Protein AF-0000000071013745 (afdb_homodimer)

InterPro domains:
  IPR000847 LysR, HTH, N-terminal domain [PF00126] (6-62)
  IPR000847 LysR, HTH, N-terminal domain [PR00039] (19-30)
  IPR000847 LysR, HTH, N-terminal domain [PR00039] (30-40)
  IPR000847 LysR, HTH, N-terminal domain [PR00039] (40-51)
  IPR000847 LysR, HTH, N-terminal domain [PS50931] (2-59)
  IPR005119 LysR, substrate-binding [PF03466] (87-255)
  IPR036388 Winged helix-like DNA-binding domain superfamily [G3DSA:1.10.10.10] (2-83)
  IPR036390 Winged helix DNA-binding domain superfamily [SSF46785] (2-109)

Structure (mmCIF, N/CA/C/O backbone):
data_AF-0000000071013745-model_v1
#
loop_
_entity.id
_entity.type
_entity.pdbx_description
1 polymer 'LysR family transcriptional regulator'
#
loop_
_atom_site.group_PDB
_atom_site.id
_atom_site.type_symbol
_atom_site.label_atom_id
_atom_site.label_alt_id
_atom_site.label_comp_id
_atom_site.label_asym_id
_atom_site.label_entity_id
_atom_site.label_seq_id
_atom_site.pdbx_PDB_ins_code
_atom_site.Cartn_x
_atom_site.Cartn_y
_atom_site.Cartn_z
_atom_site.occupancy
_atom_site.B_iso_or_equiv
_atom_site.auth_seq_id
_atom_site.auth_comp_id
_atom_site.auth_asym_id
_atom_site.auth_atom_id
_atom_site.pdbx_PDB_model_num
ATOM 1 N N . MET A 1 1 ? -11.172 27.969 39.906 1 69.31 1 MET A N 1
ATOM 2 C CA . MET A 1 1 ? -11.133 28.094 38.438 1 69.31 1 MET A CA 1
ATOM 3 C C . MET A 1 1 ? -10.109 27.141 37.844 1 69.31 1 MET A C 1
ATOM 5 O O . MET A 1 1 ? -9.031 26.938 38.406 1 69.31 1 MET A O 1
ATOM 9 N N . ILE A 1 2 ? -10.5 26.375 36.875 1 76.19 2 ILE A N 1
ATOM 10 C CA . ILE A 1 2 ? -9.57 25.438 36.25 1 76.19 2 ILE A CA 1
ATOM 11 C C . ILE A 1 2 ? -8.758 26.141 35.188 1 76.19 2 ILE A C 1
ATOM 13 O O . ILE A 1 2 ? -9.32 26.641 34.188 1 76.19 2 ILE A O 1
ATOM 17 N N . ASP A 1 3 ? -7.469 26.281 35.469 1 79.12 3 ASP A N 1
ATOM 18 C CA . ASP A 1 3 ? -6.562 26.891 34.5 1 79.12 3 ASP A CA 1
ATOM 19 C C . ASP A 1 3 ? -6.18 25.906 33.406 1 79.12 3 ASP A C 1
ATOM 21 O O . ASP A 1 3 ? -6.141 24.688 33.625 1 79.12 3 ASP A O 1
ATOM 25 N N . ARG A 1 4 ? -5.773 26.484 32.281 1 80.5 4 ARG A N 1
ATOM 26 C CA . ARG A 1 4 ? -5.5 25.672 31.109 1 80.5 4 ARG A CA 1
ATOM 27 C C . ARG A 1 4 ? -4.336 24.719 31.359 1 80.5 4 ARG A C 1
ATOM 29 O O . ARG A 1 4 ? -4.34 23.594 30.875 1 80.5 4 ARG A O 1
ATOM 36 N N . TYR A 1 5 ? -3.371 25.219 32.125 1 84.56 5 TYR A N 1
ATOM 37 C CA . TYR A 1 5 ? -2.203 24.359 32.312 1 84.56 5 TYR A CA 1
ATOM 38 C C . TYR A 1 5 ? -2.576 23.078 33.062 1 84.56 5 TYR A C 1
ATOM 40 O O . TYR A 1 5 ? -1.953 22.031 32.844 1 84.56 5 TYR A O 1
ATOM 48 N N . LEU A 1 6 ? -3.576 23.047 33.844 1 87.75 6 LEU A N 1
ATOM 49 C CA . LEU A 1 6 ? -4.027 21.859 34.562 1 87.75 6 LEU A CA 1
ATOM 50 C C . LEU A 1 6 ? -4.633 20.828 33.594 1 87.75 6 LEU A C 1
ATOM 52 O O . LEU A 1 6 ? -4.445 19.625 33.75 1 87.75 6 LEU A O 1
ATOM 56 N N . LEU A 1 7 ? -5.328 21.359 32.625 1 86.62 7 LEU A N 1
ATOM 57 C CA . LEU A 1 7 ? -5.883 20.484 31.609 1 86.62 7 LEU A CA 1
ATOM 58 C C . LEU A 1 7 ? -4.773 19.797 30.812 1 86.62 7 LEU A C 1
ATOM 60 O O . LEU A 1 7 ? -4.863 18.609 30.5 1 86.62 7 LEU A O 1
ATOM 64 N N . ARG A 1 8 ? -3.75 20.547 30.516 1 84.94 8 ARG A N 1
ATOM 65 C CA . ARG A 1 8 ? -2.613 20.047 29.766 1 84.94 8 ARG A CA 1
ATOM 66 C C . ARG A 1 8 ? -1.867 18.969 30.547 1 84.94 8 ARG A C 1
ATOM 68 O O . ARG A 1 8 ? -1.465 17.953 29.984 1 84.94 8 ARG A O 1
ATOM 75 N N . TYR A 1 9 ? -1.706 19.219 31.812 1 90.56 9 TYR A N 1
ATOM 76 C CA . TYR A 1 9 ? -1.09 18.219 32.688 1 90.56 9 TYR A CA 1
ATOM 77 C C . TYR A 1 9 ? -1.903 16.922 32.688 1 90.56 9 TYR A C 1
ATOM 79 O O . TYR A 1 9 ? -1.349 15.836 32.562 1 90.56 9 TYR A O 1
ATOM 87 N N . PHE A 1 10 ? -3.162 17.094 32.906 1 93.19 10 PHE A N 1
ATOM 88 C CA . PHE A 1 10 ? -4.074 15.953 32.969 1 93.19 10 PHE A CA 1
ATOM 89 C C . PHE A 1 10 ? -4.012 15.117 31.703 1 93.19 10 PHE A C 1
ATOM 91 O O . PHE A 1 10 ? -3.828 13.898 31.766 1 93.19 10 PHE A O 1
ATOM 98 N N . LEU A 1 11 ? -4.094 15.812 30.656 1 87.88 11 LEU A N 1
ATOM 99 C CA . LEU A 1 11 ? -4.094 15.109 29.375 1 87.88 11 LEU A CA 1
ATOM 100 C C . LEU A 1 11 ? -2.742 14.461 29.109 1 87.88 11 LEU A C 1
ATOM 102 O O . LEU A 1 11 ? -2.672 13.383 28.5 1 87.88 11 LEU A O 1
ATOM 106 N N . ALA A 1 12 ? -1.65 15.008 29.5 1 86.56 12 ALA A N 1
ATOM 107 C CA . ALA A 1 12 ? -0.316 14.43 29.359 1 86.56 12 ALA A CA 1
ATOM 108 C C . ALA A 1 12 ? -0.205 13.117 30.125 1 86.56 12 ALA A C 1
ATOM 110 O O . ALA A 1 12 ? 0.38 12.148 29.625 1 86.56 12 ALA A O 1
ATOM 111 N N . VAL A 1 13 ? -0.793 13.117 31.266 1 90.25 13 VAL A N 1
ATOM 112 C CA . VAL A 1 13 ? -0.757 11.891 32.062 1 90.25 13 VAL A CA 1
ATOM 113 C C . VAL A 1 13 ? -1.595 10.812 31.375 1 90.25 13 VAL A C 1
ATOM 115 O O . VAL A 1 13 ? -1.195 9.641 31.328 1 90.25 13 VAL A O 1
ATOM 118 N N . VAL A 1 14 ? -2.68 11.227 30.906 1 84.38 14 VAL A N 1
ATOM 119 C CA . VAL A 1 14 ? -3.564 10.289 30.219 1 84.38 14 VAL A CA 1
ATOM 120 C C . VAL A 1 14 ? -2.852 9.688 29.016 1 84.38 14 VAL A C 1
ATOM 122 O O . VAL A 1 14 ? -2.902 8.477 28.797 1 84.38 14 VAL A O 1
ATOM 125 N N . ASP A 1 15 ? -2.213 10.531 28.359 1 81.19 15 ASP A N 1
ATOM 126 C CA . ASP A 1 15 ? -1.607 10.148 27.078 1 81.19 15 ASP A CA 1
ATOM 127 C C . ASP A 1 15 ? -0.356 9.305 27.312 1 81.19 15 ASP A C 1
ATOM 129 O O . ASP A 1 15 ? -0.08 8.383 26.531 1 81.19 15 ASP A O 1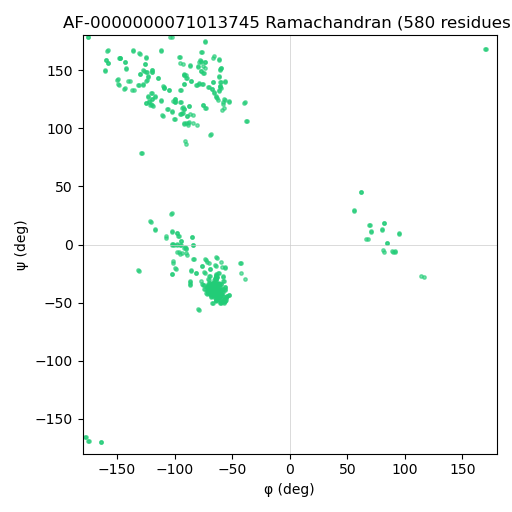
ATOM 133 N N . HIS A 1 16 ? 0.378 9.562 28.312 1 79.62 16 HIS A N 1
ATOM 134 C CA . HIS A 1 16 ? 1.669 8.914 28.531 1 79.62 16 HIS A CA 1
ATOM 135 C C . HIS A 1 16 ? 1.566 7.805 29.562 1 79.62 16 HIS A C 1
ATOM 137 O O . HIS A 1 16 ? 2.465 6.965 29.672 1 79.62 16 HIS A O 1
ATOM 143 N N . GLY A 1 17 ? 0.542 7.754 30.312 1 82.12 17 GLY A N 1
ATOM 144 C CA . GLY A 1 17 ? 0.273 6.715 31.297 1 82.12 17 GLY A CA 1
ATOM 145 C C . GLY A 1 17 ? 1.241 6.734 32.469 1 82.12 17 GLY A C 1
ATOM 146 O O . GLY A 1 17 ? 1.328 5.766 33.219 1 82.12 17 GLY A O 1
ATOM 147 N N . ASN A 1 18 ? 2.092 7.719 32.469 1 87.25 18 ASN A N 1
ATOM 148 C CA . ASN A 1 18 ? 3.135 7.879 33.469 1 87.25 18 ASN A CA 1
ATOM 149 C C . ASN A 1 18 ? 3.365 9.352 33.812 1 87.25 18 ASN A C 1
ATOM 151 O O . ASN A 1 18 ? 3.504 10.18 32.906 1 87.25 18 ASN A O 1
ATOM 155 N N . PHE A 1 19 ? 3.453 9.594 35.125 1 89.88 19 PHE A N 1
ATOM 156 C CA . PHE A 1 19 ? 3.555 10.977 35.594 1 89.88 19 PHE A CA 1
ATOM 157 C C . PHE A 1 19 ? 4.902 11.57 35.219 1 89.88 19 PHE A C 1
ATOM 159 O O . PHE A 1 19 ? 4.984 12.742 34.812 1 89.88 19 PHE A O 1
ATOM 166 N N . SER A 1 20 ? 5.895 10.68 35.219 1 88.44 20 SER A N 1
ATOM 167 C CA . SER A 1 20 ? 7.223 11.18 34.875 1 88.44 20 SER A CA 1
ATOM 168 C C . SER A 1 20 ? 7.328 11.523 33.406 1 88.44 20 SER A C 1
ATOM 170 O O . SER A 1 20 ? 7.84 12.586 33.031 1 88.44 20 SER A O 1
ATOM 172 N N . ARG A 1 21 ? 6.773 10.75 32.625 1 84 21 ARG A N 1
ATOM 173 C CA . ARG A 1 21 ? 6.797 10.984 31.203 1 84 21 ARG A CA 1
ATOM 174 C C . ARG A 1 21 ? 5.906 12.164 30.812 1 84 21 ARG A C 1
ATOM 176 O O . ARG A 1 21 ? 6.254 12.945 29.938 1 84 21 ARG A O 1
ATOM 183 N N . ALA A 1 22 ? 4.906 12.234 31.469 1 87.62 22 ALA A N 1
ATOM 184 C CA . ALA A 1 22 ? 3.988 13.352 31.25 1 87.62 22 ALA A CA 1
ATOM 185 C C . ALA A 1 22 ? 4.645 14.68 31.609 1 87.62 22 ALA A C 1
ATOM 187 O O . ALA A 1 22 ? 4.496 15.664 30.875 1 87.62 22 ALA A O 1
ATOM 188 N N . ALA A 1 23 ? 5.348 14.648 32.625 1 90.75 23 ALA A N 1
ATOM 189 C CA . ALA A 1 23 ? 6.051 15.852 33.062 1 90.75 23 ALA A CA 1
ATOM 190 C C . ALA A 1 23 ? 7.094 16.281 32.031 1 90.75 23 ALA A C 1
ATOM 192 O O . ALA A 1 23 ? 7.203 17.469 31.719 1 90.75 23 ALA A O 1
ATOM 193 N N . GLN A 1 24 ? 7.711 15.32 31.547 1 82.69 24 GLN A N 1
ATOM 194 C CA . GLN A 1 24 ? 8.703 15.594 30.516 1 82.69 24 GLN A CA 1
ATOM 195 C C . GLN A 1 24 ? 8.047 16.219 29.281 1 82.69 24 GLN A C 1
ATOM 197 O O . GLN A 1 24 ? 8.562 17.172 28.719 1 82.69 24 GLN A O 1
ATOM 202 N N . HIS A 1 25 ? 6.934 15.805 29.031 1 78.44 25 HIS A N 1
ATOM 203 C CA . HIS A 1 25 ? 6.18 16.297 27.891 1 78.44 25 HIS A CA 1
ATOM 204 C C . HIS A 1 25 ? 5.73 17.734 28.094 1 78.44 25 HIS A C 1
ATOM 206 O O . HIS A 1 25 ? 5.773 18.547 27.156 1 78.44 25 HIS A O 1
ATOM 212 N N . CYS A 1 26 ? 5.43 18.078 29.203 1 81.5 26 CYS A N 1
ATOM 213 C CA . CYS A 1 26 ? 4.934 19.422 29.531 1 81.5 26 CYS A CA 1
ATOM 214 C C . CYS A 1 26 ? 6.082 20.344 29.906 1 81.5 26 CYS A C 1
ATOM 216 O O . CYS A 1 26 ? 5.859 21.516 30.25 1 81.5 26 CYS A O 1
ATOM 218 N N . ARG A 1 27 ? 7.301 19.797 29.922 1 83.12 27 ARG A N 1
ATOM 219 C CA . ARG A 1 27 ? 8.508 20.547 30.234 1 83.12 27 ARG A CA 1
ATOM 220 C C . ARG A 1 27 ? 8.461 21.109 31.641 1 83.12 27 ARG A C 1
ATOM 222 O O . ARG A 1 27 ? 8.781 22.281 31.875 1 83.12 27 ARG A O 1
ATOM 229 N N . VAL A 1 28 ? 8.031 20.219 32.562 1 88.31 28 VAL A N 1
ATOM 230 C CA . VAL A 1 28 ? 8.031 20.547 33.969 1 88.31 28 VAL A CA 1
ATOM 231 C C . VAL A 1 28 ? 8.578 19.359 34.781 1 88.31 28 VAL A C 1
ATOM 233 O O . VAL A 1 28 ? 8.828 18.281 34.219 1 88.31 28 VAL A O 1
ATOM 236 N N . THR A 1 29 ? 8.891 19.578 36.031 1 87.12 29 THR A N 1
ATOM 237 C CA . THR A 1 29 ? 9.328 18.484 36.875 1 87.12 29 THR A CA 1
ATOM 238 C C . THR A 1 29 ? 8.148 17.609 37.281 1 87.12 29 THR A C 1
ATOM 240 O O . THR A 1 29 ? 6.996 18.062 37.281 1 87.12 29 THR A O 1
ATOM 243 N N . GLN A 1 30 ? 8.398 16.375 37.562 1 90.19 30 GLN A N 1
ATOM 244 C CA . GLN A 1 30 ? 7.352 15.422 37.938 1 90.19 30 GLN A CA 1
ATOM 245 C C . GLN A 1 30 ? 6.609 15.898 39.188 1 90.19 30 GLN A C 1
ATOM 247 O O . GLN A 1 30 ? 5.379 15.844 39.25 1 90.19 30 GLN A O 1
ATOM 252 N N . PRO A 1 31 ? 7.332 16.484 40.25 1 91.31 31 PRO A N 1
ATOM 253 C CA . PRO A 1 31 ? 6.566 16.984 41.375 1 91.31 31 PRO A CA 1
ATOM 254 C C . PRO A 1 31 ? 5.613 18.125 41 1 91.31 31 PRO A C 1
ATOM 256 O O . PRO A 1 31 ? 4.496 18.188 41.5 1 91.31 31 PRO A O 1
ATOM 259 N N . THR A 1 32 ? 6.039 18.953 40.031 1 87.81 32 THR A N 1
ATOM 260 C CA . THR A 1 32 ? 5.219 20.062 39.562 1 87.81 32 THR A CA 1
ATOM 261 C C . THR A 1 32 ? 3.943 19.547 38.906 1 87.81 32 THR A C 1
ATOM 263 O O . THR A 1 32 ? 2.852 20.047 39.188 1 87.81 32 THR A O 1
ATOM 266 N N . LEU A 1 33 ? 4.105 18.562 38.156 1 92.94 33 LEU A N 1
ATOM 267 C CA . LEU A 1 33 ? 2.953 17.984 37.469 1 92.94 33 LEU A CA 1
ATOM 268 C C . LEU A 1 33 ? 2.031 17.281 38.469 1 92.94 33 LEU A C 1
ATOM 270 O O . LEU A 1 33 ? 0.807 17.406 38.375 1 92.94 33 LEU A O 1
ATOM 274 N N . SER A 1 34 ? 2.619 16.594 39.406 1 92.25 34 SER A N 1
ATOM 275 C CA . SER A 1 34 ? 1.843 15.875 40.406 1 92.25 34 SER A CA 1
ATOM 276 C C . SER A 1 34 ? 1 16.828 41.25 1 92.25 34 SER A C 1
ATOM 278 O O . SER A 1 34 ? -0.17 16.547 41.531 1 92.25 34 SER A O 1
ATOM 280 N N . VAL A 1 35 ? 1.623 17.969 41.594 1 92.38 35 VAL A N 1
ATOM 281 C CA . VAL A 1 35 ? 0.922 18.984 42.375 1 92.38 35 VAL A CA 1
ATOM 282 C C . VAL A 1 35 ? -0.223 19.562 41.531 1 92.38 35 VAL A C 1
ATOM 284 O O . VAL A 1 35 ? -1.308 19.828 42.062 1 92.38 35 VAL A O 1
ATOM 287 N N . GLY A 1 36 ? 0.072 19.734 40.25 1 92.44 36 GLY A N 1
ATOM 288 C CA . GLY A 1 36 ? -0.96 20.219 39.344 1 92.44 36 GLY A CA 1
ATOM 289 C C . GLY A 1 36 ? -2.152 19.297 39.25 1 92.44 36 GLY A C 1
ATOM 290 O O . GLY A 1 36 ? -3.301 19.734 39.281 1 92.44 36 GLY A O 1
ATOM 291 N N . ILE A 1 37 ? -1.881 18.078 39.219 1 93.25 37 ILE A N 1
ATOM 292 C CA . ILE A 1 37 ? -2.939 17.078 39.125 1 93.25 37 ILE A CA 1
ATOM 293 C C . ILE A 1 37 ? -3.746 17.047 40.438 1 93.25 37 ILE A C 1
ATOM 295 O O . ILE A 1 37 ? -4.977 16.984 40.406 1 93.25 37 ILE A O 1
ATOM 299 N N . ALA A 1 38 ? -3.047 17.109 41.5 1 92.12 38 ALA A N 1
ATOM 300 C CA . ALA A 1 38 ? -3.711 17.141 42.781 1 92.12 38 ALA A CA 1
ATOM 301 C C . ALA A 1 38 ? -4.609 18.359 42.938 1 92.12 38 ALA A C 1
ATOM 303 O O . ALA A 1 38 ? -5.73 18.266 43.438 1 92.12 38 ALA A O 1
ATOM 304 N N . LYS A 1 39 ? -4.098 19.469 42.469 1 91.25 39 LYS A N 1
ATOM 305 C CA . LYS A 1 39 ? -4.875 20.719 42.469 1 91.25 39 LYS A CA 1
ATOM 306 C C . LYS A 1 39 ? -6.141 20.578 41.625 1 91.25 39 LYS A C 1
ATOM 308 O O . LYS A 1 39 ? -7.219 21 42.062 1 91.25 39 LYS A O 1
ATOM 313 N N . LEU A 1 40 ? -6 20 40.5 1 91.88 40 LEU A N 1
ATOM 314 C CA . LEU A 1 40 ? -7.129 19.781 39.594 1 91.88 40 LEU A CA 1
ATOM 315 C C . LEU A 1 40 ? -8.172 18.875 40.25 1 91.88 40 LEU A C 1
ATOM 317 O O . LEU A 1 40 ? -9.367 19.172 40.188 1 91.88 40 LEU A O 1
ATOM 321 N N . GLU A 1 41 ? -7.719 17.859 40.906 1 92.88 41 GLU A N 1
ATOM 322 C CA . GLU A 1 41 ? -8.625 16.938 41.594 1 92.88 41 GLU A CA 1
ATOM 323 C C . GLU A 1 41 ? -9.328 17.594 42.75 1 92.88 41 GLU A C 1
ATOM 325 O O . GLU A 1 41 ? -10.508 17.328 43 1 92.88 41 GLU A O 1
ATOM 330 N N . THR A 1 42 ? -8.609 18.469 43.406 1 91.81 42 THR A N 1
ATOM 331 C CA . THR A 1 42 ? -9.188 19.219 44.5 1 91.81 42 THR A CA 1
ATOM 332 C C . THR A 1 42 ? -10.273 20.172 44.031 1 91.81 42 THR A C 1
ATOM 334 O O . THR A 1 42 ? -11.352 20.25 44.594 1 91.81 42 THR A O 1
ATOM 337 N N . LEU A 1 43 ? -10 20.844 42.906 1 86.94 43 LEU A N 1
ATOM 338 C CA . LEU A 1 43 ? -10.945 21.781 42.312 1 86.94 43 LEU A CA 1
ATOM 339 C C . LEU A 1 43 ? -12.219 21.078 41.844 1 86.94 43 LEU A C 1
ATOM 341 O O . LEU A 1 43 ? -13.312 21.625 41.969 1 86.94 43 LEU A O 1
ATOM 345 N N . LEU A 1 44 ? -12 19.844 41.469 1 89.88 44 LEU A N 1
ATOM 346 C CA . LEU A 1 44 ? -13.109 19.062 40.906 1 89.88 44 LEU A CA 1
ATOM 347 C C . LEU A 1 44 ? -13.758 18.219 42 1 89.88 44 LEU A C 1
ATOM 349 O O . LEU A 1 44 ? -14.797 17.594 41.781 1 89.88 44 LEU A O 1
ATOM 353 N N . GLU A 1 45 ? -13.125 18.219 43.125 1 90 45 GLU A N 1
ATOM 354 C CA . GLU A 1 45 ? -13.578 17.484 44.312 1 90 45 GLU A CA 1
ATOM 355 C C . GLU A 1 45 ? -13.773 16 44.031 1 90 45 GLU A C 1
ATOM 357 O O . GLU A 1 45 ? -14.688 15.375 44.562 1 90 45 GLU A O 1
ATOM 362 N N . ARG A 1 46 ? -12.977 15.422 43.031 1 89.44 46 ARG A N 1
ATOM 363 C CA . ARG A 1 46 ? -12.977 14.016 42.656 1 89.44 46 ARG A CA 1
ATOM 364 C C . ARG A 1 46 ? -11.609 13.578 42.156 1 89.44 46 ARG A C 1
ATOM 366 O O . ARG A 1 46 ? -10.922 14.328 41.469 1 89.44 46 ARG A O 1
ATOM 373 N N . PRO A 1 47 ? -11.219 12.352 42.5 1 91.06 47 PRO A N 1
ATOM 374 C CA . PRO A 1 47 ? -10 11.828 41.875 1 91.06 47 PRO A CA 1
ATOM 375 C C . PRO A 1 47 ? -10.195 11.492 40.406 1 91.06 47 PRO A C 1
ATOM 377 O O . PRO A 1 47 ? -11.266 11.016 40.031 1 91.06 47 PRO A O 1
ATOM 380 N N . LEU A 1 48 ? -9.188 11.93 39.719 1 92.75 48 LEU A N 1
ATOM 381 C CA . LEU A 1 48 ? -9.25 11.664 38.281 1 92.75 48 LEU A CA 1
ATOM 382 C C . LEU A 1 48 ? -8.406 10.445 37.938 1 92.75 48 LEU A C 1
ATOM 384 O O . LEU A 1 48 ? -8.641 9.797 36.906 1 92.75 48 LEU A O 1
ATOM 388 N N . PHE A 1 49 ? -7.445 10.062 38.781 1 91.69 49 PHE A N 1
ATOM 389 C CA . PHE A 1 49 ? -6.555 8.938 38.562 1 91.69 49 PHE A CA 1
ATOM 390 C C . PHE A 1 49 ? -6.562 7.984 39.75 1 91.69 49 PHE A C 1
ATOM 392 O O . PHE A 1 49 ? -6.672 8.422 40.906 1 91.69 49 PHE A O 1
ATOM 399 N N . LEU A 1 50 ? -6.582 6.598 39.375 1 85.12 50 LEU A N 1
ATOM 400 C CA . LEU A 1 50 ? -6.273 5.578 40.375 1 85.12 50 LEU A CA 1
ATOM 401 C C . LEU A 1 50 ? -4.777 5.277 40.375 1 85.12 50 LEU A C 1
ATOM 403 O O . LEU A 1 50 ? -4.203 4.898 39.375 1 85.12 50 LEU A O 1
ATOM 407 N N . ARG A 1 51 ? -4.102 5.809 41.406 1 73.56 51 ARG A N 1
ATOM 408 C CA . ARG A 1 51 ? -2.656 5.645 41.5 1 73.56 51 ARG A CA 1
ATOM 409 C C . ARG A 1 51 ? -2.307 4.391 42.312 1 73.56 51 ARG A C 1
ATOM 411 O O . ARG A 1 51 ? -2.748 4.23 43.438 1 73.56 51 ARG A O 1
ATOM 418 N N . SER A 1 52 ? -2.203 3.236 41.625 1 67.19 52 SER A N 1
ATOM 419 C CA . SER A 1 52 ? -1.618 2.102 42.344 1 67.19 52 SER A CA 1
ATOM 420 C C . SER A 1 52 ? -0.121 1.994 42.062 1 67.19 52 SER A C 1
ATOM 422 O O . SER A 1 52 ? 0.4 2.65 41.156 1 67.19 52 SER A O 1
ATOM 424 N N . ASN A 1 53 ? 0.784 1.381 42.906 1 59.47 53 ASN A N 1
ATOM 425 C CA . ASN A 1 53 ? 2.24 1.292 42.875 1 59.47 53 ASN A CA 1
ATOM 426 C C . ASN A 1 53 ? 2.748 1.007 41.438 1 59.47 53 ASN A C 1
ATOM 428 O O . ASN A 1 53 ? 3.941 1.148 41.188 1 59.47 53 ASN A O 1
ATOM 432 N N . ARG A 1 54 ? 2.021 0.583 40.469 1 59.97 54 ARG A N 1
ATOM 433 C CA . ARG A 1 54 ? 2.623 0.046 39.25 1 59.97 54 ARG A CA 1
ATOM 434 C C . ARG A 1 54 ? 1.983 0.657 38 1 59.97 54 ARG A C 1
ATOM 436 O O . ARG A 1 54 ? 2.541 0.574 36.906 1 59.97 54 ARG A O 1
ATOM 443 N N . ARG A 1 55 ? 0.634 1.229 38.156 1 69.38 55 ARG A N 1
ATOM 444 C CA . ARG A 1 55 ? -0.018 1.672 36.938 1 69.38 55 ARG A CA 1
ATOM 445 C C . ARG A 1 55 ? -0.954 2.846 37.219 1 69.38 55 ARG A C 1
ATOM 447 O O . ARG A 1 55 ? -1.55 2.936 38.281 1 69.38 55 ARG A O 1
ATOM 454 N N . VAL A 1 56 ? -0.915 3.898 36.25 1 79.88 56 VAL A N 1
ATOM 455 C CA . VAL A 1 56 ? -1.824 5.039 36.312 1 79.88 56 VAL A CA 1
ATOM 456 C C . VAL A 1 56 ? -3.051 4.766 35.469 1 79.88 56 VAL A C 1
ATOM 458 O O . VAL A 1 56 ? -2.926 4.48 34.25 1 79.88 56 VAL A O 1
ATOM 461 N N . GLU A 1 57 ? -4.242 4.641 36.188 1 85.94 57 GLU A N 1
ATOM 462 C CA . GLU A 1 57 ? -5.496 4.402 35.469 1 85.94 57 GLU A CA 1
ATOM 463 C C . GLU A 1 57 ? -6.496 5.527 35.719 1 85.94 57 GLU A C 1
ATOM 465 O O . GLU A 1 57 ? -6.504 6.129 36.812 1 85.94 57 GLU A O 1
ATOM 470 N N . LEU A 1 58 ? -7.363 5.805 34.75 1 87.94 58 LEU A N 1
ATOM 471 C CA . LEU A 1 58 ? -8.398 6.824 34.906 1 87.94 58 LEU A CA 1
ATOM 472 C C . LEU A 1 58 ? -9.562 6.305 35.719 1 87.94 58 LEU A C 1
ATOM 474 O O . LEU A 1 58 ? -9.953 5.141 35.625 1 87.94 58 LEU A O 1
ATOM 478 N N . THR A 1 59 ? -10.125 7.211 36.688 1 88.62 59 THR A N 1
ATOM 479 C CA . THR A 1 59 ? -11.414 6.945 37.312 1 88.62 59 THR A CA 1
ATOM 480 C C . THR A 1 59 ? -12.562 7.195 36.344 1 88.62 59 THR A C 1
ATOM 482 O O . THR A 1 59 ? -12.336 7.66 35.219 1 88.62 59 THR A O 1
ATOM 485 N N . ALA A 1 60 ? -13.758 6.902 36.719 1 86.62 60 ALA A N 1
ATOM 486 C CA . ALA A 1 60 ? -14.93 7.223 35.906 1 86.62 60 ALA A CA 1
ATOM 487 C C . ALA A 1 60 ? -15.039 8.727 35.656 1 86.62 60 ALA A C 1
ATOM 489 O O . ALA A 1 60 ? -15.352 9.156 34.562 1 86.62 60 ALA A O 1
ATOM 490 N N . ALA A 1 61 ? -14.781 9.398 36.719 1 88.75 61 ALA A N 1
ATOM 491 C CA . ALA A 1 61 ? -14.773 10.852 36.594 1 88.75 61 ALA A CA 1
ATOM 492 C C . ALA A 1 61 ? -13.648 11.328 35.688 1 88.75 61 ALA A C 1
ATOM 494 O O . ALA A 1 61 ? -13.836 12.258 34.906 1 88.75 61 ALA A O 1
ATOM 495 N N . GLY A 1 62 ? -12.555 10.641 35.781 1 89.81 62 GLY A N 1
ATOM 496 C CA . GLY A 1 62 ? -11.422 10.961 34.906 1 89.81 62 GLY A CA 1
ATOM 497 C C . GLY A 1 62 ? -11.719 10.758 33.438 1 89.81 62 GLY A C 1
ATOM 498 O O . GLY A 1 62 ? -11.344 11.578 32.625 1 89.81 62 GLY A O 1
ATOM 499 N N . THR A 1 63 ? -12.398 9.797 33.219 1 84.75 63 THR A N 1
ATOM 500 C CA . THR A 1 63 ? -12.758 9.469 31.828 1 84.75 63 THR A CA 1
ATOM 501 C C . THR A 1 63 ? -13.695 10.523 31.25 1 84.75 63 THR A C 1
ATOM 503 O O . THR A 1 63 ? -13.508 10.969 30.125 1 84.75 63 THR A O 1
ATOM 506 N N . ARG A 1 64 ? -14.625 10.945 32.062 1 82.56 64 ARG A N 1
ATOM 507 C CA . ARG A 1 64 ? -15.555 11.984 31.625 1 82.56 64 ARG A CA 1
ATOM 508 C C . ARG A 1 64 ? -14.836 13.32 31.453 1 82.56 64 ARG A C 1
ATOM 510 O O . ARG A 1 64 ? -15.07 14.023 30.469 1 82.56 64 ARG A O 1
ATOM 517 N N . PHE A 1 65 ? -13.969 13.578 32.375 1 88.38 65 PHE A N 1
ATOM 518 C CA . PHE A 1 65 ? -13.242 14.844 32.344 1 88.38 65 PHE A CA 1
ATOM 519 C C . PHE A 1 65 ? -12.297 14.883 31.141 1 88.38 65 PHE A C 1
ATOM 521 O O . PHE A 1 65 ? -12.125 15.93 30.516 1 88.38 65 PHE A O 1
ATOM 528 N N . ALA A 1 66 ? -11.766 13.75 30.797 1 83.56 66 ALA A N 1
ATOM 529 C CA . ALA A 1 66 ? -10.836 13.688 29.672 1 83.56 66 ALA A CA 1
ATOM 530 C C . ALA A 1 66 ? -11.508 14.109 28.375 1 83.56 66 ALA A C 1
ATOM 532 O O . ALA A 1 66 ? -10.914 14.82 27.562 1 83.56 66 ALA A O 1
ATOM 533 N N . ALA A 1 67 ? -12.695 13.812 28.281 1 78.12 67 ALA A N 1
ATOM 534 C CA . ALA A 1 67 ? -13.453 14.18 27.078 1 78.12 67 ALA A CA 1
ATOM 535 C C . ALA A 1 67 ? -13.641 15.695 26.984 1 78.12 67 ALA A C 1
ATOM 537 O O . ALA A 1 67 ? -13.438 16.281 25.938 1 78.12 67 ALA A O 1
ATOM 538 N N . HIS A 1 68 ? -13.977 16.25 28.062 1 79.5 68 HIS A N 1
ATOM 539 C CA . HIS A 1 68 ? -14.172 17.703 28.125 1 79.5 68 HIS A CA 1
ATOM 540 C C . HIS A 1 68 ? -12.844 18.438 27.984 1 79.5 68 HIS A C 1
ATOM 542 O O . HIS A 1 68 ? -12.766 19.453 27.266 1 79.5 68 HIS A O 1
ATOM 548 N N . ALA A 1 69 ? -11.836 17.875 28.578 1 81.75 69 ALA A N 1
ATOM 549 C CA . ALA A 1 69 ? -10.508 18.5 28.531 1 81.75 69 ALA A CA 1
ATOM 550 C C . ALA A 1 69 ? -9.984 18.547 27.109 1 81.75 69 ALA A C 1
ATOM 552 O O . ALA A 1 69 ? -9.43 19.562 26.672 1 81.75 69 ALA A O 1
ATOM 553 N N . ARG A 1 70 ? -10.188 17.578 26.406 1 76.44 70 ARG A N 1
ATOM 554 C CA . ARG A 1 70 ? -9.727 17.516 25.031 1 76.44 70 ARG A CA 1
ATOM 555 C C . ARG A 1 70 ? -10.477 18.516 24.156 1 76.44 70 ARG A C 1
ATOM 557 O O . ARG A 1 70 ? -9.875 19.188 23.312 1 76.44 70 ARG A O 1
ATOM 564 N N . ARG A 1 71 ? -11.758 18.734 24.344 1 70.31 71 ARG A N 1
ATOM 565 C CA . ARG A 1 71 ? -12.562 19.688 23.609 1 70.31 71 ARG A CA 1
ATOM 566 C C . ARG A 1 71 ? -12.117 21.125 23.906 1 70.31 71 ARG A C 1
ATOM 568 O O . ARG A 1 71 ? -12.023 21.953 23 1 70.31 71 ARG A O 1
ATOM 575 N N . ILE A 1 72 ? -11.859 21.406 25.078 1 74.62 72 ILE A N 1
ATOM 576 C CA . ILE A 1 72 ? -11.422 22.734 25.5 1 74.62 72 ILE A CA 1
ATOM 577 C C . ILE A 1 72 ? -10.055 23.047 24.891 1 74.62 72 ILE A C 1
ATOM 579 O O . ILE A 1 72 ? -9.852 24.109 24.312 1 74.62 72 ILE A O 1
ATOM 583 N N . GLU A 1 73 ? -9.258 22.094 24.953 1 72.75 73 GLU A N 1
ATOM 584 C CA . GLU A 1 73 ? -7.93 22.328 24.375 1 72.75 73 GLU A CA 1
ATOM 585 C C . GLU A 1 73 ? -8 22.5 22.859 1 72.75 73 GLU A C 1
ATOM 587 O O . GLU A 1 73 ? -7.273 23.297 22.297 1 72.75 73 GLU A O 1
ATOM 592 N N . ALA A 1 74 ? -8.883 21.844 22.234 1 65.12 74 ALA A N 1
ATOM 593 C CA . ALA A 1 74 ? -9.117 22 20.812 1 65.12 74 ALA A CA 1
ATOM 594 C C . ALA A 1 74 ? -9.648 23.406 20.484 1 65.12 74 ALA A C 1
ATOM 596 O O . ALA A 1 74 ? -9.227 24.031 19.516 1 65.12 74 ALA A O 1
ATOM 597 N N . GLU A 1 75 ? -10.492 23.969 21.344 1 64.38 75 GLU A N 1
ATOM 598 C CA . GLU A 1 75 ? -11.039 25.312 21.172 1 64.38 75 GLU A CA 1
ATOM 599 C C . GLU A 1 75 ? -9.969 26.375 21.406 1 64.38 75 GLU A C 1
ATOM 601 O O . GLU A 1 75 ? -9.922 27.375 20.703 1 64.38 75 GLU A O 1
ATOM 606 N N . PHE A 1 76 ? -9.156 26.188 22.359 1 62.06 76 PHE A N 1
ATOM 607 C CA . PHE A 1 76 ? -8.039 27.094 22.578 1 62.06 76 PHE A CA 1
ATOM 608 C C . PHE A 1 76 ? -7.094 27.094 21.375 1 62.06 76 PHE A C 1
ATOM 610 O O . PHE A 1 76 ? -6.637 28.141 20.938 1 62.06 76 PHE A O 1
ATOM 617 N N . ALA A 1 77 ? -6.859 25.906 20.953 1 56.47 77 ALA A N 1
ATOM 618 C CA . ALA A 1 77 ? -6.008 25.812 19.766 1 56.47 77 ALA A CA 1
ATOM 619 C C . ALA A 1 77 ? -6.641 26.531 18.578 1 56.47 77 ALA A C 1
ATOM 621 O O . ALA A 1 77 ? -5.961 27.25 17.844 1 56.47 77 ALA A O 1
ATOM 622 N N . GLU A 1 78 ? -7.859 26.359 18.438 1 56.22 78 GLU A N 1
ATOM 623 C CA . GLU A 1 78 ? -8.602 27.031 17.375 1 56.22 78 GLU A CA 1
ATOM 624 C C . GLU A 1 78 ? -8.633 28.547 17.594 1 56.22 78 GLU A C 1
ATOM 626 O O . GLU A 1 78 ? -8.484 29.312 16.641 1 56.22 78 GLU A O 1
ATOM 631 N N . ALA A 1 79 ? -8.883 29.016 18.75 1 57.34 79 ALA A N 1
ATOM 632 C CA . ALA A 1 79 ? -8.891 30.438 19.078 1 57.34 79 ALA A CA 1
ATOM 633 C C . ALA A 1 79 ? -7.508 31.062 18.875 1 57.34 79 ALA A C 1
ATOM 635 O O . ALA A 1 79 ? -7.395 32.188 18.359 1 57.34 79 ALA A O 1
ATOM 636 N N . GLU A 1 80 ? -6.523 30.297 19.375 1 52.09 80 GLU A N 1
ATOM 637 C CA . GLU A 1 80 ? -5.164 30.781 19.141 1 52.09 80 GLU A CA 1
ATOM 638 C C . GLU A 1 80 ? -4.852 30.859 17.656 1 52.09 80 GLU A C 1
ATOM 640 O O . GLU A 1 80 ? -4.234 31.812 17.188 1 52.09 80 GLU A O 1
ATOM 645 N N . ARG A 1 81 ? -5.293 29.797 17.031 1 49.03 81 ARG A N 1
ATOM 646 C CA . ARG A 1 81 ? -5.16 29.797 15.578 1 49.03 81 ARG A CA 1
ATOM 647 C C . ARG A 1 81 ? -5.941 30.938 14.953 1 49.03 81 ARG A C 1
ATOM 649 O O . ARG A 1 81 ? -5.473 31.578 14.008 1 49.03 81 ARG A O 1
ATOM 656 N N . ALA A 1 82 ? -7.047 31.172 15.398 1 48.03 82 ALA A N 1
ATOM 657 C CA . ALA A 1 82 ? -7.902 32.25 14.883 1 48.03 82 ALA A CA 1
ATOM 658 C C . ALA A 1 82 ? -7.293 33.625 15.148 1 48.03 82 ALA A C 1
ATOM 660 O O . ALA A 1 82 ? -7.438 34.531 14.336 1 48.03 82 ALA A O 1
ATOM 661 N N . VAL A 1 83 ? -6.75 33.812 16.328 1 48.25 83 VAL A N 1
ATOM 662 C CA . VAL A 1 83 ? -6.109 35.062 16.656 1 48.25 83 VAL A CA 1
ATOM 663 C C . VAL A 1 83 ? -4.707 35.125 16.047 1 48.25 83 VAL A C 1
ATOM 665 O O . VAL A 1 83 ? -4.246 36.156 15.602 1 48.25 83 VAL A O 1
ATOM 668 N N . LEU A 1 84 ? -3.961 34.125 16.422 1 43.44 84 LEU A N 1
ATOM 669 C CA . LEU A 1 84 ? -2.693 34 15.711 1 43.44 84 LEU A CA 1
ATOM 670 C C . LEU A 1 84 ? -2.922 33.812 14.211 1 43.44 84 LEU A C 1
ATOM 672 O O . LEU A 1 84 ? -1.966 33.75 13.438 1 43.44 84 LEU A O 1
ATOM 676 N N . GLU A 1 85 ? -3.973 33.531 13.805 1 43.38 85 GLU A N 1
ATOM 677 C CA . GLU A 1 85 ? -4.32 33.375 12.398 1 43.38 85 GLU A CA 1
ATOM 678 C C . GLU A 1 85 ? -3.652 34.406 11.523 1 43.38 85 GLU A C 1
ATOM 680 O O . GLU A 1 85 ? -3.633 34.281 10.297 1 43.38 85 GLU A O 1
ATOM 685 N N . ASP A 1 86 ? -3.418 35.5 12.039 1 42.06 86 ASP A N 1
ATOM 686 C CA . ASP A 1 86 ? -2.949 36.375 10.984 1 42.06 86 ASP A CA 1
ATOM 687 C C . ASP A 1 86 ? -1.616 35.875 10.414 1 42.06 86 ASP A C 1
ATOM 689 O O . ASP A 1 86 ? -1.162 36.375 9.375 1 42.06 86 ASP A O 1
ATOM 693 N N . ALA A 1 87 ? -0.693 35.375 11.234 1 47.44 87 ALA A N 1
ATOM 694 C CA . ALA A 1 87 ? 0.501 35 10.469 1 47.44 87 ALA A CA 1
ATOM 695 C C . ALA A 1 87 ? 0.336 33.656 9.789 1 47.44 87 ALA A C 1
ATOM 697 O O . ALA A 1 87 ? -0.01 32.656 10.445 1 47.44 87 ALA A O 1
ATOM 698 N N . PRO A 1 88 ? 0.093 33.5 8.57 1 55.53 88 PRO A N 1
ATOM 699 C CA . PRO A 1 88 ? -0.135 32.344 7.727 1 55.53 88 PRO A CA 1
ATOM 700 C C . PRO A 1 88 ? 0.746 31.141 8.117 1 55.53 88 PRO A C 1
ATOM 702 O O . PRO A 1 88 ? 1.91 31.328 8.477 1 55.53 88 PRO A O 1
ATOM 705 N N . ARG A 1 89 ? 0.183 29.875 8.852 1 72.75 89 ARG A N 1
ATOM 706 C CA . ARG A 1 89 ? 0.96 28.672 9.062 1 72.75 89 ARG A CA 1
ATOM 707 C C . ARG A 1 89 ? 1.805 28.344 7.832 1 72.75 89 ARG A C 1
ATOM 709 O O . ARG A 1 89 ? 1.316 28.391 6.703 1 72.75 89 ARG A O 1
ATOM 716 N N . ARG A 1 90 ? 3.104 28.281 8.133 1 87.94 90 ARG A N 1
ATOM 717 C CA . ARG A 1 90 ? 3.99 27.859 7.055 1 87.94 90 ARG A CA 1
ATOM 718 C C . ARG A 1 90 ? 3.516 26.547 6.441 1 87.94 90 ARG A C 1
ATOM 720 O O . ARG A 1 90 ? 3.148 25.625 7.16 1 87.94 90 ARG A O 1
ATOM 727 N N . LEU A 1 91 ? 3.293 26.594 5.176 1 92.69 91 LEU A N 1
ATOM 728 C CA . LEU A 1 91 ? 2.947 25.391 4.426 1 92.69 91 LEU A CA 1
ATOM 729 C C . LEU A 1 91 ? 4.195 24.75 3.832 1 92.69 91 LEU A C 1
ATOM 731 O O . LEU A 1 91 ? 4.961 25.406 3.123 1 92.69 91 LEU A O 1
ATOM 735 N N . VAL A 1 92 ? 4.488 23.531 4.23 1 95.94 92 VAL A N 1
ATOM 736 C CA . VAL A 1 92 ? 5.59 22.734 3.709 1 95.94 92 VAL A CA 1
ATOM 737 C C . VAL A 1 92 ? 5.059 21.703 2.719 1 95.94 92 VAL A C 1
ATOM 739 O O . VAL A 1 92 ? 4.293 20.812 3.094 1 95.94 92 VAL A O 1
ATOM 742 N N . ARG A 1 93 ? 5.418 21.828 1.427 1 97.06 93 ARG A N 1
ATOM 743 C CA . ARG A 1 93 ? 4.957 20.906 0.385 1 97.06 93 ARG A CA 1
ATOM 744 C C . ARG A 1 93 ? 6.074 19.969 -0.047 1 97.06 93 ARG A C 1
ATOM 746 O O . ARG A 1 93 ? 7.07 20.391 -0.632 1 97.06 93 ARG A O 1
ATOM 753 N N . ILE A 1 94 ? 5.867 18.641 0.186 1 98.25 94 ILE A N 1
ATOM 754 C CA . ILE A 1 94 ? 6.902 17.656 -0.105 1 98.25 94 ILE A CA 1
ATOM 755 C C . ILE A 1 94 ? 6.391 16.656 -1.146 1 98.25 94 ILE A C 1
ATOM 757 O O . ILE A 1 94 ? 5.344 16.031 -0.957 1 98.25 94 ILE A O 1
ATOM 761 N N . GLY A 1 95 ? 7.055 16.578 -2.277 1 98.5 95 GLY A N 1
ATOM 762 C CA . GLY A 1 95 ? 6.859 15.461 -3.184 1 98.5 95 GLY A CA 1
ATOM 763 C C . GLY A 1 95 ? 7.539 14.188 -2.713 1 98.5 95 GLY A C 1
ATOM 764 O O . GLY A 1 95 ? 8.656 14.227 -2.201 1 98.5 95 GLY A O 1
ATOM 765 N N . ILE A 1 96 ? 6.871 13.07 -2.848 1 98.5 96 ILE A N 1
ATOM 766 C CA . ILE A 1 96 ? 7.426 11.805 -2.383 1 98.5 96 ILE A CA 1
ATOM 767 C C . ILE A 1 96 ? 7.293 10.75 -3.48 1 98.5 96 ILE A C 1
ATOM 769 O O . ILE A 1 96 ? 6.23 10.617 -4.09 1 98.5 96 ILE A O 1
ATOM 773 N N . VAL A 1 97 ? 8.305 9.984 -3.688 1 98.06 97 VAL A N 1
ATOM 774 C CA . VAL A 1 97 ? 8.266 8.891 -4.656 1 98.06 97 VAL A CA 1
ATOM 775 C C . VAL A 1 97 ? 7.5 7.711 -4.07 1 98.06 97 VAL A C 1
ATOM 777 O O . VAL A 1 97 ? 7.414 7.562 -2.848 1 98.06 97 VAL A O 1
ATOM 780 N N . PRO A 1 98 ? 7 6.859 -4.898 1 96.75 98 PRO A N 1
ATOM 781 C CA . PRO A 1 98 ? 6.152 5.766 -4.418 1 96.75 98 PRO A CA 1
ATOM 782 C C . PRO A 1 98 ? 6.957 4.562 -3.934 1 96.75 98 PRO A C 1
ATOM 784 O O . PRO A 1 98 ? 6.383 3.574 -3.473 1 96.75 98 PRO A O 1
ATOM 787 N N . THR A 1 99 ? 8.25 4.547 -3.971 1 97.81 99 THR A N 1
ATOM 788 C CA . THR A 1 99 ? 9.07 3.365 -3.723 1 97.81 99 THR A CA 1
ATOM 789 C C . THR A 1 99 ? 9.672 3.412 -2.322 1 97.81 99 THR A C 1
ATOM 791 O O . THR A 1 99 ? 10.789 2.926 -2.104 1 97.81 99 THR A O 1
ATOM 794 N N . LEU A 1 100 ? 9.016 4.09 -1.419 1 98 100 LEU A N 1
ATOM 795 C CA . LEU A 1 100 ? 9.328 4.07 0.006 1 98 100 LEU A CA 1
ATOM 796 C C . LEU A 1 100 ? 8.188 3.443 0.801 1 98 100 LEU A C 1
ATOM 798 O O . LEU A 1 100 ? 7.016 3.66 0.49 1 98 100 LEU A O 1
ATOM 802 N N . PRO A 1 101 ? 8.555 2.686 1.864 1 97.62 101 PRO A N 1
ATOM 803 C CA . PRO A 1 101 ? 7.496 2.033 2.639 1 97.62 101 PRO A CA 1
ATOM 804 C C . PRO A 1 101 ? 6.512 3.027 3.252 1 97.62 101 PRO A C 1
ATOM 806 O O . PRO A 1 101 ? 6.926 4.082 3.748 1 97.62 101 PRO A O 1
ATOM 809 N N . ALA A 1 102 ? 5.258 2.664 3.217 1 97.38 102 ALA A N 1
ATOM 810 C CA . ALA A 1 102 ? 4.223 3.486 3.846 1 97.38 102 ALA A CA 1
ATOM 811 C C . ALA A 1 102 ? 4.531 3.713 5.324 1 97.38 102 ALA A C 1
ATOM 813 O O . ALA A 1 102 ? 4.301 4.805 5.852 1 97.38 102 ALA A O 1
ATOM 814 N N . ALA A 1 103 ? 5.074 2.717 5.953 1 96.62 103 ALA A N 1
ATOM 815 C CA . ALA A 1 103 ? 5.379 2.807 7.379 1 96.62 103 ALA A CA 1
ATOM 816 C C . ALA A 1 103 ? 6.43 3.881 7.648 1 96.62 103 ALA A C 1
ATOM 818 O O . ALA A 1 103 ? 6.375 4.57 8.672 1 96.62 103 ALA A O 1
ATOM 819 N N . TRP A 1 104 ? 7.395 4.023 6.789 1 97.88 104 TRP A N 1
ATOM 820 C CA . TRP A 1 104 ? 8.422 5.051 6.941 1 97.88 104 TRP A CA 1
ATOM 821 C C . TRP A 1 104 ? 7.816 6.445 6.797 1 97.88 104 TRP A C 1
ATOM 823 O O . TRP A 1 104 ? 8.164 7.359 7.551 1 97.88 104 TRP A O 1
ATOM 833 N N . ILE A 1 105 ? 6.961 6.57 5.852 1 98.25 105 ILE A N 1
ATOM 834 C CA . ILE A 1 105 ? 6.301 7.852 5.625 1 98.25 105 ILE A CA 1
ATOM 835 C C . ILE A 1 105 ? 5.418 8.195 6.824 1 98.25 105 ILE A C 1
ATOM 837 O O . ILE A 1 105 ? 5.367 9.352 7.254 1 98.25 105 ILE A O 1
ATOM 841 N N . GLU A 1 106 ? 4.77 7.172 7.332 1 98.12 106 GLU A N 1
ATOM 842 C CA . GLU A 1 106 ? 3.949 7.352 8.531 1 98.12 106 GLU A CA 1
ATOM 843 C C . GLU A 1 106 ? 4.77 7.934 9.68 1 98.12 106 GLU A C 1
ATOM 845 O O . GLU A 1 106 ? 4.363 8.914 10.305 1 98.12 106 GLU A O 1
ATOM 850 N N . GLN A 1 107 ? 5.883 7.355 9.891 1 97.81 107 GLN A N 1
ATOM 851 C CA . GLN A 1 107 ? 6.77 7.805 10.961 1 97.81 107 GLN A CA 1
ATOM 852 C C . GLN A 1 107 ? 7.266 9.227 10.703 1 97.81 107 GLN A C 1
ATOM 854 O O . GLN A 1 107 ? 7.375 10.023 11.633 1 97.81 107 GLN A O 1
ATOM 859 N N . ALA A 1 108 ? 7.586 9.484 9.492 1 98.5 108 ALA A N 1
ATOM 860 C CA . ALA A 1 108 ? 8.078 10.805 9.125 1 98.5 108 ALA A CA 1
ATOM 861 C C . ALA A 1 108 ? 7.027 11.875 9.398 1 98.5 108 ALA A C 1
ATOM 863 O O . ALA A 1 108 ? 7.34 12.945 9.938 1 98.5 108 ALA A O 1
ATOM 864 N N . ILE A 1 109 ? 5.805 11.609 9.023 1 98.06 109 ILE A N 1
ATOM 865 C CA . ILE A 1 109 ? 4.715 12.539 9.266 1 98.06 109 ILE A CA 1
ATOM 866 C C . ILE A 1 109 ? 4.523 12.734 10.773 1 98.06 109 ILE A C 1
ATOM 868 O O . ILE A 1 109 ? 4.367 13.859 11.25 1 98.06 109 ILE A O 1
ATOM 872 N N . ALA A 1 110 ? 4.547 11.617 11.492 1 96.75 110 ALA A N 1
ATOM 873 C CA . ALA A 1 110 ? 4.359 11.672 12.938 1 96.75 110 ALA A CA 1
ATOM 874 C C . ALA A 1 110 ? 5.402 12.57 13.594 1 96.75 110 ALA A C 1
ATOM 876 O O . ALA A 1 110 ? 5.105 13.266 14.57 1 96.75 110 ALA A O 1
ATOM 877 N N . ALA A 1 111 ? 6.527 12.609 13.023 1 96.06 111 ALA A N 1
ATOM 878 C CA . ALA A 1 111 ? 7.637 13.391 13.562 1 96.06 111 ALA A CA 1
ATOM 879 C C . ALA A 1 111 ? 7.402 14.883 13.367 1 96.06 111 ALA A C 1
ATOM 881 O O . ALA A 1 111 ? 8.102 15.711 13.953 1 96.06 111 ALA A O 1
ATOM 882 N N . THR A 1 112 ? 6.492 15.266 12.586 1 95.44 112 THR A N 1
ATOM 883 C CA . THR A 1 112 ? 6.242 16.672 12.305 1 95.44 112 THR A CA 1
ATOM 884 C C . THR A 1 112 ? 5.117 17.203 13.188 1 95.44 112 THR A C 1
ATOM 886 O O . THR A 1 112 ? 4.828 18.406 13.172 1 95.44 112 THR A O 1
ATOM 889 N N . ARG A 1 113 ? 4.516 16.344 13.891 1 87.88 113 ARG A N 1
ATOM 890 C CA . ARG A 1 11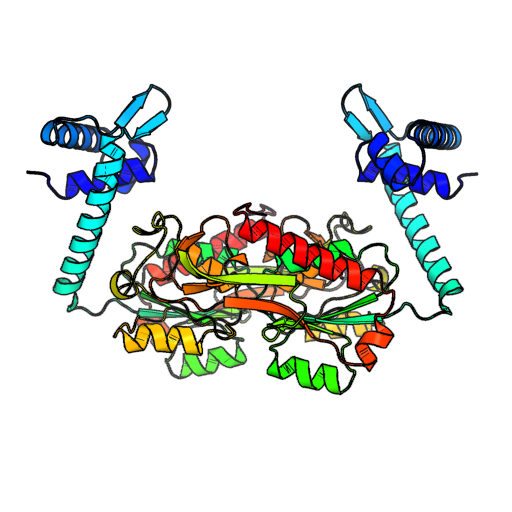3 ? 3.416 16.75 14.758 1 87.88 113 ARG A CA 1
ATOM 891 C C . ARG A 1 113 ? 3.889 17.766 15.797 1 87.88 113 ARG A C 1
ATOM 893 O O . ARG A 1 113 ? 4.988 17.641 16.344 1 87.88 113 ARG A O 1
ATOM 900 N N . GLY A 1 114 ? 3.127 18.812 16.031 1 85.44 114 GLY A N 1
ATOM 901 C CA . GLY A 1 114 ? 3.432 19.781 17.078 1 85.44 114 GLY A CA 1
ATOM 902 C C . GLY A 1 114 ? 4.281 20.938 16.578 1 85.44 114 GLY A C 1
ATOM 903 O O . GLY A 1 114 ? 4.547 21.891 17.328 1 85.44 114 GLY A O 1
ATOM 904 N N . THR A 1 115 ? 4.754 20.938 15.383 1 89.56 115 THR A N 1
ATOM 905 C CA . THR A 1 115 ? 5.609 22 14.844 1 89.56 115 THR A CA 1
ATOM 906 C C . THR A 1 115 ? 4.789 23.234 14.508 1 89.56 115 THR A C 1
ATOM 908 O O . THR A 1 115 ? 5.348 24.312 14.312 1 89.56 115 THR A O 1
ATOM 911 N N . GLY A 1 116 ? 3.516 23.062 14.383 1 86.88 116 GLY A N 1
ATOM 912 C CA . GLY A 1 116 ? 2.641 24.156 14 1 86.88 116 GLY A CA 1
ATOM 913 C C . GLY A 1 116 ? 2.623 24.422 12.508 1 86.88 116 GLY A C 1
ATOM 914 O O . GLY A 1 116 ? 1.884 25.281 12.031 1 86.88 116 GLY A O 1
ATOM 915 N N . GLU A 1 117 ? 3.422 23.75 11.742 1 91.81 117 GLU A N 1
ATOM 916 C CA . GLU A 1 117 ? 3.467 23.906 10.289 1 91.81 117 GLU A CA 1
ATOM 917 C C . GLU A 1 117 ? 2.521 22.922 9.602 1 91.81 117 GLU A C 1
ATOM 919 O O . GLU A 1 117 ? 2.289 21.812 10.109 1 91.81 117 GLU A O 1
ATOM 924 N N . ARG A 1 118 ? 1.975 23.391 8.508 1 92 118 ARG A N 1
ATOM 925 C CA . ARG A 1 118 ? 1.119 22.516 7.707 1 92 118 ARG A CA 1
ATOM 926 C C . ARG A 1 118 ? 1.931 21.766 6.66 1 92 118 ARG A C 1
ATOM 928 O O . ARG A 1 118 ? 2.852 22.328 6.059 1 92 118 ARG A O 1
ATOM 935 N N . ILE A 1 119 ? 1.526 20.484 6.422 1 95.69 119 ILE A N 1
ATOM 936 C CA . ILE A 1 119 ? 2.26 19.641 5.484 1 95.69 119 ILE A CA 1
ATOM 937 C C . ILE A 1 119 ? 1.332 19.203 4.352 1 95.69 119 ILE A C 1
ATOM 939 O O . ILE A 1 119 ? 0.187 18.812 4.594 1 95.69 119 ILE A O 1
ATOM 943 N N . GLU A 1 120 ? 1.777 19.375 3.223 1 97.44 120 GLU A N 1
ATOM 944 C CA . GLU A 1 120 ? 1.141 18.812 2.037 1 97.44 120 GLU A CA 1
ATOM 945 C C . GLU A 1 120 ? 2.062 17.828 1.337 1 97.44 120 GLU A C 1
ATOM 947 O O . GLU A 1 120 ? 3.223 18.125 1.062 1 97.44 120 GLU A O 1
ATOM 952 N N . LEU A 1 121 ? 1.559 16.656 1.103 1 98.44 121 LEU A N 1
ATOM 953 C CA . LEU A 1 121 ? 2.328 15.625 0.419 1 98.44 121 LEU A CA 1
ATOM 954 C C . LEU A 1 121 ? 1.781 15.375 -0.982 1 98.44 121 LEU A C 1
ATOM 956 O O . LEU A 1 121 ? 0.567 15.258 -1.167 1 98.44 121 LEU A O 1
ATOM 960 N N . VAL A 1 122 ? 2.695 15.273 -1.913 1 97.75 122 VAL A N 1
ATOM 961 C CA . VAL A 1 122 ? 2.355 14.961 -3.299 1 97.75 122 VAL A CA 1
ATOM 962 C C . VAL A 1 122 ? 3.133 13.727 -3.758 1 97.75 122 VAL A C 1
ATOM 964 O O . VAL A 1 122 ? 4.367 13.727 -3.752 1 97.75 122 VAL A O 1
ATOM 967 N N . GLU A 1 123 ? 2.389 12.734 -4.172 1 97.81 123 GLU A N 1
ATOM 968 C CA . GLU A 1 123 ? 3.043 11.516 -4.633 1 97.81 123 GLU A CA 1
ATOM 969 C C . GLU A 1 123 ? 3.293 11.562 -6.141 1 97.81 123 GLU A C 1
ATOM 971 O O . GLU A 1 123 ? 2.465 12.07 -6.895 1 97.81 123 GLU A O 1
ATOM 976 N N . GLY A 1 124 ? 4.383 10.961 -6.543 1 97.06 124 GLY A N 1
ATOM 977 C CA . GLY A 1 124 ? 4.699 10.844 -7.957 1 97.06 124 GLY A CA 1
ATOM 978 C C . GLY A 1 124 ? 6.105 10.336 -8.219 1 97.06 124 GLY A C 1
ATOM 979 O O . GLY A 1 124 ? 6.914 10.242 -7.289 1 97.06 124 GLY A O 1
ATOM 980 N N . ARG A 1 125 ? 6.363 9.992 -9.461 1 96.88 125 ARG A N 1
ATOM 981 C CA . ARG A 1 125 ? 7.723 9.664 -9.875 1 96.88 125 ARG A CA 1
ATOM 982 C C . ARG A 1 125 ? 8.555 10.93 -10.047 1 96.88 125 ARG A C 1
ATOM 984 O O . ARG A 1 125 ? 8.016 12.039 -10.109 1 96.88 125 ARG A O 1
ATOM 991 N N . MET A 1 126 ? 9.836 10.719 -10.125 1 96.38 126 MET A N 1
ATOM 992 C CA . MET A 1 126 ? 10.711 11.883 -10.289 1 96.38 126 MET A CA 1
ATOM 993 C C . MET A 1 126 ? 10.32 12.688 -11.516 1 96.38 126 MET A C 1
ATOM 995 O O . MET A 1 126 ? 10.297 13.922 -11.477 1 96.38 126 MET A O 1
ATOM 999 N N . ARG A 1 127 ? 9.945 12.016 -12.586 1 95.94 127 ARG A N 1
ATOM 1000 C CA . ARG A 1 127 ? 9.602 12.688 -13.836 1 95.94 127 ARG A CA 1
ATOM 1001 C C . ARG A 1 127 ? 8.367 13.57 -13.656 1 95.94 127 ARG A C 1
ATOM 1003 O O . ARG A 1 127 ? 8.195 14.562 -14.359 1 95.94 127 ARG A O 1
ATOM 1010 N N . ASP A 1 128 ? 7.477 13.234 -12.711 1 96.19 128 ASP A N 1
ATOM 1011 C CA . ASP A 1 128 ? 6.266 13.992 -12.422 1 96.19 128 ASP A CA 1
ATOM 1012 C C . ASP A 1 128 ? 6.539 15.109 -11.414 1 96.19 128 ASP A C 1
ATOM 1014 O O . ASP A 1 128 ? 5.996 16.219 -11.539 1 96.19 128 ASP A O 1
ATOM 1018 N N . LEU A 1 129 ? 7.402 14.898 -10.5 1 97.62 129 LEU A N 1
ATOM 1019 C CA . LEU A 1 129 ? 7.613 15.781 -9.359 1 97.62 129 LEU A CA 1
ATOM 1020 C C . LEU A 1 129 ? 8.602 16.891 -9.703 1 97.62 129 LEU A C 1
ATOM 1022 O O . LEU A 1 129 ? 8.484 18.016 -9.211 1 97.62 129 LEU A O 1
ATOM 1026 N N . SER A 1 130 ? 9.578 16.625 -10.578 1 96.75 130 SER A N 1
ATOM 1027 C CA . SER A 1 130 ? 10.617 17.594 -10.898 1 96.75 130 SER A CA 1
ATOM 1028 C C . SER A 1 130 ? 10.031 18.875 -11.5 1 96.75 130 SER A C 1
ATOM 1030 O O . SER A 1 130 ? 10.352 19.984 -11.062 1 96.75 130 SER A O 1
ATOM 1032 N N . PRO A 1 131 ? 9.125 18.719 -12.492 1 95.25 131 PRO A N 1
ATOM 1033 C CA . PRO A 1 131 ? 8.5 19.938 -13.031 1 95.25 131 PRO A CA 1
ATOM 1034 C C . PRO A 1 131 ? 7.711 20.703 -11.977 1 95.25 131 PRO A C 1
ATOM 1036 O O . PRO A 1 131 ? 7.645 21.938 -12.023 1 95.25 131 PRO A O 1
ATOM 1039 N N . MET A 1 132 ? 7.078 20.031 -11.039 1 95.12 132 MET A N 1
ATOM 1040 C CA . MET A 1 132 ? 6.324 20.688 -9.969 1 95.12 132 MET A CA 1
ATOM 1041 C C . MET A 1 132 ? 7.254 21.484 -9.062 1 95.12 132 MET A C 1
ATOM 1043 O O . MET A 1 132 ? 6.898 22.578 -8.617 1 95.12 132 MET A O 1
ATOM 1047 N N . LEU A 1 133 ? 8.398 20.953 -8.781 1 95.12 133 LEU A N 1
ATOM 1048 C CA . LEU A 1 133 ? 9.398 21.656 -7.988 1 95.12 133 LEU A CA 1
ATOM 1049 C C . LEU A 1 133 ? 9.883 22.906 -8.711 1 95.12 133 LEU A C 1
ATOM 1051 O O . LEU A 1 133 ? 9.938 23.984 -8.117 1 95.12 133 LEU A O 1
ATOM 1055 N N . ASP A 1 134 ? 10.141 22.766 -9.992 1 92.94 134 ASP A N 1
ATOM 1056 C CA . ASP A 1 134 ? 10.648 23.875 -10.805 1 92.94 134 ASP A CA 1
ATOM 1057 C C . ASP A 1 134 ? 9.648 25.031 -10.852 1 92.94 134 ASP A C 1
ATOM 1059 O O . ASP A 1 134 ? 10.039 26.188 -10.906 1 92.94 134 ASP A O 1
ATOM 1063 N N . ARG A 1 135 ? 8.383 24.688 -10.828 1 91.31 135 ARG A N 1
ATOM 1064 C CA . ARG A 1 135 ? 7.328 25.688 -10.945 1 91.31 135 ARG A CA 1
ATOM 1065 C C . ARG A 1 135 ? 6.91 26.203 -9.578 1 91.31 135 ARG A C 1
ATOM 1067 O O . ARG A 1 135 ? 5.977 27 -9.469 1 91.31 135 ARG A O 1
ATOM 1074 N N . GLY A 1 136 ? 7.492 25.641 -8.586 1 91.88 136 GLY A N 1
ATOM 1075 C CA . GLY A 1 136 ? 7.238 26.125 -7.242 1 91.88 136 GLY A CA 1
ATOM 1076 C C . GLY A 1 136 ? 5.957 25.578 -6.641 1 91.88 136 GLY A C 1
ATOM 1077 O O . GLY A 1 136 ? 5.414 26.141 -5.691 1 91.88 136 GLY A O 1
ATOM 1078 N N . ARG A 1 137 ? 5.48 24.531 -7.199 1 92.69 137 ARG A N 1
ATOM 1079 C CA . ARG A 1 137 ? 4.254 23.922 -6.707 1 92.69 137 ARG A CA 1
ATOM 1080 C C . ARG A 1 137 ? 4.531 23.031 -5.496 1 92.69 137 ARG A C 1
ATOM 1082 O O . ARG A 1 137 ? 3.621 22.719 -4.723 1 92.69 137 ARG A O 1
ATOM 1089 N N . ILE A 1 138 ? 5.746 22.547 -5.387 1 96.69 138 ILE A N 1
ATOM 1090 C CA . ILE A 1 138 ? 6.234 21.875 -4.191 1 96.69 138 ILE A CA 1
ATOM 1091 C C . ILE A 1 138 ? 7.574 22.469 -3.773 1 96.69 138 ILE A C 1
ATOM 1093 O O . ILE A 1 138 ? 8.219 23.172 -4.555 1 96.69 138 ILE A O 1
ATOM 1097 N N . ASP A 1 139 ? 7.934 22.156 -2.506 1 96.69 139 ASP A N 1
ATOM 1098 C CA . ASP A 1 139 ? 9.109 22.812 -1.938 1 96.69 139 ASP A CA 1
ATOM 1099 C C . ASP A 1 139 ? 10.32 21.875 -1.957 1 96.69 139 ASP A C 1
ATOM 1101 O O . ASP A 1 139 ? 11.461 22.328 -1.967 1 96.69 139 ASP A O 1
ATOM 1105 N N . ALA A 1 140 ? 10.094 20.594 -1.952 1 97.56 140 ALA A N 1
ATOM 1106 C CA . ALA A 1 140 ? 11.141 19.578 -1.941 1 97.56 140 ALA A CA 1
ATOM 1107 C C . ALA A 1 140 ? 10.609 18.25 -2.473 1 97.56 140 ALA A C 1
ATOM 1109 O O . ALA A 1 140 ? 9.398 18 -2.482 1 97.56 140 ALA A O 1
ATOM 1110 N N . ILE A 1 141 ? 11.523 17.406 -2.971 1 97.81 141 ILE A N 1
ATOM 1111 C CA . ILE A 1 141 ? 11.18 16.047 -3.371 1 97.81 141 ILE A CA 1
ATOM 1112 C C . ILE A 1 141 ? 12 15.055 -2.549 1 97.81 141 ILE A C 1
ATOM 1114 O O . ILE A 1 141 ? 13.219 15.164 -2.465 1 97.81 141 ILE A O 1
ATOM 1118 N N . LEU A 1 142 ? 11.328 14.156 -1.912 1 98.12 142 LEU A N 1
ATOM 1119 C CA . LEU A 1 142 ? 12 12.992 -1.327 1 98.12 142 LEU A CA 1
ATOM 1120 C C . LEU A 1 142 ? 12.078 11.852 -2.33 1 98.12 142 LEU A C 1
ATOM 1122 O O . LEU A 1 142 ? 11.062 11.234 -2.654 1 98.12 142 LEU A O 1
ATOM 1126 N N . GLY A 1 143 ? 13.234 11.539 -2.799 1 97.69 143 GLY A N 1
ATOM 1127 C CA . GLY A 1 143 ? 13.469 10.531 -3.82 1 97.69 143 GLY A CA 1
ATOM 1128 C C . GLY A 1 143 ? 14.938 10.281 -4.094 1 97.69 143 GLY A C 1
ATOM 1129 O O . GLY A 1 143 ? 15.797 10.695 -3.312 1 97.69 143 GLY A O 1
ATOM 1130 N N . PRO A 1 144 ? 15.172 9.562 -5.141 1 97.06 144 PRO A N 1
ATOM 1131 C CA . PRO A 1 144 ? 16.578 9.312 -5.496 1 97.06 144 PRO A CA 1
ATOM 1132 C C . PRO A 1 144 ? 17.344 10.594 -5.789 1 97.06 144 PRO A C 1
ATOM 1134 O O . PRO A 1 144 ? 16.844 11.484 -6.469 1 97.06 144 PRO A O 1
ATOM 1137 N N . VAL A 1 145 ? 18.5 10.672 -5.258 1 95.94 145 VAL A N 1
ATOM 1138 C CA . VAL A 1 145 ? 19.375 11.805 -5.504 1 95.94 145 VAL A CA 1
ATOM 1139 C C . VAL A 1 145 ? 20.672 11.32 -6.156 1 95.94 145 VAL A C 1
ATOM 1141 O O . VAL A 1 145 ? 21.047 10.156 -6.031 1 95.94 145 VAL A O 1
ATOM 1144 N N . ALA A 1 146 ? 21.219 12.195 -6.996 1 85.5 146 ALA A N 1
ATOM 1145 C CA . ALA A 1 146 ? 22.469 11.867 -7.672 1 85.5 146 ALA A CA 1
ATOM 1146 C C . ALA A 1 146 ? 23.594 11.648 -6.668 1 85.5 146 ALA A C 1
ATOM 1148 O O . ALA A 1 146 ? 23.516 12.102 -5.527 1 85.5 146 ALA A O 1
ATOM 1149 N N . SER A 1 147 ? 24.594 10.914 -7.273 1 70 147 SER A N 1
ATOM 1150 C CA . SER A 1 147 ? 25.797 10.648 -6.504 1 70 147 SER A CA 1
ATOM 1151 C C . SER A 1 147 ? 26.469 11.945 -6.059 1 70 147 SER A C 1
ATOM 1153 O O . SER A 1 147 ? 26.578 12.891 -6.844 1 70 147 SER A O 1
ATOM 1155 N N . GLY A 1 148 ? 26.531 12.164 -4.75 1 63.19 148 GLY A N 1
ATOM 1156 C CA . GLY A 1 148 ? 27.156 13.367 -4.227 1 63.19 148 GLY A CA 1
ATOM 1157 C C . GLY A 1 148 ? 26.172 14.258 -3.473 1 63.19 148 GLY A C 1
ATOM 1158 O O . GLY A 1 148 ? 26.594 15.148 -2.725 1 63.19 148 GLY A O 1
ATOM 1159 N N . GLY A 1 149 ? 24.922 14.133 -3.889 1 69.19 149 GLY A N 1
ATOM 1160 C CA . GLY A 1 149 ? 23.969 14.906 -3.111 1 69.19 149 GLY A CA 1
ATOM 1161 C C . GLY A 1 149 ? 23.828 14.422 -1.681 1 69.19 149 GLY A C 1
ATOM 1162 O O . GLY A 1 149 ? 24.422 13.406 -1.304 1 69.19 149 GLY A O 1
ATOM 1163 N N . GLU A 1 150 ? 23.328 15.25 -0.863 1 86 150 GLU A N 1
ATOM 1164 C CA . GLU A 1 150 ? 23.156 14.867 0.537 1 86 150 GLU A CA 1
ATOM 1165 C C . GLU A 1 150 ? 22.078 13.797 0.689 1 86 150 GLU A C 1
ATOM 1167 O O . GLU A 1 150 ? 20.891 14.109 0.709 1 86 150 GLU A O 1
ATOM 1172 N N . ALA A 1 151 ? 22.516 12.586 0.712 1 94.69 151 ALA A N 1
ATOM 1173 C CA . ALA A 1 151 ? 21.609 11.453 0.896 1 94.69 151 ALA A CA 1
ATOM 1174 C C . ALA A 1 151 ? 21.25 11.266 2.367 1 94.69 151 ALA A C 1
ATOM 1176 O O . ALA A 1 151 ? 22.094 11.461 3.246 1 94.69 151 ALA A O 1
ATOM 1177 N N . LEU A 1 152 ? 20 11.008 2.561 1 96.62 152 LEU A N 1
ATOM 1178 C CA . LEU A 1 152 ? 19.578 10.617 3.9 1 96.62 152 LEU A CA 1
A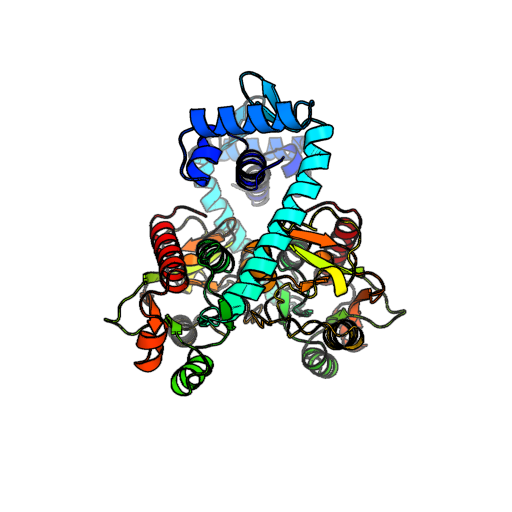TOM 1179 C C . LEU A 1 152 ? 20 9.188 4.219 1 96.62 152 LEU A C 1
ATOM 1181 O O . LEU A 1 152 ? 20.344 8.883 5.359 1 96.62 152 LEU A O 1
ATOM 1185 N N . PHE A 1 153 ? 19.922 8.297 3.195 1 95.69 153 PHE A N 1
ATOM 1186 C CA . PHE A 1 153 ? 20.406 6.926 3.316 1 95.69 153 PHE A CA 1
ATOM 1187 C C . PHE A 1 153 ? 20.672 6.324 1.942 1 95.69 153 PHE A C 1
ATOM 1189 O O . PHE A 1 153 ? 20.234 6.855 0.927 1 95.69 153 PHE A O 1
ATOM 1196 N N . THR A 1 154 ? 21.469 5.328 1.921 1 95.56 154 THR A N 1
ATOM 1197 C CA . THR A 1 154 ? 21.766 4.539 0.733 1 95.56 154 THR A CA 1
ATOM 1198 C C . THR A 1 154 ? 21.484 3.061 0.979 1 95.56 154 THR A C 1
ATOM 1200 O O . THR A 1 154 ? 21.75 2.547 2.07 1 95.56 154 THR A O 1
ATOM 1203 N N . GLU A 1 155 ? 20.938 2.438 -0.07 1 95.25 155 GLU A N 1
ATOM 1204 C CA . GLU A 1 155 ? 20.625 1.023 0.101 1 95.25 155 GLU A CA 1
ATOM 1205 C C . GLU A 1 155 ? 20.781 0.259 -1.21 1 95.25 155 GLU A C 1
ATOM 1207 O O . GLU A 1 155 ? 20.812 0.86 -2.285 1 95.25 155 GLU A O 1
ATOM 1212 N N . ALA A 1 156 ? 20.906 -1.03 -1 1 96.38 156 ALA A N 1
ATOM 1213 C CA . ALA A 1 156 ? 20.953 -1.944 -2.139 1 96.38 156 ALA A CA 1
ATOM 1214 C C . ALA A 1 156 ? 19.578 -2.525 -2.434 1 96.38 156 ALA A C 1
ATOM 1216 O O . ALA A 1 156 ? 18.656 -2.377 -1.637 1 96.38 156 ALA A O 1
ATOM 1217 N N . TYR A 1 157 ? 19.5 -3.027 -3.641 1 97.75 157 TYR A N 1
ATOM 1218 C CA . TYR A 1 157 ? 18.359 -3.873 -3.988 1 97.75 157 TYR A CA 1
ATOM 1219 C C . TYR A 1 157 ? 18.625 -5.324 -3.609 1 97.75 157 TYR A C 1
ATOM 1221 O O . TYR A 1 157 ? 19.781 -5.75 -3.529 1 97.75 157 TYR A O 1
ATOM 1229 N N . ALA A 1 158 ? 17.578 -6.047 -3.369 1 97.88 158 ALA A N 1
ATOM 1230 C CA . ALA A 1 158 ? 17.672 -7.461 -3.02 1 97.88 158 ALA A CA 1
ATOM 1231 C C . ALA A 1 158 ? 16.531 -8.258 -3.645 1 97.88 158 ALA A C 1
ATOM 1233 O O . ALA A 1 158 ? 15.523 -7.688 -4.047 1 97.88 158 ALA A O 1
ATOM 1234 N N . LEU A 1 159 ? 16.797 -9.5 -3.781 1 98.31 159 LEU A N 1
ATOM 1235 C CA . LEU A 1 159 ? 15.727 -10.422 -4.176 1 98.31 159 LEU A CA 1
ATOM 1236 C C . LEU A 1 159 ? 14.797 -10.703 -3.004 1 98.31 159 LEU A C 1
ATOM 1238 O O . LEU A 1 159 ? 15.234 -11.172 -1.951 1 98.31 159 LEU A O 1
ATOM 1242 N N . ALA A 1 160 ? 13.555 -10.391 -3.16 1 98.31 160 ALA A N 1
ATOM 1243 C CA . ALA A 1 160 ? 12.531 -10.648 -2.145 1 98.31 160 ALA A CA 1
ATOM 1244 C C . ALA A 1 160 ? 11.82 -11.969 -2.408 1 98.31 160 ALA A C 1
ATOM 1246 O O . ALA A 1 160 ? 11.25 -12.164 -3.482 1 98.31 160 ALA A O 1
ATOM 1247 N N . LEU A 1 161 ? 11.867 -12.836 -1.442 1 97.88 161 LEU A N 1
ATOM 1248 C CA . LEU A 1 161 ? 11.266 -14.164 -1.491 1 97.88 161 LEU A CA 1
ATOM 1249 C C . LEU A 1 161 ? 10.312 -14.367 -0.318 1 97.88 161 LEU A C 1
ATOM 1251 O O . LEU A 1 161 ? 10.492 -13.773 0.746 1 97.88 161 LEU A O 1
ATOM 1255 N N . PRO A 1 162 ? 9.258 -15.18 -0.597 1 97.25 162 PRO A N 1
ATOM 1256 C CA . PRO A 1 162 ? 8.523 -15.57 0.611 1 97.25 162 PRO A CA 1
ATOM 1257 C C . PRO A 1 162 ? 9.391 -16.344 1.604 1 97.25 162 PRO A C 1
ATOM 1259 O O . PRO A 1 162 ? 10.32 -17.047 1.202 1 97.25 162 PRO A O 1
ATOM 1262 N N . ALA A 1 163 ? 9.094 -16.234 2.887 1 93.88 163 ALA A N 1
ATOM 1263 C CA . ALA A 1 163 ? 9.922 -16.797 3.955 1 93.88 163 ALA A CA 1
ATOM 1264 C C . ALA A 1 163 ? 10.016 -18.312 3.842 1 93.88 163 ALA A C 1
ATOM 1266 O O . ALA A 1 163 ? 10.992 -18.922 4.297 1 93.88 163 ALA A O 1
ATOM 1267 N N . ASP A 1 164 ? 9.055 -18.906 3.219 1 92.88 164 ASP A N 1
ATOM 1268 C CA . ASP A 1 164 ? 9.039 -20.359 3.109 1 92.88 164 ASP A CA 1
ATOM 1269 C C . ASP A 1 164 ? 9.625 -20.812 1.774 1 92.88 164 ASP A C 1
ATOM 1271 O O . ASP A 1 164 ? 9.555 -22 1.432 1 92.88 164 ASP A O 1
ATOM 1275 N N . HIS A 1 165 ? 10.172 -19.938 1.005 1 93.19 165 HIS A N 1
ATOM 1276 C CA . HIS A 1 165 ? 10.836 -20.281 -0.245 1 93.19 165 HIS A CA 1
ATOM 1277 C C . HIS A 1 165 ? 12.031 -21.203 0.003 1 93.19 165 HIS A C 1
ATOM 1279 O O . HIS A 1 165 ? 12.766 -21.031 0.978 1 93.19 165 HIS A O 1
ATOM 1285 N N . PRO A 1 166 ? 12.289 -22.094 -0.84 1 91.94 166 PRO A N 1
ATOM 1286 C CA . PRO A 1 166 ? 13.414 -23.016 -0.661 1 91.94 166 PRO A CA 1
ATOM 1287 C C . PRO A 1 166 ? 14.758 -22.297 -0.52 1 91.94 166 PRO A C 1
ATOM 1289 O O . PRO A 1 166 ? 15.664 -22.797 0.153 1 91.94 166 PRO A O 1
ATOM 1292 N N . LEU A 1 167 ? 14.867 -21.141 -1.093 1 94.69 167 LEU A N 1
ATOM 1293 C CA . LEU A 1 167 ? 16.141 -20.406 -1.091 1 94.69 167 LEU A CA 1
ATOM 1294 C C . LEU A 1 167 ? 16.125 -19.297 -0.055 1 94.69 167 LEU A C 1
ATOM 1296 O O . LEU A 1 167 ? 17.047 -18.484 0.004 1 94.69 167 LEU A O 1
ATOM 1300 N N . ALA A 1 168 ? 15.094 -19 0.782 1 93.44 168 ALA A N 1
ATOM 1301 C CA . ALA A 1 168 ? 14.898 -17.891 1.708 1 93.44 168 ALA A CA 1
ATOM 1302 C C . ALA A 1 168 ? 16.047 -17.797 2.711 1 93.44 168 ALA A C 1
ATOM 1304 O O . ALA A 1 168 ? 16.375 -16.719 3.191 1 93.44 168 ALA A O 1
ATOM 1305 N N . GLY A 1 169 ? 16.828 -18.766 2.965 1 90.12 169 GLY A N 1
ATOM 1306 C CA . GLY A 1 169 ? 17.891 -18.75 3.951 1 90.12 169 GLY A CA 1
ATOM 1307 C C . GLY A 1 169 ? 19.25 -18.391 3.359 1 90.12 169 GLY A C 1
ATOM 1308 O O . GLY A 1 169 ? 20.219 -18.203 4.094 1 90.12 169 GLY A O 1
ATOM 1309 N N . ARG A 1 170 ? 19.266 -18.172 2.102 1 93.69 170 ARG A N 1
ATOM 1310 C CA . ARG A 1 170 ? 20.516 -17.859 1.421 1 93.69 170 ARG A CA 1
ATOM 1311 C C . ARG A 1 170 ? 20.828 -16.359 1.502 1 93.69 170 ARG A C 1
ATOM 1313 O O . ARG A 1 170 ? 19.922 -15.531 1.4 1 93.69 170 ARG A O 1
ATOM 1320 N N . ALA A 1 171 ? 22.094 -16.078 1.693 1 94.44 171 ALA A N 1
ATOM 1321 C CA . ALA A 1 171 ? 22.516 -14.688 1.716 1 94.44 171 ALA A CA 1
ATOM 1322 C C . ALA A 1 171 ? 22.594 -14.109 0.304 1 94.44 171 ALA A C 1
ATOM 1324 O O . ALA A 1 171 ? 22.359 -12.914 0.102 1 94.44 171 ALA A O 1
ATOM 1325 N N . GLU A 1 172 ? 22.922 -14.984 -0.613 1 97.06 172 GLU A N 1
ATOM 1326 C CA . GLU A 1 172 ? 23.094 -14.602 -2.012 1 97.06 172 GLU A CA 1
ATOM 1327 C C . GLU A 1 172 ? 22.531 -15.664 -2.947 1 97.06 172 GLU A C 1
ATOM 1329 O O . GLU A 1 172 ? 22.672 -16.859 -2.693 1 97.06 172 GLU A O 1
ATOM 1334 N N . ILE A 1 173 ? 21.875 -15.195 -4.043 1 97.62 173 ILE A N 1
ATOM 1335 C CA . ILE A 1 173 ? 21.219 -16.109 -4.977 1 97.62 173 ILE A CA 1
ATOM 1336 C C . ILE A 1 173 ? 21.516 -15.68 -6.41 1 97.62 173 ILE A C 1
ATOM 1338 O O . ILE A 1 173 ? 21.453 -14.492 -6.742 1 97.62 173 ILE A O 1
ATOM 1342 N N . GLY A 1 174 ? 21.891 -16.609 -7.246 1 96.44 174 GLY A N 1
ATOM 1343 C CA . GLY A 1 174 ? 22.094 -16.312 -8.656 1 96.44 174 GLY A CA 1
ATOM 1344 C C . GLY A 1 174 ? 20.797 -16.266 -9.445 1 96.44 174 GLY A C 1
ATOM 1345 O O . GLY A 1 174 ? 19.828 -16.938 -9.094 1 96.44 174 GLY A O 1
ATOM 1346 N N . ALA A 1 175 ? 20.859 -15.484 -10.523 1 94.5 175 ALA A N 1
ATOM 1347 C CA . ALA A 1 175 ? 19.672 -15.344 -11.375 1 94.5 175 ALA A CA 1
ATOM 1348 C C . ALA A 1 175 ? 19.219 -16.703 -11.906 1 94.5 175 ALA A C 1
ATOM 1350 O O . ALA A 1 175 ? 18.016 -16.953 -12.031 1 94.5 175 ALA A O 1
ATOM 1351 N N . ASP A 1 176 ? 20.141 -17.516 -12.234 1 90.88 176 ASP A N 1
ATOM 1352 C CA . ASP A 1 176 ? 19.859 -18.828 -12.805 1 90.88 176 ASP A CA 1
ATOM 1353 C C . ASP A 1 176 ? 19.109 -19.719 -11.805 1 90.88 176 ASP A C 1
ATOM 1355 O O . ASP A 1 176 ? 18.297 -20.562 -12.195 1 90.88 176 ASP A O 1
ATOM 1359 N N . GLU A 1 177 ? 19.391 -19.484 -10.508 1 93 177 GLU A N 1
ATOM 1360 C CA . GLU A 1 177 ? 18.797 -20.297 -9.453 1 93 177 GLU A CA 1
ATOM 1361 C C . GLU A 1 177 ? 17.297 -20.016 -9.305 1 93 177 GLU A C 1
ATOM 1363 O O . GLU A 1 177 ? 16.562 -20.797 -8.711 1 93 177 GLU A O 1
ATOM 1368 N N . VAL A 1 178 ? 16.875 -18.875 -9.898 1 95.19 178 VAL A N 1
ATOM 1369 C CA . VAL A 1 178 ? 15.469 -18.5 -9.75 1 95.19 178 VAL A CA 1
ATOM 1370 C C . VAL A 1 178 ? 14.812 -18.406 -11.125 1 95.19 178 VAL A C 1
ATOM 1372 O O . VAL A 1 178 ? 13.781 -17.734 -11.289 1 95.19 178 VAL A O 1
ATOM 1375 N N . ALA A 1 179 ? 15.375 -18.984 -12.109 1 89.81 179 ALA A N 1
ATOM 1376 C CA . ALA A 1 179 ? 14.891 -18.906 -13.484 1 89.81 179 ALA A CA 1
ATOM 1377 C C . ALA A 1 179 ? 13.508 -19.531 -13.617 1 89.81 179 ALA A C 1
ATOM 1379 O O . ALA A 1 179 ? 12.719 -19.141 -14.484 1 89.81 179 ALA A O 1
ATOM 1380 N N . GLY A 1 180 ? 13.219 -20.453 -12.781 1 90.25 180 GLY A N 1
ATOM 1381 C CA . GLY A 1 180 ? 11.938 -21.125 -12.852 1 90.25 180 GLY A CA 1
ATOM 1382 C C . GLY A 1 180 ? 10.859 -20.453 -12.016 1 90.25 180 GLY A C 1
ATOM 1383 O O . GLY A 1 180 ? 9.688 -20.828 -12.109 1 90.25 180 GLY A O 1
ATOM 1384 N N . ASP A 1 181 ? 11.258 -19.484 -11.25 1 93.81 181 ASP A N 1
ATOM 1385 C CA . ASP A 1 181 ? 10.297 -18.797 -10.391 1 93.81 181 ASP A CA 1
ATOM 1386 C C . ASP A 1 181 ? 9.445 -17.812 -11.195 1 93.81 181 ASP A C 1
ATOM 1388 O O . ASP A 1 181 ? 9.891 -17.297 -12.227 1 93.81 181 ASP A O 1
ATOM 1392 N N . THR A 1 182 ? 8.203 -17.641 -10.719 1 95.25 182 THR A N 1
ATOM 1393 C CA . THR A 1 182 ? 7.363 -16.547 -11.203 1 95.25 182 THR A CA 1
ATOM 1394 C C . THR A 1 182 ? 7.816 -15.211 -10.602 1 95.25 182 THR A C 1
ATOM 1396 O O . THR A 1 182 ? 8.289 -15.164 -9.469 1 95.25 182 THR A O 1
ATOM 1399 N N . MET A 1 183 ? 7.621 -14.18 -11.43 1 97.19 183 MET A N 1
ATOM 1400 C CA . MET A 1 183 ? 8.125 -12.898 -10.938 1 97.19 183 MET A CA 1
ATOM 1401 C C . MET A 1 183 ? 7.023 -11.844 -10.945 1 97.19 183 MET A C 1
ATOM 1403 O O . MET A 1 183 ? 6.039 -11.969 -11.672 1 97.19 183 MET A O 1
ATOM 1407 N N . ILE A 1 184 ? 7.23 -10.891 -10.102 1 98.44 184 ILE A N 1
ATOM 1408 C CA . ILE A 1 184 ? 6.367 -9.719 -9.992 1 98.44 184 ILE A CA 1
ATOM 1409 C C . ILE A 1 184 ? 7.098 -8.484 -10.523 1 98.44 184 ILE A C 1
ATOM 1411 O O . ILE A 1 184 ? 8.266 -8.266 -10.195 1 98.44 184 ILE A O 1
ATOM 1415 N N . VAL A 1 185 ? 6.418 -7.699 -11.32 1 97.81 185 VAL A N 1
ATOM 1416 C CA . VAL A 1 185 ? 7.008 -6.477 -11.852 1 97.81 185 VAL A CA 1
ATOM 1417 C C . VAL A 1 185 ? 6.543 -5.273 -11.039 1 97.81 185 VAL A C 1
ATOM 1419 O O . VAL A 1 185 ? 5.34 -5.035 -10.906 1 97.81 185 VAL A O 1
ATOM 1422 N N . ARG A 1 186 ? 7.492 -4.586 -10.516 1 98.12 186 ARG A N 1
ATOM 1423 C CA . ARG A 1 186 ? 7.234 -3.295 -9.891 1 98.12 186 ARG A CA 1
ATOM 1424 C C . ARG A 1 186 ? 7.391 -2.156 -10.891 1 98.12 186 ARG A C 1
ATOM 1426 O O . ARG A 1 186 ? 8.508 -1.687 -11.133 1 98.12 186 ARG A O 1
ATOM 1433 N N . ARG A 1 187 ? 6.34 -1.646 -11.32 1 96.25 187 ARG A N 1
ATOM 1434 C CA . ARG A 1 187 ? 6.324 -0.799 -12.516 1 96.25 187 ARG A CA 1
ATOM 1435 C C . ARG A 1 187 ? 7.012 0.536 -12.242 1 96.25 187 ARG A C 1
ATOM 1437 O O . ARG A 1 187 ? 7.555 1.155 -13.156 1 96.25 187 ARG A O 1
ATOM 1444 N N . HIS A 1 188 ? 7.008 0.964 -11.016 1 96.12 188 HIS A N 1
ATOM 1445 C CA . HIS A 1 188 ? 7.582 2.271 -10.719 1 96.12 188 HIS A CA 1
ATOM 1446 C C . HIS A 1 188 ? 8.969 2.135 -10.102 1 96.12 188 HIS A C 1
ATOM 1448 O O . HIS A 1 188 ? 9.523 3.109 -9.586 1 96.12 188 HIS A O 1
ATOM 1454 N N . CYS A 1 189 ? 9.477 0.99 -10.148 1 97.44 189 CYS A N 1
ATOM 1455 C CA . CYS A 1 189 ? 10.82 0.745 -9.625 1 97.44 189 CYS A CA 1
ATOM 1456 C C . CYS A 1 189 ? 11.859 1.52 -10.422 1 97.44 189 CYS A C 1
ATOM 1458 O O . CYS A 1 189 ? 11.945 1.38 -11.648 1 97.44 189 CYS A O 1
ATOM 1460 N N . GLU A 1 190 ? 12.688 2.275 -9.742 1 96.5 190 GLU A N 1
ATOM 1461 C CA . GLU A 1 190 ? 13.719 3.076 -10.398 1 96.5 190 GLU A CA 1
ATOM 1462 C C . GLU A 1 190 ? 14.734 2.191 -11.102 1 96.5 190 GLU A C 1
ATOM 1464 O O . GLU A 1 190 ? 15.312 2.584 -12.117 1 96.5 190 GLU A O 1
ATOM 1469 N N . ALA A 1 191 ? 14.945 0.994 -10.617 1 97.69 191 ALA A N 1
ATOM 1470 C CA . ALA A 1 191 ? 15.977 0.111 -11.148 1 97.69 191 ALA A CA 1
ATOM 1471 C C . ALA A 1 191 ? 15.383 -0.899 -12.133 1 97.69 191 ALA A C 1
ATOM 1473 O O . ALA A 1 191 ? 16.047 -1.867 -12.508 1 97.69 191 ALA A O 1
ATOM 1474 N N . LEU A 1 192 ? 14.141 -0.729 -12.523 1 97.56 192 LEU A N 1
ATOM 1475 C CA . LEU A 1 192 ? 13.445 -1.72 -13.336 1 97.56 192 LEU A CA 1
ATOM 1476 C C . LEU A 1 192 ? 14.227 -2.012 -14.617 1 97.56 192 LEU A C 1
ATOM 1478 O O . LEU A 1 192 ? 14.438 -3.174 -14.969 1 97.56 192 LEU A O 1
ATOM 1482 N N . PRO A 1 193 ? 14.758 -0.974 -15.375 1 97 193 PRO A N 1
ATOM 1483 C CA . PRO A 1 193 ? 15.531 -1.286 -16.578 1 97 193 PRO A CA 1
ATOM 1484 C C . PRO A 1 193 ? 16.781 -2.107 -16.297 1 97 193 PRO A C 1
ATOM 1486 O O . PRO A 1 193 ? 17.109 -3.035 -17.031 1 97 193 PRO A O 1
ATOM 1489 N N . ASP A 1 194 ? 17.484 -1.792 -15.227 1 97.94 194 ASP A N 1
ATOM 1490 C CA . ASP A 1 194 ? 18.688 -2.52 -14.836 1 97.94 194 ASP A CA 1
ATOM 1491 C C . ASP A 1 194 ? 18.359 -3.965 -14.469 1 97.94 194 ASP A C 1
ATOM 1493 O O . ASP A 1 194 ? 19.078 -4.887 -14.852 1 97.94 194 ASP A O 1
ATOM 1497 N N . ILE A 1 195 ? 17.297 -4.168 -13.742 1 97.94 195 ILE A N 1
ATOM 1498 C CA . ILE A 1 195 ? 16.859 -5.496 -13.312 1 97.94 195 ILE A CA 1
ATOM 1499 C C . ILE A 1 195 ? 16.484 -6.332 -14.539 1 97.94 195 ILE A C 1
ATOM 1501 O O . ILE A 1 195 ? 16.906 -7.488 -14.656 1 97.94 195 ILE A O 1
ATOM 1505 N N . SER A 1 196 ? 15.688 -5.711 -15.406 1 96.5 196 SER A N 1
ATOM 1506 C CA . SER A 1 196 ? 15.266 -6.402 -16.625 1 96.5 196 SER A CA 1
ATOM 1507 C C . SER A 1 196 ? 16.469 -6.836 -17.453 1 96.5 196 SER A C 1
ATOM 1509 O O . SER A 1 196 ? 16.562 -7.996 -17.859 1 96.5 196 SER A O 1
ATOM 1511 N N . ARG A 1 197 ? 17.406 -5.941 -17.672 1 95.62 197 ARG A N 1
ATOM 1512 C CA . ARG A 1 197 ? 18.609 -6.242 -18.438 1 95.62 197 ARG A CA 1
ATOM 1513 C C . ARG A 1 197 ? 19.438 -7.336 -17.766 1 95.62 197 ARG A C 1
ATOM 1515 O O . ARG A 1 197 ? 19.984 -8.219 -18.438 1 95.62 197 ARG A O 1
ATOM 1522 N N . PHE A 1 198 ? 19.5 -7.273 -16.484 1 97.12 198 PHE A N 1
ATOM 1523 C CA . PHE A 1 198 ? 20.281 -8.227 -15.703 1 97.12 198 PHE A CA 1
ATOM 1524 C C . PHE A 1 198 ? 19.781 -9.648 -15.93 1 97.12 198 PHE A C 1
ATOM 1526 O O . PHE A 1 198 ? 20.562 -10.547 -16.219 1 97.12 198 PHE A O 1
ATOM 1533 N N . PHE A 1 199 ? 18.516 -9.867 -15.82 1 95.56 199 PHE A N 1
ATOM 1534 C CA . PHE A 1 199 ? 17.938 -11.195 -15.977 1 95.56 199 PHE A CA 1
ATOM 1535 C C . PHE A 1 199 ? 17.953 -11.625 -17.438 1 95.56 199 PHE A C 1
ATOM 1537 O O . PHE A 1 199 ? 18.312 -12.766 -17.75 1 95.56 199 PHE A O 1
ATOM 1544 N N . THR A 1 200 ? 17.625 -10.711 -18.344 1 91.69 200 THR A N 1
ATOM 1545 C CA . THR A 1 200 ? 17.547 -11.047 -19.766 1 91.69 200 THR A CA 1
ATOM 1546 C C . THR A 1 200 ? 18.938 -11.406 -20.297 1 91.69 200 THR A C 1
ATOM 1548 O O . THR A 1 200 ? 19.062 -12.328 -21.109 1 91.69 200 THR A O 1
ATOM 1551 N N . ALA A 1 201 ? 19.969 -10.719 -19.859 1 92.12 201 ALA A N 1
ATOM 1552 C CA . ALA A 1 201 ? 21.344 -10.969 -20.297 1 92.12 201 ALA A CA 1
ATOM 1553 C C . ALA A 1 201 ? 21.812 -12.352 -19.844 1 92.12 201 ALA A C 1
ATOM 1555 O O . ALA A 1 201 ? 22.75 -12.906 -20.406 1 92.12 201 ALA A O 1
ATOM 1556 N N . ARG A 1 202 ? 21.109 -12.883 -18.906 1 92.19 202 ARG A N 1
ATOM 1557 C CA . ARG A 1 202 ? 21.484 -14.18 -18.359 1 92.19 202 ARG A CA 1
ATOM 1558 C C . ARG A 1 202 ? 20.516 -15.266 -18.828 1 92.19 202 ARG A C 1
ATOM 1560 O O . ARG A 1 202 ? 20.516 -16.375 -18.281 1 92.19 202 ARG A O 1
ATOM 1567 N N . GLY A 1 203 ? 19.625 -14.812 -19.719 1 88.81 203 GLY A N 1
ATOM 1568 C CA . GLY A 1 203 ? 18.703 -15.758 -20.344 1 88.81 203 GLY A CA 1
ATOM 1569 C C . GLY A 1 203 ? 17.516 -16.109 -19.469 1 88.81 203 GLY A C 1
ATOM 1570 O O . GLY A 1 203 ? 16.844 -17.109 -19.719 1 88.81 203 GLY A O 1
ATOM 1571 N N . VAL A 1 204 ? 17.312 -15.406 -18.469 1 89.5 204 VAL A N 1
ATOM 1572 C CA . VAL A 1 204 ? 16.203 -15.656 -17.562 1 89.5 204 VAL A CA 1
ATOM 1573 C C . VAL A 1 204 ? 14.992 -14.828 -18 1 89.5 204 VAL A C 1
ATOM 1575 O O . VAL A 1 204 ? 15.055 -13.594 -18.031 1 89.5 204 VAL A O 1
ATOM 1578 N N . ARG A 1 205 ? 13.898 -15.477 -18.391 1 87 205 ARG A N 1
ATOM 1579 C CA . ARG A 1 205 ? 12.648 -14.859 -18.797 1 87 205 ARG A CA 1
ATOM 1580 C C . ARG A 1 205 ? 11.461 -15.453 -18.047 1 87 205 ARG A C 1
ATOM 1582 O O . ARG A 1 205 ? 10.695 -16.234 -18.625 1 87 205 ARG A O 1
ATOM 1589 N N . PRO A 1 206 ? 11.312 -15.039 -16.906 1 90.38 206 PRO A N 1
ATOM 1590 C CA . PRO A 1 206 ? 10.297 -15.656 -16.062 1 90.38 206 PRO A CA 1
ATOM 1591 C C . PRO A 1 206 ? 8.875 -15.258 -16.469 1 90.38 206 PRO A C 1
ATOM 1593 O O . PRO A 1 206 ? 8.688 -14.266 -17.172 1 90.38 206 PRO A O 1
ATOM 1596 N N . PHE A 1 207 ? 7.961 -16.141 -16.062 1 89.5 207 PHE A N 1
ATOM 1597 C CA . PHE A 1 207 ? 6.555 -15.766 -16.125 1 89.5 207 PHE A CA 1
ATOM 1598 C C . PHE A 1 207 ? 6.262 -14.625 -15.156 1 89.5 207 PHE A C 1
ATOM 1600 O O . PHE A 1 207 ? 6.656 -14.68 -13.992 1 89.5 207 PHE A O 1
ATOM 1607 N N . MET A 1 208 ? 5.574 -13.555 -15.688 1 94.44 208 MET A N 1
ATOM 1608 C CA . MET A 1 208 ? 5.191 -12.422 -14.844 1 94.44 208 MET A CA 1
ATOM 1609 C C . MET A 1 208 ? 3.771 -12.594 -14.32 1 94.44 208 MET A C 1
ATOM 1611 O O . MET A 1 208 ? 2.807 -12.461 -15.078 1 94.44 208 MET A O 1
ATOM 1615 N N . ALA A 1 209 ? 3.688 -12.781 -13.047 1 97 209 ALA A N 1
ATOM 1616 C CA . ALA A 1 209 ? 2.395 -13.102 -12.453 1 97 209 ALA A CA 1
ATOM 1617 C C . ALA A 1 209 ? 1.605 -11.836 -12.141 1 97 209 ALA A C 1
ATOM 1619 O O . ALA A 1 209 ? 0.382 -11.875 -11.992 1 97 209 ALA A O 1
ATOM 1620 N N . ALA A 1 210 ? 2.318 -10.727 -12 1 97.88 210 ALA A N 1
ATOM 1621 C CA . ALA A 1 210 ? 1.649 -9.469 -11.688 1 97.88 210 ALA A CA 1
ATOM 1622 C C . ALA A 1 210 ? 2.539 -8.281 -12.031 1 97.88 210 ALA A C 1
ATOM 1624 O O . ALA A 1 210 ? 3.768 -8.391 -12.016 1 97.88 210 ALA A O 1
ATOM 1625 N N . ARG A 1 211 ? 1.889 -7.223 -12.375 1 95.56 211 ARG A N 1
ATOM 1626 C CA . ARG A 1 211 ? 2.486 -5.898 -12.5 1 95.56 211 ARG A CA 1
ATOM 1627 C C . ARG A 1 211 ? 1.766 -4.887 -11.617 1 95.56 211 ARG A C 1
ATOM 1629 O O . ARG A 1 211 ? 0.534 -4.82 -11.617 1 95.56 211 ARG A O 1
ATOM 1636 N N . THR A 1 212 ? 2.555 -4.207 -10.82 1 97 212 THR A N 1
ATOM 1637 C CA . THR A 1 212 ? 1.917 -3.303 -9.867 1 97 212 THR A CA 1
ATOM 1638 C C . THR A 1 212 ? 2.729 -2.02 -9.719 1 97 212 THR A C 1
ATOM 1640 O O . THR A 1 212 ? 3.947 -2.025 -9.898 1 97 212 THR A O 1
ATOM 1643 N N . THR A 1 213 ? 2.014 -0.944 -9.398 1 95.62 213 THR A N 1
ATOM 1644 C CA . THR A 1 213 ? 2.65 0.319 -9.039 1 95.62 213 THR A CA 1
ATOM 1645 C C . THR A 1 213 ? 2.662 0.507 -7.523 1 95.62 213 THR A C 1
ATOM 1647 O O . THR A 1 213 ? 3.082 1.555 -7.023 1 95.62 213 THR A O 1
ATOM 1650 N N . ASN A 1 214 ? 2.148 -0.401 -6.824 1 96.88 214 ASN A N 1
ATOM 1651 C CA . ASN A 1 214 ? 1.999 -0.383 -5.375 1 96.88 214 ASN A CA 1
ATOM 1652 C C . ASN A 1 214 ? 2.92 -1.397 -4.703 1 96.88 214 ASN A C 1
ATOM 1654 O O . ASN A 1 214 ? 2.65 -2.6 -4.727 1 96.88 214 ASN A O 1
ATOM 1658 N N . ASP A 1 215 ? 3.904 -0.896 -4.008 1 97.56 215 ASP A N 1
ATOM 1659 C CA . ASP A 1 215 ? 4.914 -1.795 -3.461 1 97.56 215 ASP A CA 1
ATOM 1660 C C . ASP A 1 215 ? 4.363 -2.578 -2.27 1 97.56 215 ASP A C 1
ATOM 1662 O O . ASP A 1 215 ? 4.852 -3.666 -1.959 1 97.56 215 ASP A O 1
ATOM 1666 N N . GLU A 1 216 ? 3.348 -2.049 -1.589 1 96.88 216 GLU A N 1
ATOM 1667 C CA . GLU A 1 216 ? 2.707 -2.844 -0.544 1 96.88 216 GLU A CA 1
ATOM 1668 C C . GLU A 1 216 ? 2.012 -4.07 -1.132 1 96.88 216 GLU A C 1
ATOM 1670 O O . GLU A 1 216 ? 2.025 -5.145 -0.53 1 96.88 216 GLU A O 1
ATOM 1675 N N . ARG A 1 217 ? 1.409 -3.895 -2.236 1 97.44 217 ARG A N 1
ATOM 1676 C CA . ARG A 1 217 ? 0.815 -5.039 -2.924 1 97.44 217 ARG A CA 1
ATOM 1677 C C . ARG A 1 217 ? 1.89 -6 -3.418 1 97.44 217 ARG A C 1
ATOM 1679 O O . ARG A 1 217 ? 1.729 -7.219 -3.326 1 97.44 217 ARG A O 1
ATOM 1686 N N . ALA A 1 218 ? 2.955 -5.441 -3.971 1 98.25 218 ALA A N 1
ATOM 1687 C CA . ALA A 1 218 ? 4.059 -6.309 -4.379 1 98.25 218 ALA A CA 1
ATOM 1688 C C . ALA A 1 218 ? 4.504 -7.203 -3.227 1 98.25 218 ALA A C 1
ATOM 1690 O O . ALA A 1 218 ? 4.719 -8.406 -3.414 1 98.25 218 ALA A O 1
ATOM 1691 N N . LEU A 1 219 ? 4.605 -6.621 -2.043 1 98.12 219 LEU A N 1
ATOM 1692 C CA . LEU A 1 219 ? 5.012 -7.383 -0.866 1 98.12 219 LEU A CA 1
ATOM 1693 C C . LEU A 1 219 ? 3.996 -8.477 -0.549 1 98.12 219 LEU A C 1
ATOM 1695 O O . LEU A 1 219 ? 4.371 -9.602 -0.21 1 98.12 219 LEU A O 1
ATOM 1699 N N . ALA A 1 220 ? 2.754 -8.125 -0.642 1 97.94 220 ALA A N 1
ATOM 1700 C CA . ALA A 1 220 ? 1.699 -9.109 -0.407 1 97.94 220 ALA A CA 1
ATOM 1701 C C . ALA A 1 220 ? 1.794 -10.266 -1.4 1 97.94 220 ALA A C 1
ATOM 1703 O O . ALA A 1 220 ? 1.604 -11.43 -1.031 1 97.94 220 ALA A O 1
ATOM 1704 N N . TYR A 1 221 ? 2.061 -9.922 -2.664 1 98.31 221 TYR A N 1
ATOM 1705 C CA . TYR A 1 221 ? 2.223 -10.938 -3.701 1 98.31 221 TYR A CA 1
ATOM 1706 C C . TYR A 1 221 ? 3.391 -11.867 -3.379 1 98.31 221 TYR A C 1
ATOM 1708 O O . TYR A 1 221 ? 3.273 -13.086 -3.502 1 98.31 221 TYR A O 1
ATOM 1716 N N . VAL A 1 222 ? 4.473 -11.281 -2.926 1 98.31 222 VAL A N 1
ATOM 1717 C CA . VAL A 1 222 ? 5.652 -12.07 -2.582 1 98.31 222 VAL A CA 1
ATOM 1718 C C . VAL A 1 222 ? 5.352 -12.953 -1.371 1 98.31 222 VAL A C 1
ATOM 1720 O O . VAL A 1 222 ? 5.551 -14.172 -1.415 1 98.31 222 VAL A O 1
ATOM 1723 N N . ARG A 1 223 ? 4.812 -12.375 -0.323 1 97.62 223 ARG A N 1
ATOM 1724 C CA . ARG A 1 223 ? 4.566 -13.078 0.931 1 97.62 223 ARG A CA 1
ATOM 1725 C C . ARG A 1 223 ? 3.619 -14.258 0.718 1 97.62 223 ARG A C 1
ATOM 1727 O O . ARG A 1 223 ? 3.756 -15.289 1.37 1 97.62 223 ARG A O 1
ATOM 1734 N N . SER A 1 224 ? 2.713 -14.102 -0.174 1 96.81 224 SER A N 1
ATOM 1735 C CA . SER A 1 224 ? 1.697 -15.125 -0.404 1 96.81 224 SER A CA 1
ATOM 1736 C C . SER A 1 224 ? 2.213 -16.219 -1.334 1 96.81 224 SER A C 1
ATOM 1738 O O . SER A 1 224 ? 1.539 -17.234 -1.549 1 96.81 224 SER A O 1
ATOM 1740 N N . GLY A 1 225 ? 3.365 -15.961 -1.988 1 95.88 225 GLY A N 1
ATOM 1741 C CA . GLY A 1 225 ? 3.984 -16.969 -2.832 1 95.88 225 GLY A CA 1
ATOM 1742 C C . GLY A 1 225 ? 3.6 -16.844 -4.293 1 95.88 225 GLY A C 1
ATOM 1743 O O . GLY A 1 225 ? 3.893 -17.734 -5.098 1 95.88 225 GLY A O 1
ATOM 1744 N N . LEU A 1 226 ? 2.934 -15.773 -4.648 1 97.25 226 LEU A N 1
ATOM 1745 C CA . LEU A 1 226 ? 2.57 -15.578 -6.047 1 97.25 226 LEU A CA 1
ATOM 1746 C C . LEU A 1 226 ? 3.812 -15.523 -6.93 1 97.25 226 LEU A C 1
ATOM 1748 O O . LEU A 1 226 ? 3.791 -15.992 -8.07 1 97.25 226 LEU A O 1
ATOM 1752 N N . GLY A 1 227 ? 4.812 -14.875 -6.402 1 97.5 227 GLY A N 1
ATOM 1753 C CA . GLY A 1 227 ? 6.07 -14.719 -7.117 1 97.5 227 GLY A CA 1
ATOM 1754 C C . GLY A 1 227 ? 7.141 -14.031 -6.293 1 97.5 227 GLY A C 1
ATOM 1755 O O . GLY A 1 227 ? 6.91 -13.672 -5.141 1 97.5 227 GLY A O 1
ATOM 1756 N N . ILE A 1 228 ? 8.305 -13.891 -6.895 1 98.38 228 ILE A N 1
ATOM 1757 C CA . ILE A 1 228 ? 9.43 -13.18 -6.281 1 98.38 228 ILE A CA 1
ATOM 1758 C C . ILE A 1 228 ? 9.695 -11.883 -7.043 1 98.38 228 ILE A C 1
ATOM 1760 O O . ILE A 1 228 ? 9.133 -11.664 -8.117 1 98.38 228 ILE A O 1
ATOM 1764 N N . THR A 1 229 ? 10.484 -11 -6.461 1 98.56 229 THR A N 1
ATOM 1765 C CA . THR A 1 229 ? 10.82 -9.758 -7.152 1 98.56 229 THR A CA 1
ATOM 1766 C C . THR A 1 229 ? 12.102 -9.156 -6.594 1 98.56 229 THR A C 1
ATOM 1768 O O . THR A 1 229 ? 12.664 -9.664 -5.621 1 98.56 229 THR A O 1
ATOM 1771 N N . VAL A 1 230 ? 12.656 -8.195 -7.281 1 98.5 230 VAL A N 1
ATOM 1772 C CA . VAL A 1 230 ? 13.789 -7.406 -6.809 1 98.5 230 VAL A CA 1
ATOM 1773 C C . VAL A 1 230 ? 13.297 -6.066 -6.262 1 98.5 230 VAL A C 1
ATOM 1775 O O . VAL A 1 230 ? 12.562 -5.344 -6.941 1 98.5 230 VAL A O 1
ATOM 1778 N N . MET A 1 231 ? 13.672 -5.809 -5.031 1 97.94 231 MET A N 1
ATOM 1779 C CA . MET A 1 231 ? 13.18 -4.574 -4.426 1 97.94 231 MET A CA 1
ATOM 1780 C C . MET A 1 231 ? 14.211 -4.008 -3.445 1 97.94 231 MET A C 1
ATOM 1782 O O . MET A 1 231 ? 15.133 -4.715 -3.033 1 97.94 231 MET A O 1
ATOM 1786 N N . PRO A 1 232 ? 14.086 -2.666 -3.107 1 97.81 232 PRO A N 1
ATOM 1787 C CA . PRO A 1 232 ? 14.992 -2.07 -2.123 1 97.81 232 PRO A CA 1
ATOM 1788 C C . PRO A 1 232 ? 14.914 -2.752 -0.758 1 97.81 232 PRO A C 1
ATOM 1790 O O . PRO A 1 232 ? 13.836 -3.176 -0.339 1 97.81 232 PRO A O 1
ATOM 1793 N N . ARG A 1 233 ? 15.961 -2.723 -0.023 1 97 233 ARG A N 1
ATOM 1794 C CA . ARG A 1 233 ? 16.078 -3.418 1.254 1 97 233 ARG A CA 1
ATOM 1795 C C . ARG A 1 233 ? 15.18 -2.785 2.307 1 97 233 ARG A C 1
ATOM 1797 O O . ARG A 1 233 ? 14.836 -3.426 3.305 1 97 233 ARG A O 1
ATOM 1804 N N . CYS A 1 234 ? 14.789 -1.532 2.107 1 97.19 234 CYS A N 1
ATOM 1805 C CA . CYS A 1 234 ? 13.945 -0.863 3.086 1 97.19 234 CYS A CA 1
ATOM 1806 C C . CYS A 1 234 ? 12.594 -1.555 3.201 1 97.19 234 CYS A C 1
ATOM 1808 O O . CYS A 1 234 ? 11.836 -1.3 4.141 1 97.19 234 CYS A O 1
ATOM 1810 N N . PHE A 1 235 ? 12.297 -2.465 2.291 1 97.25 235 PHE A N 1
ATOM 1811 C CA . PHE A 1 235 ? 11.016 -3.16 2.32 1 97.25 235 PHE A CA 1
ATOM 1812 C C . PHE A 1 235 ? 11.133 -4.484 3.064 1 97.25 235 PHE A C 1
ATOM 1814 O O . PHE A 1 235 ? 10.172 -5.258 3.127 1 97.25 235 PHE A O 1
ATOM 1821 N N . ALA A 1 236 ? 12.289 -4.762 3.607 1 95 236 ALA A N 1
ATOM 1822 C CA . ALA A 1 236 ? 12.445 -5.961 4.426 1 95 236 ALA A CA 1
ATOM 1823 C C . ALA A 1 236 ? 11.438 -5.977 5.574 1 95 236 ALA A C 1
ATOM 1825 O O . ALA A 1 236 ? 11.156 -4.938 6.172 1 95 236 ALA A O 1
ATOM 1826 N N . GLY A 1 237 ? 10.906 -7.105 5.855 1 92.25 237 GLY A N 1
ATOM 1827 C CA . GLY A 1 237 ? 9.93 -7.242 6.922 1 92.25 237 GLY A CA 1
ATOM 1828 C C . GLY A 1 237 ? 9.477 -8.672 7.129 1 92.25 237 GLY A C 1
ATOM 1829 O O . GLY A 1 237 ? 10.031 -9.602 6.539 1 92.25 237 GLY A O 1
ATOM 1830 N N . ASP A 1 238 ? 8.383 -8.742 7.867 1 90.5 238 ASP A N 1
ATOM 1831 C CA . ASP A 1 238 ? 7.902 -10.07 8.25 1 90.5 238 ASP A CA 1
ATOM 1832 C C . ASP A 1 238 ? 7.402 -10.844 7.031 1 90.5 238 ASP A C 1
ATOM 1834 O O . ASP A 1 238 ? 6.738 -10.281 6.16 1 90.5 238 ASP A O 1
ATOM 1838 N N . GLY A 1 239 ? 7.84 -12.055 6.984 1 94.56 239 GLY A N 1
ATOM 1839 C CA . GLY A 1 239 ? 7.355 -12.945 5.949 1 94.56 239 GLY A CA 1
ATOM 1840 C C . GLY A 1 239 ? 8.109 -12.812 4.641 1 94.56 239 GLY A C 1
ATOM 1841 O O . GLY A 1 239 ? 7.797 -13.492 3.662 1 94.56 239 GLY A O 1
ATOM 1842 N N . ILE A 1 240 ? 9.086 -11.945 4.641 1 96.19 240 ILE A N 1
ATOM 1843 C CA . ILE A 1 240 ? 9.852 -11.703 3.42 1 96.19 240 ILE A CA 1
ATOM 1844 C C . ILE A 1 240 ? 11.328 -11.984 3.672 1 96.19 240 ILE A C 1
ATOM 1846 O O . ILE A 1 240 ? 11.922 -11.422 4.598 1 96.19 240 ILE A O 1
ATOM 1850 N N . ALA A 1 241 ? 11.914 -12.836 2.93 1 96.38 241 ALA A N 1
ATOM 1851 C CA . ALA A 1 241 ? 13.359 -13.039 2.904 1 96.38 241 ALA A CA 1
ATOM 1852 C C . ALA A 1 241 ? 14.016 -12.172 1.833 1 96.38 241 ALA A C 1
ATOM 1854 O O . ALA A 1 241 ? 13.492 -12.047 0.723 1 96.38 241 ALA A O 1
ATOM 1855 N N . MET A 1 242 ? 15.094 -11.602 2.133 1 96.81 242 MET A N 1
ATOM 1856 C CA . MET A 1 242 ? 15.836 -10.75 1.208 1 96.81 242 MET A CA 1
ATOM 1857 C C . MET A 1 242 ? 17.25 -11.289 0.982 1 96.81 242 MET A C 1
ATOM 1859 O O . MET A 1 242 ? 18.031 -11.398 1.924 1 96.81 242 MET A O 1
ATOM 1863 N N . ALA A 1 243 ? 17.547 -11.586 -0.22 1 97.62 243 ALA A N 1
ATOM 1864 C CA . ALA A 1 243 ? 18.875 -12.094 -0.572 1 97.62 243 ALA A CA 1
ATOM 1865 C C . ALA A 1 243 ? 19.531 -11.219 -1.631 1 97.62 243 ALA A C 1
ATOM 1867 O O . ALA A 1 243 ? 18.859 -10.695 -2.521 1 97.62 243 ALA A O 1
ATOM 1868 N N . ALA A 1 244 ? 20.766 -11.109 -1.494 1 97.69 244 ALA A N 1
ATOM 1869 C CA . ALA A 1 244 ? 21.5 -10.406 -2.549 1 97.69 244 ALA A CA 1
ATOM 1870 C C . ALA A 1 244 ? 21.453 -11.188 -3.859 1 97.69 244 ALA A C 1
ATOM 1872 O O . ALA A 1 244 ? 21.453 -12.422 -3.854 1 97.69 244 ALA A O 1
ATOM 1873 N N . LEU A 1 245 ? 21.297 -10.477 -4.977 1 97.31 245 LEU A N 1
ATOM 1874 C CA . LEU A 1 245 ? 21.406 -11.07 -6.305 1 97.31 245 LEU A CA 1
ATOM 1875 C C . LEU A 1 245 ? 22.859 -11.062 -6.789 1 97.31 245 LEU A C 1
ATOM 1877 O O . LEU A 1 245 ? 23.453 -9.992 -6.957 1 97.31 245 LEU A O 1
ATOM 1881 N N . THR A 1 246 ? 23.391 -12.234 -7.031 1 97 246 THR A N 1
ATOM 1882 C CA . THR A 1 246 ? 24.781 -12.352 -7.414 1 97 246 THR A CA 1
ATOM 1883 C C . THR A 1 246 ? 25.078 -11.547 -8.68 1 97 246 THR A C 1
ATOM 1885 O O . THR A 1 246 ? 24.469 -11.781 -9.719 1 97 246 THR A O 1
ATOM 1888 N N . GLY A 1 247 ? 26 -10.625 -8.547 1 96.88 247 GLY A N 1
ATOM 1889 C CA . GLY A 1 247 ? 26.422 -9.844 -9.695 1 96.88 247 GLY A CA 1
ATOM 1890 C C . GLY A 1 247 ? 25.609 -8.586 -9.898 1 96.88 247 GLY A C 1
ATOM 1891 O O . GLY A 1 247 ? 25.859 -7.82 -10.836 1 96.88 247 GLY A O 1
ATOM 1892 N N . PHE A 1 248 ? 24.547 -8.375 -9.125 1 97.62 248 PHE A N 1
ATOM 1893 C CA . PHE A 1 248 ? 23.734 -7.168 -9.195 1 97.62 248 PHE A CA 1
ATOM 1894 C C . PHE A 1 248 ? 24.109 -6.188 -8.094 1 97.62 248 PHE A C 1
ATOM 1896 O O . PHE A 1 248 ? 23.719 -6.363 -6.938 1 97.62 248 PHE A O 1
ATOM 1903 N N . SER A 1 249 ? 24.766 -5.07 -8.383 1 95.94 249 SER A N 1
ATOM 1904 C CA . SER A 1 249 ? 25.344 -4.176 -7.379 1 95.94 249 SER A CA 1
ATOM 1905 C C . SER A 1 249 ? 24.688 -2.801 -7.426 1 95.94 249 SER A C 1
ATOM 1907 O O . SER A 1 249 ? 25.203 -1.837 -6.867 1 95.94 249 SER A O 1
ATOM 1909 N N . VAL A 1 250 ? 23.594 -2.715 -8.109 1 96.38 250 VAL A N 1
ATOM 1910 C CA . VAL A 1 250 ? 22.891 -1.435 -8.203 1 96.38 250 VAL A CA 1
ATOM 1911 C C . V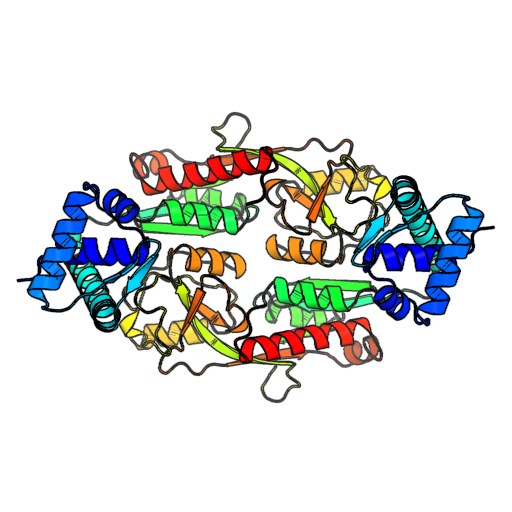AL A 1 250 ? 22.453 -0.98 -6.816 1 96.38 250 VAL A C 1
ATOM 1913 O O . VAL A 1 250 ? 21.938 -1.778 -6.027 1 96.38 250 VAL A O 1
ATOM 1916 N N . THR A 1 251 ? 22.719 0.271 -6.477 1 95.56 251 THR A N 1
ATOM 1917 C CA . THR A 1 251 ? 22.281 0.908 -5.238 1 95.56 251 THR A CA 1
ATOM 1918 C C . THR A 1 251 ? 21.5 2.186 -5.535 1 95.56 251 THR A C 1
ATOM 1920 O O . THR A 1 251 ? 21.516 2.682 -6.664 1 95.56 251 THR A O 1
ATOM 1923 N N . ARG A 1 252 ? 20.766 2.596 -4.559 1 95.5 252 ARG A N 1
ATOM 1924 C CA . ARG A 1 252 ? 20.141 3.91 -4.66 1 95.5 252 ARG A CA 1
ATOM 1925 C C . ARG A 1 252 ? 20.391 4.738 -3.402 1 95.5 252 ARG A C 1
ATOM 1927 O O . ARG A 1 252 ? 20.531 4.188 -2.309 1 95.5 252 ARG A O 1
ATOM 1934 N N . SER A 1 253 ? 20.5 6.023 -3.664 1 96.44 253 SER A N 1
ATOM 1935 C CA . SER A 1 253 ? 20.594 7.008 -2.592 1 96.44 253 SER A CA 1
ATOM 1936 C C . SER A 1 253 ? 19.344 7.871 -2.533 1 96.44 253 SER A C 1
ATOM 1938 O O . SER A 1 253 ? 18.953 8.477 -3.533 1 96.44 253 SER A O 1
ATOM 1940 N N . ILE A 1 254 ? 18.734 7.859 -1.355 1 97.5 254 ILE A N 1
ATOM 1941 C CA . ILE A 1 254 ? 17.5 8.602 -1.171 1 97.5 254 ILE A CA 1
ATOM 1942 C C . ILE A 1 254 ? 17.781 9.875 -0.364 1 97.5 254 ILE A C 1
ATOM 1944 O O . ILE A 1 254 ? 18.5 9.836 0.638 1 97.5 254 ILE A O 1
ATOM 1948 N N . GLY A 1 255 ? 17.281 10.938 -0.83 1 97.44 255 GLY A N 1
ATOM 1949 C CA . GLY A 1 255 ? 17.391 12.227 -0.164 1 97.44 255 GLY A CA 1
ATOM 1950 C C . GLY A 1 255 ? 16.406 13.258 -0.686 1 97.44 255 GLY A C 1
ATOM 1951 O O . GLY A 1 255 ? 15.453 12.914 -1.396 1 97.44 255 GLY A O 1
ATOM 1952 N N . PHE A 1 256 ? 16.625 14.516 -0.238 1 97 256 PHE A N 1
ATOM 1953 C CA . PHE A 1 256 ? 15.773 15.602 -0.693 1 97 256 PHE A CA 1
ATOM 1954 C C . PHE A 1 256 ? 16.391 16.328 -1.884 1 97 256 PHE A C 1
ATOM 1956 O O . PHE A 1 256 ? 17.609 16.562 -1.905 1 97 256 PHE A O 1
ATOM 1963 N N . THR A 1 257 ? 15.633 16.562 -2.893 1 95.81 257 THR A N 1
ATOM 1964 C CA . THR A 1 257 ? 15.961 17.5 -3.959 1 95.81 257 THR A CA 1
ATOM 1965 C C . THR A 1 257 ? 15.234 18.828 -3.754 1 95.81 257 THR A C 1
ATOM 1967 O O . THR A 1 257 ? 14.008 18.844 -3.611 1 95.81 257 THR A O 1
ATOM 1970 N N . LEU A 1 258 ? 15.984 19.891 -3.689 1 92.94 258 LEU A N 1
ATOM 1971 C CA . LEU A 1 258 ? 15.461 21.234 -3.49 1 92.94 258 LEU A CA 1
ATOM 1972 C C . LEU A 1 258 ? 15.969 22.188 -4.574 1 92.94 258 LEU A C 1
ATOM 1974 O O . LEU A 1 258 ? 17.016 21.953 -5.168 1 92.94 258 LEU A O 1
ATOM 1978 N N . ASP A 1 259 ? 15.164 23.141 -4.879 1 87.75 259 ASP A N 1
ATOM 1979 C CA . ASP A 1 259 ? 15.688 24.281 -5.633 1 87.75 259 ASP A CA 1
ATOM 1980 C C . ASP A 1 259 ? 15.914 25.484 -4.723 1 87.75 259 ASP A C 1
ATOM 1982 O O . ASP A 1 259 ? 15.766 25.391 -3.504 1 87.75 259 ASP A O 1
ATOM 1986 N N . ALA A 1 260 ? 16.422 26.578 -5.27 1 82.62 260 ALA A N 1
ATOM 1987 C CA . ALA A 1 260 ? 16.766 27.766 -4.477 1 82.62 260 ALA A CA 1
ATOM 1988 C C . ALA A 1 260 ? 15.555 28.297 -3.723 1 82.62 260 ALA A C 1
ATOM 1990 O O . ALA A 1 260 ? 15.648 28.641 -2.545 1 82.62 260 ALA A O 1
ATOM 1991 N N . ASP A 1 261 ? 14.453 28.375 -4.355 1 83 261 ASP A N 1
ATOM 1992 C CA . ASP A 1 261 ? 13.227 28.875 -3.742 1 83 261 ASP A CA 1
ATOM 1993 C C . ASP A 1 261 ? 12.766 27.953 -2.611 1 83 261 ASP A C 1
ATOM 1995 O O . ASP A 1 261 ? 12.383 28.422 -1.538 1 83 261 ASP A O 1
ATOM 1999 N N . GLY A 1 262 ? 12.82 26.734 -2.891 1 84.31 262 GLY A N 1
ATOM 2000 C CA . GLY A 1 262 ? 12.469 25.766 -1.857 1 84.31 262 GLY A CA 1
ATOM 2001 C C . GLY A 1 262 ? 13.367 25.859 -0.639 1 84.31 262 GLY A C 1
ATOM 2002 O O . GLY A 1 262 ? 12.891 25.797 0.496 1 84.31 262 GLY A O 1
ATOM 2003 N N . THR A 1 263 ? 14.625 25.969 -0.886 1 86.12 263 THR A N 1
ATOM 2004 C CA . THR A 1 263 ? 15.578 26.125 0.208 1 86.12 263 THR A CA 1
ATOM 2005 C C . THR A 1 263 ? 15.203 27.312 1.09 1 86.12 263 THR A C 1
ATOM 2007 O O . THR A 1 263 ? 15.25 27.219 2.318 1 86.12 263 THR A O 1
ATOM 2010 N N . GLY A 1 264 ? 14.867 28.344 0.468 1 86.31 264 GLY A N 1
ATOM 2011 C CA . GLY A 1 264 ? 14.445 29.531 1.209 1 86.31 264 GLY A CA 1
ATOM 2012 C C . GLY A 1 264 ? 13.18 29.312 2.006 1 86.31 264 GLY A C 1
ATOM 2013 O O . GLY A 1 264 ? 13.109 29.672 3.184 1 86.31 264 GLY A O 1
ATOM 2014 N N . ARG A 1 265 ? 12.227 28.734 1.414 1 85.81 265 ARG A N 1
ATOM 2015 C CA . ARG A 1 265 ? 10.93 28.5 2.043 1 85.81 265 ARG A CA 1
ATOM 2016 C C . ARG A 1 265 ? 11.047 27.531 3.209 1 85.81 265 ARG A C 1
ATOM 2018 O O . ARG A 1 265 ? 10.289 27.625 4.18 1 85.81 265 ARG A O 1
ATOM 2025 N N . LEU A 1 266 ? 11.977 26.641 3.113 1 92.62 266 LEU A N 1
ATOM 2026 C CA . LEU A 1 266 ? 12.07 25.578 4.105 1 92.62 266 LEU A CA 1
ATOM 2027 C C . LEU A 1 266 ? 13.117 25.906 5.164 1 92.62 266 LEU A C 1
ATOM 2029 O O . LEU A 1 266 ? 13.305 25.141 6.113 1 92.62 266 LEU A O 1
ATOM 2033 N N . ARG A 1 267 ? 13.695 27.047 4.988 1 87.12 267 ARG A N 1
ATOM 2034 C CA . ARG A 1 267 ? 14.688 27.453 5.973 1 87.12 267 ARG A CA 1
ATOM 2035 C C . ARG A 1 267 ? 14.086 27.484 7.375 1 87.12 267 ARG A C 1
ATOM 2037 O O . ARG A 1 267 ? 12.992 28.031 7.57 1 87.12 267 ARG A O 1
ATOM 2044 N N . ASP A 1 268 ? 14.578 26.844 8.328 1 89.19 268 ASP A N 1
ATOM 2045 C CA . ASP A 1 268 ? 14.211 26.812 9.742 1 89.19 268 ASP A CA 1
ATOM 2046 C C . ASP A 1 268 ? 12.867 26.141 9.953 1 89.19 268 ASP A C 1
ATOM 2048 O O . ASP A 1 268 ? 12.18 26.391 10.945 1 89.19 268 ASP A O 1
ATOM 2052 N N . SER A 1 269 ? 12.461 25.422 8.93 1 94.44 269 SER A N 1
ATOM 2053 C CA . SER A 1 269 ? 11.242 24.641 9.109 1 94.44 269 SER A CA 1
ATOM 2054 C C . SER A 1 269 ? 11.484 23.438 10.016 1 94.44 269 SER A C 1
ATOM 2056 O O . SER A 1 269 ? 12.211 22.516 9.641 1 94.44 269 SER A O 1
ATOM 2058 N N . ALA A 1 270 ? 10.852 23.375 11.117 1 93.81 270 ALA A N 1
ATOM 2059 C CA . ALA A 1 270 ? 10.969 22.25 12.047 1 93.81 270 ALA A CA 1
ATOM 2060 C C . ALA A 1 270 ? 10.312 21 11.477 1 93.81 270 ALA A C 1
ATOM 2062 O O . ALA A 1 270 ? 10.797 19.891 11.68 1 93.81 270 ALA A O 1
ATOM 2063 N N . ALA A 1 271 ? 9.227 21.156 10.773 1 95.62 271 ALA A N 1
ATOM 2064 C CA . ALA A 1 271 ? 8.516 20.031 10.164 1 95.62 271 ALA A CA 1
ATOM 2065 C C . ALA A 1 271 ? 9.375 19.344 9.102 1 95.62 271 ALA A C 1
ATOM 2067 O O . ALA A 1 271 ? 9.492 18.125 9.078 1 95.62 271 ALA A O 1
ATOM 2068 N N . PHE A 1 272 ? 10.031 20.188 8.289 1 97.25 272 PHE A N 1
ATOM 2069 C CA . PHE A 1 272 ? 10.891 19.656 7.234 1 97.25 272 PHE A CA 1
ATOM 2070 C C . PHE A 1 272 ? 12.07 18.906 7.836 1 97.25 272 PHE A C 1
ATOM 2072 O O . PHE A 1 272 ? 12.391 17.797 7.402 1 97.25 272 PHE A O 1
ATOM 2079 N N . ALA A 1 273 ? 12.633 19.469 8.812 1 95.81 273 ALA A N 1
ATOM 2080 C CA . ALA A 1 273 ? 13.766 18.844 9.484 1 95.81 273 ALA A CA 1
ATOM 2081 C C . ALA A 1 273 ? 13.352 17.531 10.156 1 95.81 273 ALA A C 1
ATOM 2083 O O . ALA A 1 273 ? 14.047 16.516 10.031 1 95.81 273 ALA A O 1
ATOM 2084 N N . GLY A 1 274 ? 12.289 17.594 10.867 1 97.12 274 GLY A N 1
ATOM 2085 C CA . GLY A 1 274 ? 11.805 16.391 11.531 1 97.12 274 GLY A CA 1
ATOM 2086 C C . GLY A 1 274 ? 11.469 15.266 10.562 1 97.12 274 GLY A C 1
ATOM 2087 O O . GLY A 1 274 ? 11.758 14.102 10.828 1 97.12 274 GLY A O 1
ATOM 2088 N N . PHE A 1 275 ? 10.812 15.617 9.469 1 98.06 275 PHE A N 1
ATOM 2089 C CA . PHE A 1 275 ? 10.477 14.656 8.43 1 98.06 275 PHE A CA 1
ATOM 2090 C C . PHE A 1 275 ? 11.727 13.969 7.902 1 98.06 275 PHE A C 1
ATOM 2092 O O . PHE A 1 275 ? 11.789 12.734 7.84 1 98.06 275 PHE A O 1
ATOM 2099 N N . GLY A 1 276 ? 12.703 14.711 7.559 1 97.56 276 GLY A N 1
ATOM 2100 C CA . GLY A 1 276 ? 13.961 14.18 7.062 1 97.56 276 GLY A CA 1
ATOM 2101 C C . GLY A 1 276 ? 14.688 13.312 8.078 1 97.56 276 GLY A C 1
ATOM 2102 O O . GLY A 1 276 ? 15.203 12.25 7.738 1 97.56 276 GLY A O 1
ATOM 2103 N N . ASP A 1 277 ? 14.719 13.734 9.305 1 96.88 277 ASP A N 1
ATOM 2104 C CA . ASP A 1 277 ? 15.391 12.984 10.367 1 96.88 277 ASP A CA 1
ATOM 2105 C C . ASP A 1 277 ? 14.75 11.609 10.555 1 96.88 277 ASP A C 1
ATOM 2107 O O . ASP A 1 277 ? 15.453 10.617 10.758 1 96.88 277 ASP A O 1
ATOM 2111 N N . ALA A 1 278 ? 13.492 11.57 10.508 1 97.88 278 ALA A N 1
ATOM 2112 C CA . ALA A 1 278 ? 12.781 10.305 10.664 1 97.88 278 ALA A CA 1
ATOM 2113 C C . ALA A 1 278 ? 13.148 9.328 9.539 1 97.88 278 ALA A C 1
ATOM 2115 O O . ALA A 1 278 ? 13.352 8.141 9.789 1 97.88 278 ALA A O 1
ATOM 2116 N N . ILE A 1 279 ? 13.203 9.844 8.328 1 98 279 ILE A N 1
ATOM 2117 C CA . ILE A 1 279 ? 13.57 9 7.195 1 98 279 ILE A CA 1
ATOM 2118 C C . ILE A 1 279 ? 15.008 8.516 7.352 1 98 279 ILE A C 1
ATOM 2120 O O . ILE A 1 279 ? 15.297 7.34 7.117 1 98 279 ILE A O 1
ATOM 2124 N N . ARG A 1 280 ? 15.844 9.414 7.738 1 96.38 280 ARG A N 1
ATOM 2125 C CA . ARG A 1 280 ? 17.234 9.055 7.965 1 96.38 280 ARG A CA 1
ATOM 2126 C C . ARG A 1 280 ? 17.359 7.934 8.992 1 96.38 280 ARG A C 1
ATOM 2128 O O . ARG A 1 280 ? 18.094 6.965 8.789 1 96.38 280 ARG A O 1
ATOM 2135 N N . HIS A 1 281 ? 16.672 8.086 10.062 1 95.5 281 HIS A N 1
ATOM 2136 C CA . HIS A 1 281 ? 16.703 7.094 11.133 1 95.5 281 HIS A CA 1
ATOM 2137 C C . HIS A 1 281 ? 16.188 5.746 10.648 1 95.5 281 HIS A C 1
ATOM 2139 O O . HIS A 1 281 ? 16.766 4.703 10.969 1 95.5 281 HIS A O 1
ATOM 2145 N N . SER A 1 282 ? 15.117 5.777 9.867 1 95.38 282 SER A N 1
ATOM 2146 C CA . SER A 1 282 ? 14.578 4.547 9.305 1 95.38 282 SER A CA 1
ATOM 2147 C C . SER A 1 282 ? 15.586 3.871 8.383 1 95.38 282 SER A C 1
ATOM 2149 O O . SER A 1 282 ? 15.711 2.646 8.383 1 95.38 282 SER A O 1
ATOM 2151 N N . GLY A 1 283 ? 16.25 4.672 7.598 1 94.12 283 GLY A N 1
ATOM 2152 C CA . GLY A 1 283 ? 17.281 4.137 6.723 1 94.12 283 GLY A CA 1
ATOM 2153 C C . GLY A 1 283 ? 18.422 3.469 7.473 1 94.12 283 GLY A C 1
ATOM 2154 O O . GLY A 1 283 ? 18.922 2.418 7.055 1 94.12 283 GLY A O 1
ATOM 2155 N N . GLU A 1 284 ? 18.812 4.051 8.562 1 87.38 284 GLU A N 1
ATOM 2156 C CA . GLU A 1 284 ? 19.875 3.514 9.398 1 87.38 284 GLU A CA 1
ATOM 2157 C C . GLU A 1 284 ? 19.469 2.195 10.047 1 87.38 284 GLU A C 1
ATOM 2159 O O . GLU A 1 284 ? 20.266 1.267 10.148 1 87.38 284 GLU A O 1
ATOM 2164 N N . ARG A 1 285 ? 18.266 2.109 10.414 1 83.75 285 ARG A N 1
ATOM 2165 C CA . ARG A 1 285 ? 17.75 0.9 11.047 1 83.75 285 ARG A CA 1
ATOM 2166 C C . ARG A 1 285 ? 17.641 -0.239 10.039 1 83.75 285 ARG A C 1
ATOM 2168 O O . ARG A 1 285 ? 17.891 -1.398 10.375 1 83.75 285 ARG A O 1
ATOM 2175 N N . SER A 1 286 ? 17.203 0.085 8.922 1 82.81 286 SER A N 1
ATOM 2176 C CA . SER A 1 286 ? 17.047 -0.917 7.875 1 82.81 286 SER A CA 1
ATOM 2177 C C . SER A 1 286 ? 18.391 -1.548 7.523 1 82.81 286 SER A C 1
ATOM 2179 O O . SER A 1 286 ? 18.469 -2.752 7.266 1 82.81 286 SER A O 1
ATOM 2181 N N . HIS A 1 287 ? 19.406 -0.807 7.535 1 73.75 287 HIS A N 1
ATOM 2182 C CA . HIS A 1 287 ? 20.75 -1.302 7.242 1 73.75 287 HIS A CA 1
ATOM 2183 C C . HIS A 1 287 ? 21.25 -2.209 8.359 1 73.75 287 HIS A C 1
ATOM 2185 O O . HIS A 1 287 ? 22.016 -3.148 8.102 1 73.75 287 HIS A O 1
ATOM 2191 N N . ALA A 1 288 ? 20.75 -1.885 9.555 1 62.41 288 ALA A N 1
ATOM 2192 C CA . ALA A 1 288 ? 21.219 -2.643 10.711 1 62.41 288 ALA A CA 1
ATOM 2193 C C . ALA A 1 288 ? 20.422 -3.934 10.883 1 62.41 288 ALA A C 1
ATOM 2195 O O . ALA A 1 288 ? 20.766 -4.773 11.719 1 62.41 288 ALA A O 1
ATOM 2196 N N . GLY A 1 289 ? 19.531 -4.285 9.961 1 58.03 289 GLY A N 1
ATOM 2197 C CA . GLY A 1 289 ? 18.734 -5.488 10.039 1 58.03 289 GLY A CA 1
ATOM 2198 C C . GLY A 1 289 ? 17.672 -5.422 11.133 1 58.03 289 GLY A C 1
ATOM 2199 O O . GLY A 1 289 ? 17.156 -6.457 11.57 1 58.03 289 GLY A O 1
ATOM 2200 N N . VAL A 1 290 ? 17.422 -4.32 11.711 1 44.69 290 VAL A N 1
ATOM 2201 C CA . VAL A 1 290 ? 16.453 -4.188 12.805 1 44.69 290 VAL A CA 1
ATOM 2202 C C . VAL A 1 290 ? 15.062 -3.943 12.234 1 44.69 290 VAL A C 1
ATOM 2204 O O . VAL A 1 290 ? 14.867 -3.039 11.422 1 44.69 290 VAL A O 1
ATOM 2207 N N . SER A 1 291 ? 14.148 -4.891 12.234 1 49.19 291 SER A N 1
ATOM 2208 C CA . SER A 1 291 ? 12.781 -4.816 11.719 1 49.19 291 SER A CA 1
ATOM 2209 C C . SER A 1 291 ? 11.969 -3.77 12.469 1 49.19 291 SER A C 1
ATOM 2211 O O . SER A 1 291 ? 12.055 -3.66 13.688 1 49.19 291 SER A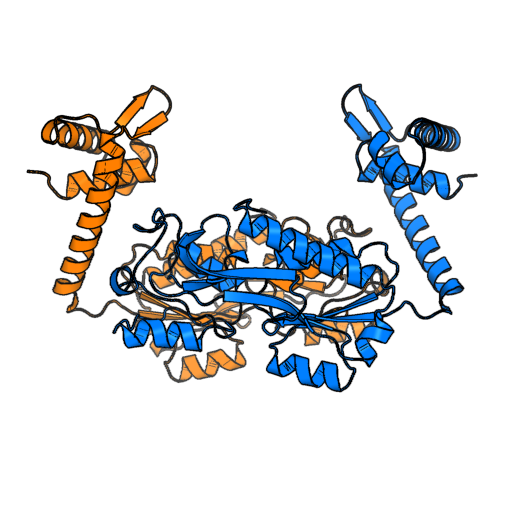 O 1
ATOM 2213 N N . LEU A 1 292 ? 11.352 -2.77 11.82 1 45.34 292 LEU A N 1
ATOM 2214 C CA . LEU A 1 292 ? 10.492 -1.767 12.438 1 45.34 292 LEU A CA 1
ATOM 2215 C C . LEU A 1 292 ? 9.133 -2.357 12.789 1 45.34 292 LEU A C 1
ATOM 2217 O O . LEU A 1 292 ? 8.648 -3.264 12.109 1 45.34 292 LEU A O 1
ATOM 2221 N N . MET B 1 1 ? 16.531 -47.562 0.457 1 69.75 1 MET B N 1
ATOM 2222 C CA . MET B 1 1 ? 16.188 -46.531 -0.515 1 69.75 1 MET B CA 1
ATOM 2223 C C . MET B 1 1 ? 15.18 -45.562 0.068 1 69.75 1 MET B C 1
ATOM 2225 O O . MET B 1 1 ? 14.273 -45.969 0.796 1 69.75 1 MET B O 1
ATOM 2229 N N . ILE B 1 2 ? 15.445 -44.281 -0.035 1 76.38 2 ILE B N 1
ATOM 2230 C CA . ILE B 1 2 ? 14.516 -43.312 0.505 1 76.38 2 ILE B CA 1
ATOM 2231 C C . ILE B 1 2 ? 13.445 -43 -0.533 1 76.38 2 ILE B C 1
ATOM 2233 O O . ILE B 1 2 ? 13.75 -42.5 -1.622 1 76.38 2 ILE B O 1
ATOM 2237 N N . ASP B 1 3 ? 12.227 -43.438 -0.204 1 79.44 3 ASP B N 1
ATOM 2238 C CA . ASP B 1 3 ? 11.094 -43.156 -1.08 1 79.44 3 ASP B CA 1
ATOM 2239 C C . ASP B 1 3 ? 10.617 -41.719 -0.921 1 79.44 3 ASP B C 1
ATOM 2241 O O . ASP B 1 3 ? 10.75 -41.125 0.153 1 79.44 3 ASP B O 1
ATOM 2245 N N . ARG B 1 4 ? 9.953 -41.25 -1.963 1 80.44 4 ARG B N 1
ATOM 2246 C CA . ARG B 1 4 ? 9.547 -39.844 -2.006 1 80.44 4 ARG B CA 1
ATOM 2247 C C . ARG B 1 4 ? 8.562 -39.531 -0.887 1 80.44 4 ARG B C 1
ATOM 2249 O O . ARG B 1 4 ? 8.586 -38.438 -0.319 1 80.44 4 ARG B O 1
ATOM 2256 N N . TYR B 1 5 ? 7.719 -40.5 -0.586 1 84.44 5 TYR B N 1
ATOM 2257 C CA . TYR B 1 5 ? 6.703 -40.219 0.42 1 84.44 5 TYR B CA 1
ATOM 2258 C C . TYR B 1 5 ? 7.344 -39.938 1.773 1 84.44 5 TYR B C 1
ATOM 2260 O O . TYR B 1 5 ? 6.805 -39.156 2.578 1 84.44 5 TYR B O 1
ATOM 2268 N N . LEU B 1 6 ? 8.477 -40.406 2.092 1 87.69 6 LEU B N 1
ATOM 2269 C CA . LEU B 1 6 ? 9.18 -40.188 3.348 1 87.69 6 LEU B CA 1
ATOM 2270 C C . LEU B 1 6 ? 9.695 -38.75 3.416 1 87.69 6 LEU B C 1
ATOM 2272 O O . LEU B 1 6 ? 9.672 -38.125 4.48 1 87.69 6 LEU B O 1
ATOM 2276 N N . LEU B 1 7 ? 10.125 -38.281 2.283 1 86.56 7 LEU B N 1
ATOM 2277 C CA . LEU B 1 7 ? 10.562 -36.875 2.211 1 86.56 7 LEU B CA 1
ATOM 2278 C C . LEU B 1 7 ? 9.398 -35.938 2.465 1 86.56 7 LEU B C 1
ATOM 2280 O O . LEU B 1 7 ? 9.547 -34.938 3.17 1 86.56 7 LEU B O 1
ATOM 2284 N N . ARG B 1 8 ? 8.258 -36.281 1.931 1 85.12 8 ARG B N 1
ATOM 2285 C CA . ARG B 1 8 ? 7.055 -35.469 2.088 1 85.12 8 ARG B CA 1
ATOM 2286 C C . ARG B 1 8 ? 6.59 -35.469 3.541 1 85.12 8 ARG B C 1
ATOM 2288 O O . ARG B 1 8 ? 6.195 -34.406 4.062 1 85.12 8 ARG B O 1
ATOM 2295 N N . TYR B 1 9 ? 6.652 -36.594 4.172 1 90.5 9 TYR B N 1
ATOM 2296 C CA . TYR B 1 9 ? 6.324 -36.688 5.59 1 90.5 9 TYR B CA 1
ATOM 2297 C C . TYR B 1 9 ? 7.258 -35.812 6.418 1 90.5 9 TYR B C 1
ATOM 2299 O O . TYR B 1 9 ? 6.805 -35.062 7.281 1 90.5 9 TYR B O 1
ATOM 2307 N N . PHE B 1 10 ? 8.508 -35.969 6.172 1 93 10 PHE B N 1
ATOM 2308 C CA . PHE B 1 10 ? 9.531 -35.219 6.902 1 93 10 PHE B CA 1
ATOM 2309 C C . PHE B 1 10 ? 9.312 -33.719 6.777 1 93 10 PHE B C 1
ATOM 2311 O O . PHE B 1 10 ? 9.273 -33 7.781 1 93 10 PHE B O 1
ATOM 2318 N N . LEU B 1 11 ? 9.125 -33.344 5.578 1 87.88 11 LEU B N 1
ATOM 2319 C CA . LEU B 1 11 ? 8.953 -31.906 5.328 1 87.88 11 LEU B CA 1
ATOM 2320 C C . LEU B 1 11 ? 7.648 -31.406 5.941 1 87.88 11 LEU B C 1
ATOM 2322 O O . LEU B 1 11 ? 7.578 -30.266 6.41 1 87.88 11 LEU B O 1
ATOM 2326 N N . ALA B 1 12 ? 6.59 -32.125 5.98 1 86.62 12 ALA B N 1
ATOM 2327 C CA . ALA B 1 12 ? 5.32 -31.781 6.605 1 86.62 12 ALA B CA 1
ATOM 2328 C C . ALA B 1 12 ? 5.496 -31.531 8.102 1 86.62 12 ALA B C 1
ATOM 2330 O O . ALA B 1 12 ? 4.93 -30.594 8.656 1 86.62 12 ALA B O 1
ATOM 2331 N N . VAL B 1 13 ? 6.293 -32.375 8.688 1 89.94 13 VAL B N 1
ATOM 2332 C CA . VAL B 1 13 ? 6.539 -32.188 10.117 1 89.94 13 VAL B CA 1
ATOM 2333 C C . VAL B 1 13 ? 7.336 -30.906 10.352 1 89.94 13 VAL B C 1
ATOM 2335 O O . VAL B 1 13 ? 7.059 -30.172 11.297 1 89.94 13 VAL B O 1
ATOM 2338 N N . VAL B 1 14 ? 8.266 -30.734 9.531 1 84.31 14 VAL B N 1
ATOM 2339 C CA . VAL B 1 14 ? 9.094 -29.531 9.656 1 84.31 14 VAL B CA 1
ATOM 2340 C C . VAL B 1 14 ? 8.227 -28.281 9.516 1 84.31 14 VAL B C 1
ATOM 2342 O O . VAL B 1 14 ? 8.352 -27.344 10.297 1 84.31 14 VAL B O 1
ATOM 2345 N N . ASP B 1 15 ? 7.387 -28.375 8.594 1 81 15 ASP B N 1
ATOM 2346 C CA . ASP B 1 15 ? 6.59 -27.219 8.234 1 81 15 ASP B CA 1
ATOM 2347 C C . ASP B 1 15 ? 5.5 -26.953 9.266 1 81 15 ASP B C 1
ATOM 2349 O O . ASP B 1 15 ? 5.176 -25.797 9.555 1 81 15 ASP B O 1
ATOM 2353 N N . HIS B 1 16 ? 4.945 -27.953 9.836 1 79.69 16 HIS B N 1
ATOM 2354 C CA . HIS B 1 16 ? 3.793 -27.812 10.719 1 79.69 16 HIS B CA 1
ATOM 2355 C C . HIS B 1 16 ? 4.207 -27.891 12.18 1 79.69 16 HIS B C 1
ATOM 2357 O O . HIS B 1 16 ? 3.436 -27.516 13.07 1 79.69 16 HIS B O 1
ATOM 2363 N N . GLY B 1 17 ? 5.348 -28.328 12.469 1 81.69 17 GLY B N 1
ATOM 2364 C CA . GLY B 1 17 ? 5.906 -28.406 13.812 1 81.69 17 GLY B CA 1
ATOM 2365 C C . GLY B 1 17 ? 5.191 -29.391 14.711 1 81.69 17 GLY B C 1
ATOM 2366 O O . GLY B 1 17 ? 5.355 -29.359 15.93 1 81.69 17 GLY B O 1
ATOM 2367 N N . ASN B 1 18 ? 4.254 -30.094 14.125 1 87.06 18 ASN B N 1
ATOM 2368 C CA . ASN B 1 18 ? 3.418 -31.062 14.828 1 87.06 18 ASN B CA 1
ATOM 2369 C C . ASN B 1 18 ? 3.109 -32.281 13.961 1 87.06 18 ASN B C 1
ATOM 2371 O O . ASN B 1 18 ? 2.715 -32.125 12.805 1 87.06 18 ASN B O 1
ATOM 2375 N N . PHE B 1 19 ? 3.254 -33.469 14.594 1 89.88 19 PHE B N 1
ATOM 2376 C CA . PHE B 1 19 ? 3.1 -34.688 13.836 1 89.88 19 PHE B CA 1
ATOM 2377 C C . PHE B 1 19 ? 1.646 -34.906 13.422 1 89.88 19 PHE B C 1
ATOM 2379 O O . PHE B 1 19 ? 1.372 -35.344 12.305 1 89.88 19 PHE B O 1
ATOM 2386 N N . SER B 1 20 ? 0.772 -34.438 14.312 1 88.44 20 SER B N 1
ATOM 2387 C CA . SER B 1 20 ? -0.641 -34.594 13.992 1 88.44 20 SER B CA 1
ATOM 2388 C C . SER B 1 20 ? -1.068 -33.688 12.844 1 88.44 20 SER B C 1
ATOM 2390 O O . SER B 1 20 ? -1.748 -34.125 11.914 1 88.44 20 SER B O 1
ATOM 2392 N N . ARG B 1 21 ? -0.594 -32.562 12.867 1 84.19 21 ARG B N 1
ATOM 2393 C CA . ARG B 1 21 ? -0.917 -31.609 11.82 1 84.19 21 ARG B CA 1
ATOM 2394 C C . ARG B 1 21 ? -0.244 -31.984 10.5 1 84.19 21 ARG B C 1
ATOM 2396 O O . ARG B 1 21 ? -0.835 -31.844 9.43 1 84.19 21 ARG B O 1
ATOM 2403 N N . ALA B 1 22 ? 0.857 -32.469 10.641 1 87.44 22 ALA B N 1
ATOM 2404 C CA . ALA B 1 22 ? 1.593 -32.938 9.461 1 87.44 22 ALA B CA 1
ATOM 2405 C C . ALA B 1 22 ? 0.88 -34.094 8.797 1 87.44 22 ALA B C 1
ATOM 2407 O O . ALA B 1 22 ? 0.786 -34.156 7.57 1 87.44 22 ALA B O 1
ATOM 2408 N N . ALA B 1 23 ? 0.397 -34.906 9.57 1 90.75 23 ALA B N 1
ATOM 2409 C CA . ALA B 1 23 ? -0.33 -36.062 9.062 1 90.75 23 ALA B CA 1
ATOM 2410 C C . ALA B 1 23 ? -1.589 -35.656 8.312 1 90.75 23 ALA B C 1
ATOM 2412 O O . ALA B 1 23 ? -1.883 -36.156 7.234 1 90.75 23 ALA B O 1
ATOM 2413 N N . GLN B 1 24 ? -2.182 -34.719 8.898 1 82.81 24 GLN B N 1
ATOM 2414 C CA . GLN B 1 24 ? -3.373 -34.188 8.258 1 82.81 24 GLN B CA 1
ATOM 2415 C C . GLN B 1 24 ? -3.039 -33.562 6.898 1 82.81 24 GLN B C 1
ATOM 2417 O O . GLN B 1 24 ? -3.752 -33.781 5.918 1 82.81 24 GLN B O 1
ATOM 2422 N N . HIS B 1 25 ? -1.944 -33.031 6.84 1 77.88 25 HIS B N 1
ATOM 2423 C CA . HIS B 1 25 ? -1.475 -32.375 5.613 1 77.88 25 HIS B CA 1
ATOM 2424 C C . HIS B 1 25 ? -1.151 -33.406 4.547 1 77.88 25 HIS B C 1
ATOM 2426 O O . HIS B 1 25 ? -1.453 -33.219 3.367 1 77.88 25 HIS B O 1
ATOM 2432 N N . CYS B 1 26 ? -0.693 -34.469 4.891 1 81.31 26 CYS B N 1
ATOM 2433 C CA . CYS B 1 26 ? -0.288 -35.531 3.975 1 81.31 26 CYS B CA 1
ATOM 2434 C C . CYS B 1 26 ? -1.436 -36.5 3.725 1 81.31 26 CYS B C 1
ATOM 2436 O O . CYS B 1 26 ? -1.275 -37.5 2.996 1 81.31 26 CYS B O 1
ATOM 2438 N N . ARG B 1 27 ? -2.574 -36.281 4.391 1 82.69 27 ARG B N 1
ATOM 2439 C CA . ARG B 1 27 ? -3.775 -37.094 4.25 1 82.69 27 ARG B CA 1
ATOM 2440 C C . ARG B 1 27 ? -3.512 -38.531 4.676 1 82.69 27 ARG B C 1
ATOM 2442 O O . ARG B 1 27 ? -3.906 -39.469 3.982 1 82.69 27 ARG B O 1
ATOM 2449 N N . VAL B 1 28 ? -2.84 -38.625 5.801 1 88.38 28 VAL B N 1
ATOM 2450 C CA . VAL B 1 28 ? -2.6 -39.938 6.422 1 88.38 28 VAL B CA 1
ATOM 2451 C C . VAL B 1 28 ? -2.85 -39.844 7.926 1 88.38 28 VAL B C 1
ATOM 2453 O O . VAL B 1 28 ? -3.084 -38.75 8.461 1 88.38 28 VAL B O 1
ATOM 2456 N N . THR B 1 29 ? -2.928 -40.938 8.594 1 87 29 THR B N 1
ATOM 2457 C CA . THR B 1 29 ? -3.066 -40.969 10.047 1 87 29 THR B CA 1
ATOM 2458 C C . THR B 1 29 ? -1.745 -40.594 10.719 1 87 29 THR B C 1
ATOM 2460 O O . THR B 1 29 ? -0.675 -40.781 10.133 1 87 29 THR B O 1
ATOM 2463 N N . GLN B 1 30 ? -1.816 -40.031 11.898 1 90.31 30 GLN B N 1
ATOM 2464 C CA . GLN B 1 30 ? -0.624 -39.656 12.641 1 90.31 30 GLN B CA 1
ATOM 2465 C C . GLN B 1 30 ? 0.291 -40.844 12.883 1 90.31 30 GLN B C 1
ATOM 2467 O O . GLN B 1 30 ? 1.508 -40.75 12.719 1 90.31 30 GLN B O 1
ATOM 2472 N N . PRO B 1 31 ? -0.282 -42.062 13.219 1 91.38 31 PRO B N 1
ATOM 2473 C CA . PRO B 1 31 ? 0.631 -43.188 13.375 1 91.38 31 PRO B CA 1
ATOM 2474 C C . PRO B 1 31 ? 1.367 -43.562 12.078 1 91.38 31 PRO B C 1
ATOM 2476 O O . PRO B 1 31 ? 2.549 -43.906 12.117 1 91.38 31 PRO B O 1
ATOM 2479 N N . THR B 1 32 ? 0.688 -43.406 10.953 1 88 32 THR B N 1
ATOM 2480 C CA . THR B 1 32 ? 1.282 -43.688 9.648 1 88 32 THR B CA 1
ATOM 2481 C C . THR B 1 32 ? 2.453 -42.75 9.375 1 88 32 THR B C 1
ATOM 2483 O O . THR B 1 32 ? 3.518 -43.188 8.93 1 88 32 THR B O 1
ATOM 2486 N N . LEU B 1 33 ? 2.26 -41.531 9.703 1 93 33 LEU B N 1
ATOM 2487 C CA . LEU B 1 33 ? 3.314 -40.562 9.492 1 93 33 LEU B CA 1
ATOM 2488 C C . LEU B 1 33 ? 4.48 -40.781 10.445 1 93 33 LEU B C 1
ATOM 2490 O O . LEU B 1 33 ? 5.645 -40.688 10.047 1 93 33 LEU B O 1
ATOM 2494 N N . SER B 1 34 ? 4.16 -41.125 11.672 1 92.31 34 SER B N 1
ATOM 2495 C CA . SER B 1 34 ? 5.184 -41.375 12.68 1 92.31 34 SER B CA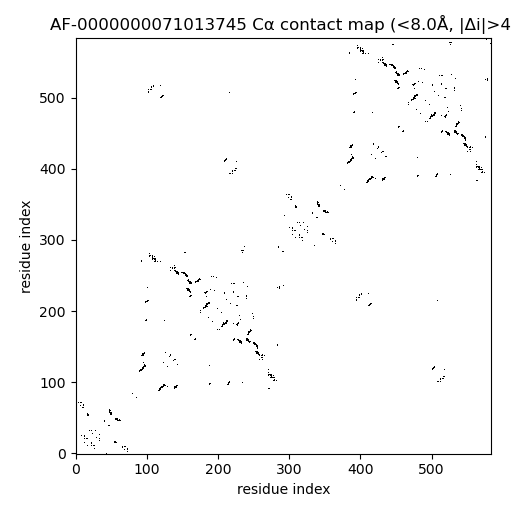 1
ATOM 2496 C C . SER B 1 34 ? 6.066 -42.562 12.297 1 92.31 34 SER B C 1
ATOM 2498 O O . SER B 1 34 ? 7.293 -42.5 12.438 1 92.31 34 SER B O 1
ATOM 2500 N N . VAL B 1 35 ? 5.398 -43.594 11.75 1 92.31 35 VAL B N 1
ATOM 2501 C CA . VAL B 1 35 ? 6.125 -44.781 11.305 1 92.31 35 VAL B CA 1
ATOM 2502 C C . VAL B 1 35 ? 7.023 -44.406 10.117 1 92.31 35 VAL B C 1
ATOM 2504 O O . VAL B 1 35 ? 8.156 -44.875 10.023 1 92.31 35 VAL B O 1
ATOM 2507 N N . GLY B 1 36 ? 6.477 -43.562 9.273 1 92.44 36 GLY B N 1
ATOM 2508 C CA . GLY B 1 36 ? 7.258 -43.094 8.141 1 92.44 36 GLY B CA 1
ATOM 2509 C C . GLY B 1 36 ? 8.5 -42.344 8.547 1 92.44 36 GLY B C 1
ATOM 2510 O O . GLY B 1 36 ? 9.578 -42.531 7.977 1 92.44 36 GLY B O 1
ATOM 2511 N N . ILE B 1 37 ? 8.367 -41.562 9.516 1 93.25 37 ILE B N 1
ATOM 2512 C CA . ILE B 1 37 ? 9.484 -40.75 10.008 1 93.25 37 ILE B CA 1
ATOM 2513 C C . ILE B 1 37 ? 10.523 -41.656 10.656 1 93.25 37 ILE B C 1
ATOM 2515 O O . ILE B 1 37 ? 11.727 -41.5 10.438 1 93.25 37 ILE B O 1
ATOM 2519 N N . ALA B 1 38 ? 10.031 -42.562 11.398 1 92.12 38 ALA B N 1
ATOM 2520 C CA . ALA B 1 38 ? 10.93 -43.531 12.039 1 92.12 38 ALA B CA 1
ATOM 2521 C C . ALA B 1 38 ? 11.703 -44.344 10.992 1 92.12 38 ALA B C 1
ATOM 2523 O O . ALA B 1 38 ? 12.906 -44.594 11.148 1 92.12 38 ALA B O 1
ATOM 2524 N N . LYS B 1 39 ? 11.008 -44.75 9.969 1 91.31 39 LYS B N 1
ATOM 2525 C CA . LYS B 1 39 ? 11.633 -45.469 8.867 1 91.31 39 LYS B CA 1
ATOM 2526 C C . LYS B 1 39 ? 12.719 -44.625 8.203 1 91.31 39 LYS B C 1
ATOM 2528 O O . LYS B 1 39 ? 13.805 -45.125 7.902 1 91.31 39 LYS B O 1
ATOM 2533 N N . LEU B 1 40 ? 12.43 -43.375 7.965 1 91.88 40 LEU B N 1
ATOM 2534 C CA . LEU B 1 40 ? 13.375 -42.469 7.359 1 91.88 40 LEU B CA 1
ATOM 2535 C C . LEU B 1 40 ? 14.617 -42.312 8.227 1 91.88 40 LEU B C 1
ATOM 2537 O O . LEU B 1 40 ? 15.742 -42.344 7.727 1 91.88 40 LEU B O 1
ATOM 2541 N N . GLU B 1 41 ? 14.406 -42.219 9.508 1 92.94 41 GLU B N 1
ATOM 2542 C CA . GLU B 1 41 ? 15.516 -42.062 10.445 1 92.94 41 GLU B CA 1
ATOM 2543 C C . GLU B 1 41 ? 16.359 -43.344 10.508 1 92.94 41 GLU B C 1
ATOM 2545 O O . GLU B 1 41 ? 17.594 -43.25 10.633 1 92.94 41 GLU B O 1
ATOM 2550 N N . THR B 1 42 ? 15.688 -44.469 10.383 1 91.88 42 THR B N 1
ATOM 2551 C CA . THR B 1 42 ? 16.391 -45.719 10.367 1 91.88 42 THR B CA 1
ATOM 2552 C C . THR B 1 42 ? 17.25 -45.875 9.117 1 91.88 42 THR B C 1
ATOM 2554 O O . THR B 1 42 ? 18.406 -46.281 9.188 1 91.88 42 THR B O 1
ATOM 2557 N N . LEU B 1 43 ? 16.703 -45.438 7.98 1 87 43 LEU B N 1
ATOM 2558 C CA . LEU B 1 43 ? 17.406 -45.531 6.707 1 87 43 LEU B CA 1
ATOM 2559 C C . LEU B 1 43 ? 18.641 -44.625 6.707 1 87 43 LEU B C 1
ATOM 2561 O O . LEU B 1 43 ? 19.672 -44.938 6.121 1 87 43 LEU B O 1
ATOM 2565 N N . LEU B 1 44 ? 18.469 -43.531 7.438 1 90.19 44 LEU B N 1
ATOM 2566 C CA . LEU B 1 44 ? 19.531 -42.531 7.473 1 90.19 44 LEU B CA 1
ATOM 2567 C C . LEU B 1 44 ? 20.469 -42.75 8.656 1 90.19 44 LEU B C 1
ATOM 2569 O O . LEU B 1 44 ? 21.5 -42.094 8.781 1 90.19 44 LEU B O 1
ATOM 2573 N N . GLU B 1 45 ? 20.062 -43.688 9.492 1 90.25 45 GLU B N 1
ATOM 2574 C CA . GLU B 1 45 ? 20.812 -44.094 10.672 1 90.25 45 GLU B CA 1
ATOM 2575 C C . GLU B 1 45 ? 21.109 -42.906 11.586 1 90.25 45 GLU B C 1
ATOM 2577 O O . GLU B 1 45 ? 22.172 -42.844 12.203 1 90.25 45 GLU B O 1
ATOM 2582 N N . ARG B 1 46 ? 20.188 -41.844 11.594 1 89.56 46 ARG B N 1
ATOM 2583 C CA . ARG B 1 46 ? 20.266 -40.656 12.438 1 89.56 46 ARG B CA 1
ATOM 2584 C C . ARG B 1 46 ? 18.875 -40.125 12.758 1 89.56 46 ARG B C 1
ATOM 2586 O O . ARG B 1 46 ? 18 -40.125 11.898 1 89.56 46 ARG B O 1
ATOM 2593 N N . PRO B 1 47 ? 18.703 -39.656 13.984 1 91.31 47 PRO B N 1
ATOM 2594 C CA . PRO B 1 47 ? 17.453 -38.938 14.258 1 91.31 47 PRO B CA 1
ATOM 2595 C C . PRO B 1 47 ? 17.391 -37.594 13.57 1 91.31 47 PRO B C 1
ATOM 2597 O O . PRO B 1 47 ? 18.406 -36.875 13.477 1 91.31 47 PRO B O 1
ATOM 2600 N N . LEU B 1 48 ? 16.234 -37.406 13.023 1 92.75 48 LEU B N 1
ATOM 2601 C CA . LEU B 1 48 ? 16.047 -36.125 12.344 1 92.75 48 LEU B CA 1
ATOM 2602 C C . LEU B 1 48 ? 15.281 -35.156 13.234 1 92.75 48 LEU B C 1
ATOM 2604 O O . LEU B 1 48 ? 15.383 -33.938 13.047 1 92.75 48 LEU B O 1
ATOM 2608 N N . PHE B 1 49 ? 14.547 -35.656 14.242 1 91.81 49 PHE B N 1
ATOM 2609 C CA . PHE B 1 49 ? 13.75 -34.844 15.141 1 91.81 49 PHE B CA 1
ATOM 2610 C C . PHE B 1 49 ? 14.086 -35.156 16.594 1 91.81 49 PHE B C 1
ATOM 2612 O O . PHE B 1 49 ? 14.375 -36.281 16.938 1 91.81 49 PHE B O 1
ATOM 2619 N N . LEU B 1 50 ? 14.188 -33.969 17.422 1 85.31 50 LEU B N 1
ATOM 2620 C CA . LEU B 1 50 ? 14.188 -34.094 18.875 1 85.31 50 LEU B CA 1
ATOM 2621 C C . LEU B 1 50 ? 12.766 -34.062 19.422 1 85.31 50 LEU B C 1
ATOM 2623 O O . LEU B 1 50 ? 12.047 -33.062 19.219 1 85.31 50 LEU B O 1
ATOM 2627 N N . ARG B 1 51 ? 12.234 -35.219 19.781 1 73.5 51 ARG B N 1
ATOM 2628 C CA . ARG B 1 51 ? 10.867 -35.344 20.266 1 73.5 51 ARG B CA 1
ATOM 2629 C C . ARG B 1 51 ? 10.812 -35.188 21.781 1 73.5 51 ARG B C 1
ATOM 2631 O O . ARG B 1 51 ? 11.492 -35.906 22.5 1 73.5 51 ARG B O 1
ATOM 2638 N N . SER B 1 52 ? 10.703 -33.906 22.281 1 67 52 SER B N 1
ATOM 2639 C CA . SER B 1 52 ? 10.383 -33.781 23.703 1 67 52 SER B CA 1
ATOM 2640 C C . SER B 1 52 ? 8.883 -33.656 23.922 1 67 52 SER B C 1
ATOM 2642 O O . SER B 1 52 ? 8.133 -33.406 22.969 1 67 52 SER B O 1
ATOM 2644 N N . ASN B 1 53 ? 8.219 -34 25.078 1 59.53 53 ASN B N 1
ATOM 2645 C CA . ASN B 1 53 ? 6.797 -34.031 25.406 1 59.53 53 ASN B CA 1
ATOM 2646 C C . ASN B 1 53 ? 6.055 -32.812 24.859 1 59.53 53 ASN B C 1
ATOM 2648 O O . ASN B 1 53 ? 4.824 -32.812 24.797 1 59.53 53 ASN B O 1
ATOM 2652 N N . ARG B 1 54 ? 6.641 -31.734 24.453 1 60.25 54 ARG B N 1
ATOM 2653 C CA . ARG B 1 54 ? 5.871 -30.5 24.234 1 60.25 54 ARG B CA 1
ATOM 2654 C C . ARG B 1 54 ? 6.195 -29.891 22.875 1 60.25 54 ARG B C 1
ATOM 2656 O O . ARG B 1 54 ? 5.445 -29.047 22.375 1 60.25 54 ARG B O 1
ATOM 2663 N N . ARG B 1 55 ? 7.48 -30.25 22.281 1 69.25 55 ARG B N 1
ATOM 2664 C CA . ARG B 1 55 ? 7.836 -29.531 21.062 1 69.25 55 ARG B CA 1
ATOM 2665 C C . ARG B 1 55 ? 8.68 -30.406 20.125 1 69.25 55 ARG B C 1
ATOM 2667 O O . ARG B 1 55 ? 9.453 -31.234 20.594 1 69.25 55 ARG B O 1
ATOM 2674 N N . VAL B 1 56 ? 8.344 -30.344 18.734 1 79.69 56 VAL B N 1
ATOM 2675 C CA . VAL B 1 56 ? 9.117 -31.031 17.719 1 79.69 56 VAL B CA 1
ATOM 2676 C C . VAL B 1 56 ? 10.172 -30.094 17.141 1 79.69 56 VAL B C 1
ATOM 2678 O O . VAL B 1 56 ? 9.844 -29 16.656 1 79.69 56 VAL B O 1
ATOM 2681 N N . GLU B 1 57 ? 11.508 -30.469 17.438 1 86 57 GLU B N 1
ATOM 2682 C CA . GLU B 1 57 ? 12.609 -29.672 16.922 1 86 57 GLU B CA 1
ATOM 2683 C C . GLU B 1 57 ? 13.516 -30.5 16.016 1 86 57 GLU B C 1
ATOM 2685 O O . GLU B 1 57 ? 13.672 -31.703 16.219 1 86 57 GLU B O 1
ATOM 2690 N N . LEU B 1 58 ? 14.148 -29.859 15.047 1 88.25 58 LEU B N 1
ATOM 2691 C CA . LEU B 1 58 ? 15.078 -30.531 14.141 1 88.25 58 LEU B CA 1
ATOM 2692 C C . LEU B 1 58 ? 16.438 -30.75 14.812 1 88.25 58 LEU B C 1
ATOM 2694 O O . LEU B 1 58 ? 16.906 -29.891 15.555 1 88.25 58 LEU B O 1
ATOM 2698 N N . THR B 1 59 ? 17.062 -32 14.586 1 88.62 59 THR B N 1
ATOM 2699 C CA . THR B 1 59 ? 18.469 -32.219 14.914 1 88.62 59 THR B CA 1
ATOM 2700 C C . THR B 1 59 ? 19.375 -31.516 13.891 1 88.62 59 THR B C 1
ATOM 2702 O O . THR B 1 59 ? 18.891 -30.969 12.898 1 88.62 59 THR B O 1
ATOM 2705 N N . ALA B 1 60 ? 20.641 -31.531 14.102 1 86.81 60 ALA B N 1
ATOM 2706 C CA . ALA B 1 60 ? 21.594 -31.016 13.125 1 86.81 60 ALA B CA 1
ATOM 2707 C C . ALA B 1 60 ? 21.5 -31.781 11.805 1 86.81 60 ALA B C 1
ATOM 2709 O O . ALA B 1 60 ? 21.547 -31.172 10.727 1 86.81 60 ALA B O 1
ATOM 2710 N N . ALA B 1 61 ? 21.391 -33.031 11.977 1 88.94 61 ALA B N 1
ATOM 2711 C CA . ALA B 1 61 ? 21.203 -33.875 10.797 1 88.94 61 ALA B CA 1
ATOM 2712 C C . ALA B 1 61 ? 19.875 -33.562 10.102 1 88.94 61 ALA B C 1
ATOM 2714 O O . ALA B 1 61 ? 19.812 -33.531 8.875 1 88.94 61 ALA B O 1
ATOM 2715 N N . GLY B 1 62 ? 18.891 -33.281 10.914 1 90.19 62 GLY B N 1
ATOM 2716 C CA . GLY B 1 62 ? 17.578 -32.906 10.375 1 90.19 62 GLY B CA 1
ATOM 2717 C C . GLY B 1 62 ? 17.609 -31.625 9.57 1 90.19 62 GLY B C 1
ATOM 2718 O O . GLY B 1 62 ? 17 -31.547 8.508 1 90.19 62 GLY B O 1
ATOM 2719 N N . THR B 1 63 ? 18.344 -30.781 10.023 1 84.69 63 THR B N 1
ATOM 2720 C CA . THR B 1 63 ? 18.469 -29.484 9.359 1 84.69 63 THR B CA 1
ATOM 2721 C C . THR B 1 63 ? 19.156 -29.641 8.008 1 84.69 63 THR B C 1
ATOM 2723 O O . THR B 1 63 ? 18.703 -29.062 7.012 1 84.69 63 THR B O 1
ATOM 2726 N N . ARG B 1 64 ? 20.172 -30.453 7.984 1 82.38 64 ARG B N 1
ATOM 2727 C CA . ARG B 1 64 ? 20.891 -30.703 6.734 1 82.38 64 ARG B CA 1
ATOM 2728 C C . ARG B 1 64 ? 20.016 -31.469 5.754 1 82.38 64 ARG B C 1
ATOM 2730 O O . ARG B 1 64 ? 19.969 -31.141 4.562 1 82.38 64 ARG B O 1
ATOM 2737 N N . PHE B 1 65 ? 19.312 -32.438 6.234 1 88.62 65 PHE B N 1
ATOM 2738 C CA . PHE B 1 65 ? 18.453 -33.25 5.387 1 88.62 65 PHE B CA 1
ATOM 2739 C C . PHE B 1 65 ? 17.297 -32.438 4.828 1 88.62 65 PHE B C 1
ATOM 2741 O O . PHE B 1 65 ? 16.891 -32.625 3.678 1 88.62 65 PHE B O 1
ATOM 2748 N N . ALA B 1 66 ? 16.844 -31.5 5.652 1 83.5 66 ALA B N 1
ATOM 2749 C CA . ALA B 1 66 ? 15.727 -30.672 5.215 1 83.5 66 ALA B CA 1
ATOM 2750 C C . ALA B 1 66 ? 16.094 -29.875 3.963 1 83.5 66 ALA B C 1
ATOM 2752 O O . ALA B 1 66 ? 15.273 -29.75 3.045 1 83.5 66 ALA B O 1
ATOM 2753 N N . ALA B 1 67 ? 17.266 -29.516 3.883 1 78.12 67 ALA B N 1
ATOM 2754 C CA . ALA B 1 67 ? 17.75 -28.766 2.721 1 78.12 67 ALA B CA 1
ATOM 2755 C C . ALA B 1 67 ? 17.75 -29.641 1.471 1 78.12 67 ALA B C 1
ATOM 2757 O O . ALA B 1 67 ? 17.281 -29.219 0.408 1 78.12 67 ALA B O 1
ATOM 2758 N N . HIS B 1 68 ? 18.219 -30.797 1.618 1 79.5 68 HIS B N 1
ATOM 2759 C CA . HIS B 1 68 ? 18.266 -31.75 0.503 1 79.5 68 HIS B CA 1
ATOM 2760 C C . HIS B 1 68 ? 16.875 -32.219 0.121 1 79.5 68 HIS B C 1
ATOM 2762 O O . HIS B 1 68 ? 16.547 -32.312 -1.064 1 79.5 68 HIS B O 1
ATOM 2768 N N . ALA B 1 69 ? 16.047 -32.406 1.128 1 81.62 69 ALA B N 1
ATOM 2769 C CA . ALA B 1 69 ? 14.688 -32.875 0.893 1 81.62 69 ALA B CA 1
ATOM 2770 C C . ALA B 1 69 ? 13.891 -31.844 0.092 1 81.62 69 ALA B C 1
ATOM 2772 O O . ALA B 1 69 ? 13.156 -32.219 -0.833 1 81.62 69 ALA B O 1
ATOM 2773 N N . ARG B 1 70 ? 14.07 -30.688 0.372 1 76.19 70 ARG B N 1
ATOM 2774 C CA . ARG B 1 70 ? 13.367 -29.609 -0.334 1 76.19 70 ARG B CA 1
ATOM 2775 C C . ARG B 1 70 ? 13.828 -29.531 -1.786 1 76.19 70 ARG B C 1
ATOM 2777 O O . ARG B 1 70 ? 13.008 -29.359 -2.691 1 76.19 70 ARG B O 1
ATOM 2784 N N . ARG B 1 71 ? 15.078 -29.703 -2.096 1 69.69 71 ARG B N 1
ATOM 2785 C CA . ARG B 1 71 ? 15.625 -29.688 -3.451 1 69.69 71 ARG B CA 1
ATOM 2786 C C . ARG B 1 71 ? 15.102 -30.859 -4.27 1 69.69 71 ARG B C 1
ATOM 2788 O O . ARG B 1 71 ? 14.75 -30.703 -5.441 1 69.69 71 ARG B O 1
ATOM 2795 N N . ILE B 1 72 ? 15.039 -31.969 -3.725 1 74.62 72 ILE B N 1
ATOM 2796 C CA . ILE B 1 72 ? 14.555 -33.156 -4.398 1 74.62 72 ILE B CA 1
ATOM 2797 C C . ILE B 1 72 ? 13.07 -33 -4.734 1 74.62 72 ILE B C 1
ATOM 2799 O O . ILE B 1 72 ? 12.656 -33.281 -5.863 1 74.62 72 ILE B O 1
ATOM 2803 N N . GLU B 1 73 ? 12.406 -32.5 -3.795 1 72.62 73 GLU B N 1
ATOM 2804 C CA . GLU B 1 73 ? 10.984 -32.312 -4.055 1 72.62 73 GLU B CA 1
ATOM 2805 C C . GLU B 1 73 ? 10.75 -31.266 -5.129 1 72.62 73 GLU B C 1
ATOM 2807 O O . GLU B 1 73 ? 9.844 -31.391 -5.953 1 72.62 73 GLU B O 1
ATOM 2812 N N . ALA B 1 74 ? 11.57 -30.281 -5.207 1 64.62 74 ALA B N 1
ATOM 2813 C CA . ALA B 1 74 ? 11.508 -29.266 -6.258 1 64.62 74 ALA B CA 1
ATOM 2814 C C . ALA B 1 74 ? 11.812 -29.875 -7.625 1 64.62 74 ALA B C 1
ATOM 2816 O O . ALA B 1 74 ? 11.156 -29.562 -8.617 1 64.62 74 ALA B O 1
ATOM 2817 N N . GLU B 1 75 ? 12.734 -30.828 -7.688 1 64.38 75 GLU B N 1
ATOM 2818 C CA . GLU B 1 75 ? 13.094 -31.516 -8.93 1 64.38 75 GLU B CA 1
ATOM 2819 C C . GLU B 1 75 ? 11.977 -32.469 -9.375 1 64.38 75 GLU B C 1
ATOM 2821 O O . GLU B 1 75 ? 11.688 -32.562 -10.57 1 64.38 75 GLU B O 1
ATOM 2826 N N . PHE B 1 76 ? 11.391 -33.125 -8.5 1 62.16 76 PHE B N 1
ATOM 2827 C CA . PHE B 1 76 ? 10.242 -33.969 -8.828 1 62.16 76 PHE B CA 1
ATOM 2828 C C . PHE B 1 76 ? 9.094 -33.125 -9.367 1 62.16 76 PHE B C 1
ATOM 2830 O O . PHE B 1 76 ? 8.453 -33.5 -10.352 1 62.16 76 PHE B O 1
ATOM 2837 N N . ALA B 1 77 ? 8.914 -32.031 -8.672 1 56.19 77 ALA B N 1
ATOM 2838 C CA . ALA B 1 77 ? 7.863 -31.141 -9.156 1 56.19 77 ALA B CA 1
ATOM 2839 C C . ALA B 1 77 ? 8.18 -30.641 -10.562 1 56.19 77 ALA B C 1
ATOM 2841 O O . ALA B 1 77 ? 7.297 -30.609 -11.422 1 56.19 77 ALA B O 1
ATOM 2842 N N . GLU B 1 78 ? 9.352 -30.344 -10.781 1 56.03 78 GLU B N 1
ATOM 2843 C CA . GLU B 1 78 ? 9.805 -29.891 -12.102 1 56.03 78 GLU B CA 1
ATOM 2844 C C . GLU B 1 78 ? 9.719 -31.016 -13.125 1 56.03 78 GLU B C 1
ATOM 2846 O O . GLU B 1 78 ? 9.305 -30.797 -14.266 1 56.03 78 GLU B O 1
ATOM 2851 N N . ALA B 1 79 ? 10.117 -32.188 -12.828 1 57.94 79 ALA B N 1
ATOM 2852 C CA . ALA B 1 79 ? 10.039 -33.344 -13.703 1 57.94 79 ALA B CA 1
ATOM 2853 C C . ALA B 1 79 ? 8.586 -33.688 -14.031 1 57.94 79 ALA B C 1
ATOM 2855 O O . ALA B 1 79 ? 8.258 -34.031 -15.172 1 57.94 79 ALA B O 1
ATOM 2856 N N . GLU B 1 80 ? 7.793 -33.688 -12.938 1 52.28 80 GLU B N 1
ATOM 2857 C CA . GLU B 1 80 ? 6.375 -33.906 -13.172 1 52.28 80 GLU B CA 1
ATOM 2858 C C . GLU B 1 80 ? 5.781 -32.844 -14.078 1 52.28 80 GLU B C 1
ATOM 2860 O O . GLU B 1 80 ? 4.988 -33.156 -14.977 1 52.28 80 GLU B O 1
ATOM 2865 N N . ARG B 1 81 ? 6.207 -31.656 -13.742 1 49.44 81 ARG B N 1
ATOM 2866 C CA . ARG B 1 81 ? 5.801 -30.547 -14.602 1 49.44 81 ARG B CA 1
ATOM 2867 C C . ARG B 1 81 ? 6.324 -30.734 -16.016 1 49.44 81 ARG B C 1
ATOM 2869 O O . ARG B 1 81 ? 5.617 -30.438 -16.984 1 49.44 81 ARG B O 1
ATOM 2876 N N . ALA B 1 82 ? 7.449 -31.141 -16.141 1 48.34 82 ALA B N 1
ATOM 2877 C CA . ALA B 1 82 ? 8.078 -31.359 -17.438 1 48.34 82 ALA B CA 1
ATOM 2878 C C . ALA B 1 82 ? 7.383 -32.469 -18.203 1 48.34 82 ALA B C 1
ATOM 2880 O O . ALA B 1 82 ? 7.27 -32.438 -19.438 1 48.34 82 ALA B O 1
ATOM 2881 N N . VAL B 1 83 ? 7.059 -33.562 -17.531 1 48.81 83 VAL B N 1
ATOM 2882 C CA . VAL B 1 83 ? 6.359 -34.656 -18.188 1 48.81 83 VAL B CA 1
ATOM 2883 C C . VAL B 1 83 ? 4.871 -34.344 -18.297 1 48.81 83 VAL B C 1
ATOM 2885 O O . VAL B 1 83 ? 4.227 -34.688 -19.297 1 48.81 83 VAL B O 1
ATOM 2888 N N . LEU B 1 84 ? 4.316 -34.062 -17.156 1 43.56 84 LEU B N 1
ATOM 2889 C CA . LEU B 1 84 ? 2.955 -33.531 -17.219 1 43.56 84 LEU B CA 1
ATOM 2890 C C . LEU B 1 84 ? 2.902 -32.25 -18.031 1 43.56 84 LEU B C 1
ATOM 2892 O O . LEU B 1 84 ? 1.823 -31.703 -18.266 1 43.56 84 LEU B O 1
ATOM 2896 N N . GLU B 1 85 ? 3.879 -31.641 -18.219 1 43.66 85 GLU B N 1
ATOM 2897 C CA . GLU B 1 85 ? 3.945 -30.422 -19.016 1 43.66 85 GLU B CA 1
ATOM 2898 C C . GLU B 1 85 ? 3.121 -30.531 -20.281 1 43.66 85 GLU B C 1
ATOM 2900 O O . GLU B 1 85 ? 2.896 -29.531 -20.984 1 43.66 85 GLU B O 1
ATOM 2905 N N . ASP B 1 86 ? 2.928 -31.625 -20.688 1 42.25 86 ASP B N 1
ATOM 2906 C CA . ASP B 1 86 ? 2.191 -31.469 -21.938 1 42.25 86 ASP B CA 1
ATOM 2907 C C . ASP B 1 86 ? 0.817 -30.859 -21.703 1 42.25 86 ASP B C 1
ATOM 2909 O O . ASP B 1 86 ? 0.151 -30.422 -22.641 1 42.25 86 ASP B O 1
ATOM 2913 N N . ALA B 1 87 ? 0.099 -31.203 -20.594 1 47.31 87 ALA B N 1
ATOM 2914 C CA . ALA B 1 87 ? -1.173 -30.484 -20.578 1 47.31 87 ALA B CA 1
ATOM 2915 C C . ALA B 1 87 ? -1.008 -29.094 -19.969 1 47.31 87 ALA B C 1
ATOM 2917 O O . ALA B 1 87 ? -0.462 -28.938 -18.875 1 47.31 87 ALA B O 1
ATOM 2918 N N . PRO B 1 88 ? -0.991 -28.016 -20.641 1 55.47 88 PRO B N 1
ATOM 2919 C CA . PRO B 1 88 ? -0.818 -26.609 -20.281 1 55.47 88 PRO B CA 1
ATOM 2920 C C . PRO B 1 88 ? -1.507 -26.234 -18.969 1 55.47 88 PRO B C 1
ATOM 2922 O O . PRO B 1 88 ? -2.604 -26.734 -18.688 1 55.47 88 PRO B O 1
ATOM 2925 N N . ARG B 1 89 ? -0.721 -25.969 -17.656 1 72.44 89 ARG B N 1
ATOM 2926 C CA . ARG B 1 89 ? -1.338 -25.438 -16.453 1 72.44 89 ARG B CA 1
ATOM 2927 C C . ARG B 1 89 ? -2.369 -24.375 -16.797 1 72.44 89 ARG B C 1
ATOM 2929 O O . ARG B 1 89 ? -2.113 -23.5 -17.625 1 72.44 89 ARG B O 1
ATOM 2936 N N . ARG B 1 90 ? -3.58 -24.688 -16.312 1 87.75 90 ARG B N 1
ATOM 2937 C CA . ARG B 1 90 ? -4.613 -23.672 -16.484 1 87.75 90 ARG B CA 1
ATOM 2938 C C . ARG B 1 90 ? -4.152 -22.328 -15.938 1 87.75 90 ARG B C 1
ATOM 2940 O O . ARG B 1 90 ? -3.584 -22.25 -14.852 1 87.75 90 ARG B O 1
ATOM 2947 N N . LEU B 1 91 ? -4.195 -21.375 -16.797 1 92.75 91 LEU B N 1
ATOM 2948 C CA . LEU B 1 91 ? -3.895 -20 -16.406 1 92.75 91 LEU B CA 1
ATOM 2949 C C . LEU B 1 91 ? -5.168 -19.25 -16.031 1 92.75 91 LEU B C 1
ATOM 2951 O O . LEU B 1 91 ? -6.113 -19.188 -16.812 1 92.75 91 LEU B O 1
ATOM 2955 N N . VAL B 1 92 ? -5.27 -18.812 -14.797 1 95.94 92 VAL B N 1
ATOM 2956 C CA . VAL B 1 92 ? -6.375 -18 -14.297 1 95.94 92 VAL B CA 1
ATOM 2957 C C . VAL B 1 92 ? -5.945 -16.547 -14.211 1 95.94 92 VAL B C 1
ATOM 2959 O O . VAL B 1 92 ? -5.051 -16.203 -13.438 1 95.94 92 VAL B O 1
ATOM 2962 N N . ARG B 1 93 ? -6.562 -15.656 -15.016 1 97.06 93 ARG B N 1
ATOM 2963 C CA . ARG B 1 93 ? -6.223 -14.234 -15.039 1 97.06 93 ARG B CA 1
ATOM 2964 C C . ARG B 1 93 ? -7.312 -13.398 -14.367 1 97.06 93 ARG B C 1
ATOM 2966 O O . ARG B 1 93 ? -8.438 -13.312 -14.875 1 97.06 93 ARG B O 1
ATOM 2973 N N . ILE B 1 94 ? -6.949 -12.719 -13.25 1 98.31 94 ILE B N 1
ATOM 2974 C CA . ILE B 1 94 ? -7.93 -11.961 -12.477 1 98.31 94 ILE B CA 1
ATOM 2975 C C . ILE B 1 94 ? -7.539 -10.484 -12.453 1 98.31 94 ILE B C 1
ATOM 2977 O O . ILE B 1 94 ? -6.426 -10.141 -12.047 1 98.31 94 ILE B O 1
ATOM 2981 N N . GLY B 1 95 ? -8.398 -9.633 -12.969 1 98.5 95 GLY B N 1
ATOM 2982 C CA . GLY B 1 95 ? -8.273 -8.203 -12.695 1 98.5 95 GLY B CA 1
ATOM 2983 C C . GLY B 1 95 ? -8.734 -7.82 -11.305 1 98.5 95 GLY B C 1
ATOM 2984 O O . GLY B 1 95 ? -9.742 -8.336 -10.812 1 98.5 95 GLY B O 1
ATOM 2985 N N . ILE B 1 96 ? -8 -6.957 -10.648 1 98.5 96 ILE B N 1
ATOM 2986 C CA . ILE B 1 96 ? -8.344 -6.562 -9.289 1 98.5 96 ILE B CA 1
ATOM 2987 C C . ILE B 1 96 ? -8.328 -5.039 -9.172 1 98.5 96 ILE B C 1
ATOM 2989 O O . ILE B 1 96 ? -7.395 -4.387 -9.641 1 98.5 96 ILE B O 1
ATOM 2993 N N . VAL B 1 97 ? -9.289 -4.484 -8.508 1 98.06 97 VAL B N 1
ATOM 2994 C CA . VAL B 1 97 ? -9.336 -3.047 -8.273 1 98.06 97 VAL B CA 1
ATOM 2995 C C . VAL B 1 97 ? -8.367 -2.676 -7.148 1 98.06 97 VAL B C 1
ATOM 2997 O O . VAL B 1 97 ? -8.039 -3.51 -6.301 1 98.06 97 VAL B O 1
ATOM 3000 N N . PRO B 1 98 ? -7.965 -1.45 -7.098 1 96.81 98 PRO B N 1
ATOM 3001 C CA . PRO B 1 98 ? -6.945 -1.05 -6.125 1 96.81 98 PRO B CA 1
ATOM 3002 C C . PRO B 1 98 ? -7.535 -0.73 -4.754 1 96.81 98 PRO B C 1
ATOM 3004 O O . PRO B 1 98 ? -6.797 -0.404 -3.82 1 96.81 98 PRO B O 1
ATOM 3007 N N . THR B 1 99 ? -8.805 -0.812 -4.523 1 97.88 99 THR B N 1
ATOM 3008 C CA . THR B 1 99 ? -9.453 -0.325 -3.309 1 97.88 99 THR B CA 1
ATOM 3009 C C . THR B 1 99 ? -9.789 -1.483 -2.373 1 97.88 99 THR B C 1
ATOM 3011 O O . THR B 1 99 ? -10.789 -1.438 -1.654 1 97.88 99 THR B O 1
ATOM 3014 N N . LEU B 1 100 ? -9.039 -2.545 -2.475 1 98 100 LEU B N 1
ATOM 3015 C CA . LEU B 1 100 ? -9.078 -3.656 -1.53 1 98 100 LEU B CA 1
ATOM 3016 C C . LEU B 1 100 ? -7.754 -3.768 -0.776 1 98 100 LEU B C 1
ATOM 3018 O O . LEU B 1 100 ? -6.684 -3.561 -1.355 1 98 100 LEU B O 1
ATOM 3022 N N . PRO B 1 101 ? -7.84 -4.129 0.523 1 97.62 101 PRO B N 1
ATOM 3023 C CA . PRO B 1 101 ? -6.602 -4.219 1.301 1 97.62 101 PRO B CA 1
ATOM 3024 C C . PRO B 1 101 ? -5.617 -5.234 0.729 1 97.62 101 PRO B C 1
ATOM 3026 O O . PRO B 1 101 ? -6.023 -6.32 0.306 1 97.62 101 PRO B O 1
ATOM 3029 N N . ALA B 1 102 ? -4.359 -4.871 0.749 1 97.38 102 ALA B N 1
ATOM 3030 C CA . ALA B 1 102 ? -3.307 -5.781 0.309 1 97.38 102 ALA B CA 1
ATOM 3031 C C . ALA B 1 102 ? -3.35 -7.086 1.099 1 97.38 102 ALA B C 1
ATOM 3033 O O . ALA B 1 102 ? -3.125 -8.164 0.541 1 97.38 102 ALA B O 1
ATOM 3034 N N . ALA B 1 103 ? -3.672 -6.98 2.352 1 96.69 103 ALA B N 1
ATOM 3035 C CA . ALA B 1 103 ? -3.711 -8.164 3.215 1 96.69 103 ALA B CA 1
ATOM 3036 C C . ALA B 1 103 ? -4.781 -9.141 2.752 1 96.69 103 ALA B C 1
ATOM 3038 O O . ALA B 1 103 ? -4.598 -10.359 2.838 1 96.69 103 ALA B O 1
ATOM 3039 N N . TRP B 1 104 ? -5.914 -8.656 2.297 1 97.94 104 TRP B N 1
ATOM 3040 C CA . TRP B 1 104 ? -6.977 -9.516 1.791 1 97.94 104 TRP B CA 1
ATOM 3041 C C . TRP B 1 104 ? -6.531 -10.242 0.522 1 97.94 104 TRP B C 1
ATOM 3043 O O . TRP B 1 104 ? -6.805 -11.43 0.35 1 97.94 104 TRP B O 1
ATOM 3053 N N . ILE B 1 105 ? -5.883 -9.516 -0.316 1 98.25 105 ILE B N 1
ATOM 3054 C CA . ILE B 1 105 ? -5.391 -10.094 -1.562 1 98.25 105 ILE B CA 1
ATOM 3055 C C . ILE B 1 105 ? -4.336 -11.156 -1.258 1 98.25 105 ILE B C 1
ATOM 3057 O O . ILE B 1 105 ? -4.312 -12.219 -1.888 1 98.25 105 ILE B O 1
ATOM 3061 N N . GLU B 1 106 ? -3.498 -10.844 -0.28 1 98.12 106 GLU B N 1
ATOM 3062 C CA . GLU B 1 106 ? -2.488 -11.805 0.161 1 98.12 106 GLU B CA 1
ATOM 3063 C C . GLU B 1 106 ? -3.127 -13.125 0.572 1 98.12 106 GLU B C 1
ATOM 3065 O O . GLU B 1 106 ? -2.701 -14.195 0.122 1 98.12 106 GLU B O 1
ATOM 3070 N N . GLN B 1 107 ? -4.137 -13.023 1.358 1 97.81 107 GLN B N 1
ATOM 3071 C CA . GLN B 1 107 ? -4.836 -14.211 1.834 1 97.81 107 GLN B CA 1
ATOM 3072 C C . GLN B 1 107 ? -5.496 -14.953 0.68 1 97.81 107 GLN B C 1
ATOM 3074 O O . GLN B 1 107 ? -5.5 -16.188 0.653 1 97.81 107 GLN B O 1
ATOM 3079 N N . ALA B 1 108 ? -6.066 -14.227 -0.204 1 98.5 108 ALA B N 1
ATOM 3080 C CA . ALA B 1 108 ? -6.734 -14.836 -1.353 1 98.5 108 ALA B CA 1
A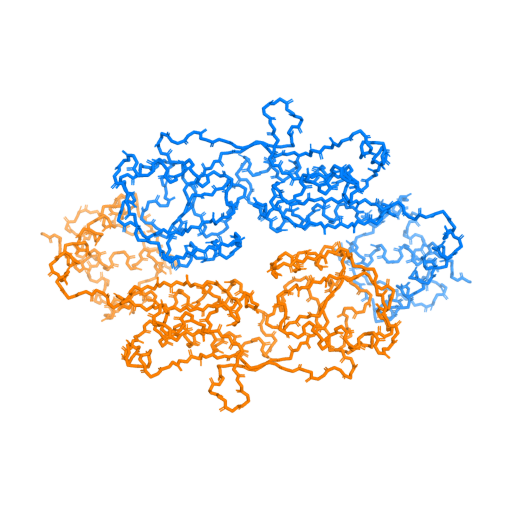TOM 3081 C C . ALA B 1 108 ? -5.75 -15.625 -2.205 1 98.5 108 ALA B C 1
ATOM 3083 O O . ALA B 1 108 ? -6.047 -16.75 -2.629 1 98.5 108 ALA B O 1
ATOM 3084 N N . ILE B 1 109 ? -4.602 -15.055 -2.465 1 98.06 109 ILE B N 1
ATOM 3085 C CA . ILE B 1 109 ? -3.568 -15.734 -3.238 1 98.06 109 ILE B CA 1
ATOM 3086 C C . ILE B 1 109 ? -3.115 -16.984 -2.498 1 98.06 109 ILE B C 1
ATOM 3088 O O . ILE B 1 109 ? -2.973 -18.062 -3.1 1 98.06 109 ILE B O 1
ATOM 3092 N N . ALA B 1 110 ? -2.896 -16.828 -1.181 1 96.75 110 ALA B N 1
ATOM 3093 C CA . ALA B 1 110 ? -2.447 -17.953 -0.37 1 96.75 110 ALA B CA 1
ATOM 3094 C C . ALA B 1 110 ? -3.422 -19.125 -0.469 1 96.75 110 ALA B C 1
ATOM 3096 O O . ALA B 1 110 ? -3.01 -20.297 -0.459 1 96.75 110 ALA B O 1
ATOM 3097 N N . ALA B 1 111 ? -4.645 -18.812 -0.645 1 96 111 ALA B N 1
ATOM 3098 C CA . ALA B 1 111 ? -5.695 -19.828 -0.703 1 96 111 ALA B CA 1
ATOM 3099 C C . ALA B 1 111 ? -5.641 -20.594 -2.016 1 96 111 ALA B C 1
ATOM 3101 O O . ALA B 1 111 ? -6.285 -21.641 -2.158 1 96 111 ALA B O 1
ATOM 3102 N N . THR B 1 112 ? -4.918 -20.156 -2.953 1 95.44 112 THR B N 1
ATOM 3103 C CA . THR B 1 112 ? -4.852 -20.812 -4.254 1 95.44 112 THR B CA 1
ATOM 3104 C C . THR B 1 112 ? -3.633 -21.719 -4.336 1 95.44 112 THR B C 1
ATOM 3106 O O . THR B 1 112 ? -3.455 -22.453 -5.32 1 95.44 112 THR B O 1
ATOM 3109 N N . ARG B 1 113 ? -2.834 -21.656 -3.348 1 87.88 113 ARG B N 1
ATOM 3110 C CA . ARG B 1 113 ? -1.634 -22.484 -3.35 1 87.88 113 ARG B CA 1
ATOM 3111 C C . ARG B 1 113 ? -1.99 -23.969 -3.398 1 87.88 113 ARG B C 1
ATOM 3113 O O . ARG B 1 113 ? -2.949 -24.406 -2.754 1 87.88 113 ARG B O 1
ATOM 3120 N N . GLY B 1 114 ? -1.306 -24.75 -4.199 1 85.44 114 GLY B N 1
ATOM 3121 C CA . GLY B 1 114 ? -1.494 -26.203 -4.242 1 85.44 114 GLY B CA 1
ATOM 3122 C C . GLY B 1 114 ? -2.516 -26.641 -5.273 1 85.44 114 GLY B C 1
ATOM 3123 O O . GLY B 1 114 ? -2.721 -27.828 -5.484 1 85.44 114 GLY B O 1
ATOM 3124 N N . THR B 1 115 ? -3.205 -25.75 -5.926 1 89.5 115 THR B N 1
ATOM 3125 C CA . THR B 1 115 ? -4.234 -26.078 -6.902 1 89.5 115 THR B CA 1
ATOM 3126 C C . THR B 1 115 ? -3.607 -26.531 -8.219 1 89.5 115 THR B C 1
ATOM 3128 O O . THR B 1 115 ? -4.285 -27.109 -9.062 1 89.5 115 THR B O 1
ATOM 3131 N N . GLY B 1 116 ? -2.359 -26.203 -8.398 1 86.75 116 GLY B N 1
ATOM 3132 C CA . GLY B 1 116 ? -1.673 -26.531 -9.641 1 86.75 116 GLY B CA 1
ATOM 3133 C C . GLY B 1 116 ? -1.958 -25.547 -10.758 1 86.75 116 GLY B C 1
ATOM 3134 O O . GLY B 1 116 ? -1.401 -25.672 -11.852 1 86.75 116 GLY B O 1
ATOM 3135 N N . GLU B 1 117 ? -2.828 -24.625 -10.57 1 91.88 117 GLU B N 1
ATOM 3136 C CA . GLU B 1 117 ? -3.158 -23.609 -11.562 1 91.88 117 GLU B CA 1
ATOM 3137 C C . GLU B 1 117 ? -2.275 -22.375 -11.406 1 91.88 117 GLU B C 1
ATOM 3139 O O . GLU B 1 117 ? -1.85 -22.047 -10.297 1 91.88 117 GLU B O 1
ATOM 3144 N N . ARG B 1 118 ? -1.984 -21.781 -12.539 1 91.94 118 ARG B N 1
ATOM 3145 C CA . ARG B 1 118 ? -1.22 -20.531 -12.523 1 91.94 118 ARG B CA 1
ATOM 3146 C C . ARG B 1 118 ? -2.145 -19.328 -12.43 1 91.94 118 ARG B C 1
ATOM 3148 O O . ARG B 1 118 ? -3.207 -19.297 -13.055 1 91.94 118 ARG B O 1
ATOM 3155 N N . ILE B 1 119 ? -1.687 -18.297 -11.664 1 95.75 119 ILE B N 1
ATOM 3156 C CA . ILE B 1 119 ? -2.506 -17.109 -11.461 1 95.75 119 ILE B CA 1
ATOM 3157 C C . ILE B 1 119 ? -1.773 -15.875 -11.992 1 95.75 119 ILE B C 1
ATOM 3159 O O . ILE B 1 119 ? -0.574 -15.711 -11.758 1 95.75 119 ILE B O 1
ATOM 3163 N N . GLU B 1 120 ? -2.436 -15.156 -12.734 1 97.44 120 GLU B N 1
ATOM 3164 C CA . GLU B 1 120 ? -1.985 -13.828 -13.141 1 97.44 120 GLU B CA 1
ATOM 3165 C C . GLU B 1 120 ? -2.932 -12.742 -12.633 1 97.44 120 GLU B C 1
ATOM 3167 O O . GLU B 1 120 ? -4.145 -12.836 -12.828 1 97.44 120 GLU B O 1
ATOM 3172 N N . LEU B 1 121 ? -2.375 -11.773 -11.984 1 98.44 121 LEU B N 1
ATOM 3173 C CA . LEU B 1 121 ? -3.166 -10.664 -11.461 1 98.44 121 LEU B CA 1
ATOM 3174 C C . LEU B 1 121 ? -2.875 -9.383 -12.234 1 98.44 121 LEU B C 1
ATOM 3176 O O . LEU B 1 121 ? -1.713 -9.062 -12.5 1 98.44 121 LEU B O 1
ATOM 3180 N N . VAL B 1 122 ? -3.939 -8.688 -12.547 1 97.75 122 VAL B N 1
ATOM 3181 C CA . VAL B 1 122 ? -3.844 -7.398 -13.219 1 97.75 122 VAL B CA 1
ATOM 3182 C C . VAL B 1 122 ? -4.578 -6.336 -12.406 1 97.75 122 VAL B C 1
ATOM 3184 O O . VAL B 1 122 ? -5.785 -6.449 -12.172 1 97.75 122 VAL B O 1
ATOM 3187 N N . GLU B 1 123 ? -3.842 -5.324 -12.039 1 97.81 123 GLU B N 1
ATOM 3188 C CA . GLU B 1 123 ? -4.461 -4.254 -11.266 1 97.81 123 GLU B CA 1
ATOM 3189 C C . GLU B 1 123 ? -4.992 -3.152 -12.172 1 97.81 123 GLU B C 1
ATOM 3191 O O . GLU B 1 123 ? -4.371 -2.82 -13.188 1 97.81 123 GLU B O 1
ATOM 3196 N N . GLY B 1 124 ? -6.086 -2.559 -11.766 1 97.06 124 GLY B N 1
ATOM 3197 C CA . GLY B 1 124 ? -6.652 -1.429 -12.484 1 97.06 124 GLY B CA 1
ATOM 3198 C C . GLY B 1 124 ? -8.031 -1.038 -11.984 1 97.06 124 GLY B C 1
ATOM 3199 O O . GLY B 1 124 ? -8.641 -1.759 -11.188 1 97.06 124 GLY B O 1
ATOM 3200 N N . ARG B 1 125 ? -8.484 0.119 -12.422 1 96.88 125 ARG B N 1
ATOM 3201 C CA . ARG B 1 125 ? -9.859 0.52 -12.172 1 96.88 125 ARG B CA 1
ATOM 3202 C C . ARG B 1 125 ? -10.82 -0.224 -13.094 1 96.88 125 ARG B C 1
ATOM 3204 O O . ARG B 1 125 ? -10.398 -0.823 -14.086 1 96.88 125 ARG B O 1
ATOM 3211 N N . MET B 1 126 ? -12.078 -0.137 -12.742 1 96.38 126 MET B N 1
ATOM 3212 C CA . MET B 1 126 ? -13.07 -0.829 -13.562 1 96.38 126 MET B CA 1
ATOM 3213 C C . MET B 1 126 ? -12.984 -0.366 -15.016 1 96.38 126 MET B C 1
ATOM 3215 O O . MET B 1 126 ? -13.07 -1.182 -15.93 1 96.38 126 MET B O 1
ATOM 3219 N N . ARG B 1 127 ? -12.766 0.914 -15.219 1 96 127 ARG B N 1
ATOM 3220 C CA . ARG B 1 127 ? -12.719 1.475 -16.562 1 96 127 ARG B CA 1
ATOM 3221 C C . ARG B 1 127 ? -11.555 0.891 -17.359 1 96 127 ARG B C 1
ATOM 3223 O O . ARG B 1 127 ? -11.609 0.809 -18.594 1 96 127 ARG B O 1
ATOM 3230 N N . ASP B 1 128 ? -10.469 0.457 -16.688 1 96.25 128 ASP B N 1
ATOM 3231 C CA . ASP B 1 128 ? -9.297 -0.136 -17.328 1 96.25 128 ASP B CA 1
ATOM 3232 C C . ASP B 1 128 ? -9.477 -1.641 -17.516 1 96.25 128 ASP B C 1
ATOM 3234 O O . ASP B 1 128 ? -9.062 -2.195 -18.531 1 96.25 128 ASP B O 1
ATOM 3238 N N . LEU B 1 129 ? -10.133 -2.287 -16.625 1 97.62 129 LEU B N 1
ATOM 3239 C CA . LEU B 1 129 ? -10.203 -3.742 -16.578 1 97.62 129 LEU B CA 1
ATOM 3240 C C . LEU B 1 129 ? -11.328 -4.27 -17.453 1 97.62 129 LEU B C 1
ATOM 3242 O O . LEU B 1 129 ? -11.219 -5.352 -18.031 1 97.62 129 LEU B O 1
ATOM 3246 N N . SER B 1 130 ? -12.43 -3.518 -17.609 1 96.75 130 SER B N 1
ATOM 3247 C CA . SER B 1 130 ? -13.594 -3.982 -18.344 1 96.75 130 SER B CA 1
ATOM 3248 C C . SER B 1 130 ? -13.242 -4.27 -19.812 1 96.75 130 SER B C 1
ATOM 3250 O O . SER B 1 130 ? -13.562 -5.336 -20.328 1 96.75 130 SER B O 1
ATOM 3252 N N . PRO B 1 131 ? -12.523 -3.332 -20.469 1 95.12 131 PRO B N 1
ATOM 3253 C CA . PRO B 1 131 ? -12.125 -3.633 -21.844 1 95.12 131 PRO B CA 1
ATOM 3254 C C . PRO B 1 131 ? -11.219 -4.855 -21.938 1 95.12 131 PRO B C 1
ATOM 3256 O O . PRO B 1 131 ? -11.266 -5.594 -22.922 1 95.12 131 PRO B O 1
ATOM 3259 N N . MET B 1 132 ? -10.359 -5.102 -20.969 1 95.06 132 MET B N 1
ATOM 3260 C CA . MET B 1 132 ? -9.484 -6.266 -20.953 1 95.06 132 MET B CA 1
ATOM 3261 C C . MET B 1 132 ? -10.289 -7.555 -20.844 1 95.06 132 MET B C 1
ATOM 3263 O O . MET B 1 132 ? -9.953 -8.555 -21.484 1 95.06 132 MET B O 1
ATOM 3267 N N . LEU B 1 133 ? -11.305 -7.531 -20.047 1 95.19 133 LEU B N 1
ATOM 3268 C CA . LEU B 1 133 ? -12.195 -8.68 -19.922 1 95.19 133 LEU B CA 1
ATOM 3269 C C . LEU B 1 133 ? -12.914 -8.969 -21.234 1 95.19 133 LEU B C 1
ATOM 3271 O O . LEU B 1 133 ? -12.953 -10.109 -21.688 1 95.19 133 LEU B O 1
ATOM 3275 N N . ASP B 1 134 ? -13.398 -7.91 -21.859 1 92.81 134 ASP B N 1
ATOM 3276 C CA . ASP B 1 134 ? -14.141 -8.023 -23.109 1 92.81 134 ASP B CA 1
ATOM 3277 C C . ASP B 1 134 ? -13.273 -8.625 -24.203 1 92.81 134 ASP B C 1
ATOM 3279 O O . ASP B 1 134 ? -13.773 -9.367 -25.062 1 92.81 134 ASP B O 1
ATOM 3283 N N . ARG B 1 135 ? -12 -8.328 -24.172 1 91.19 135 ARG B N 1
ATOM 3284 C CA . ARG B 1 135 ? -11.078 -8.781 -25.203 1 91.19 135 ARG B CA 1
ATOM 3285 C C . ARG B 1 135 ? -10.469 -10.125 -24.844 1 91.19 135 ARG B C 1
ATOM 3287 O O . ARG B 1 135 ? -9.609 -10.633 -25.562 1 91.19 135 ARG B O 1
ATOM 3294 N N . GLY B 1 136 ? -10.805 -10.578 -23.703 1 91.94 136 GLY B N 1
ATOM 3295 C CA . GLY B 1 136 ? -10.352 -11.898 -23.297 1 91.94 136 GLY B CA 1
ATOM 3296 C C . GLY B 1 136 ? -8.938 -11.898 -22.75 1 91.94 136 GLY B C 1
ATOM 3297 O O . GLY B 1 136 ? -8.273 -12.938 -22.703 1 91.94 136 GLY B O 1
ATOM 3298 N N . ARG B 1 137 ? -8.477 -10.766 -22.375 1 92.56 137 ARG B N 1
ATOM 3299 C CA . ARG B 1 137 ? -7.129 -10.648 -21.828 1 92.56 137 ARG B CA 1
ATOM 3300 C C . ARG B 1 137 ? -7.094 -11.039 -20.359 1 92.56 137 ARG B C 1
ATOM 3302 O O . ARG B 1 137 ? -6.031 -11.352 -19.812 1 92.56 137 ARG B O 1
ATOM 3309 N N . ILE B 1 138 ? -8.227 -10.93 -19.703 1 96.75 138 ILE B N 1
ATOM 3310 C CA . ILE B 1 138 ? -8.414 -11.461 -18.359 1 96.75 138 ILE B CA 1
ATOM 3311 C C . ILE B 1 138 ? -9.703 -12.289 -18.312 1 96.75 138 ILE B C 1
ATOM 3313 O O . ILE B 1 138 ? -10.547 -12.188 -19.203 1 96.75 138 ILE B O 1
ATOM 3317 N N . ASP B 1 139 ? -9.789 -13.086 -17.219 1 96.69 139 ASP B N 1
ATOM 3318 C CA . ASP B 1 139 ? -10.891 -14.039 -17.156 1 96.69 139 ASP B CA 1
ATOM 3319 C C . ASP B 1 139 ? -11.992 -13.539 -16.219 1 96.69 139 ASP B C 1
ATOM 3321 O O . ASP B 1 139 ? -13.148 -13.93 -16.359 1 96.69 139 ASP B O 1
ATOM 3325 N N . ALA B 1 140 ? -11.656 -12.711 -15.281 1 97.62 140 ALA B N 1
ATOM 3326 C CA . ALA B 1 140 ? -12.586 -12.164 -14.297 1 97.62 140 ALA B CA 1
ATOM 3327 C C . ALA B 1 140 ? -12.055 -10.859 -13.695 1 97.62 140 ALA B C 1
ATOM 3329 O O . ALA B 1 140 ? -10.852 -10.602 -13.742 1 97.62 140 ALA B O 1
ATOM 3330 N N . ILE B 1 141 ? -12.961 -10.039 -13.195 1 97.88 141 ILE B N 1
ATOM 3331 C CA . ILE B 1 141 ? -12.586 -8.836 -12.453 1 97.88 141 ILE B CA 1
ATOM 3332 C C . ILE B 1 141 ? -13.141 -8.914 -11.031 1 97.88 141 ILE B C 1
ATOM 3334 O O . ILE B 1 141 ? -14.328 -9.172 -10.828 1 97.88 141 ILE B O 1
ATOM 3338 N N . LEU B 1 142 ? -12.289 -8.766 -10.07 1 98.12 142 LEU B N 1
ATOM 3339 C CA . LEU B 1 142 ? -12.727 -8.539 -8.703 1 98.12 142 LEU B CA 1
ATOM 3340 C C . LEU B 1 142 ? -12.891 -7.047 -8.422 1 98.12 142 LEU B C 1
ATOM 3342 O O . LEU B 1 142 ? -11.906 -6.312 -8.336 1 98.12 142 LEU B O 1
ATOM 3346 N N . GLY B 1 143 ? -14.086 -6.598 -8.25 1 97.69 143 GLY B N 1
ATOM 3347 C CA . GLY B 1 143 ? -14.406 -5.191 -8.062 1 97.69 143 GLY B CA 1
ATOM 3348 C C . GLY B 1 143 ? -15.875 -4.953 -7.762 1 97.69 143 GLY B C 1
ATOM 3349 O O . GLY B 1 143 ? -16.609 -5.891 -7.43 1 97.69 143 GLY B O 1
ATOM 3350 N N . PRO B 1 144 ? -16.234 -3.723 -7.801 1 97.06 144 PRO B N 1
ATOM 3351 C CA . PRO B 1 144 ? -17.641 -3.41 -7.559 1 97.06 144 PRO B CA 1
ATOM 3352 C C . PRO B 1 144 ? -18.578 -4.07 -8.57 1 97.06 144 PRO B C 1
ATOM 3354 O O . PRO B 1 144 ? -18.297 -4.074 -9.773 1 97.06 144 PRO B O 1
ATOM 3357 N N . VAL B 1 145 ? -19.609 -4.617 -8.094 1 95.88 145 VAL B N 1
ATOM 3358 C CA . VAL B 1 145 ? -20.625 -5.23 -8.945 1 95.88 145 VAL B CA 1
ATOM 3359 C C . VAL B 1 145 ? -21.969 -4.539 -8.727 1 95.88 145 VAL B C 1
ATOM 3361 O O . VAL B 1 145 ? -22.203 -3.924 -7.676 1 95.88 145 VAL B O 1
ATOM 3364 N N . ALA B 1 146 ? -22.75 -4.508 -9.789 1 85.69 146 ALA B N 1
ATOM 3365 C CA . ALA B 1 146 ? -24.062 -3.891 -9.703 1 85.69 146 ALA B CA 1
ATOM 3366 C C . ALA B 1 146 ? -24.938 -4.609 -8.688 1 85.69 146 ALA B C 1
ATOM 3368 O O . ALA B 1 146 ? -24.688 -5.77 -8.352 1 85.69 146 ALA B O 1
ATOM 3369 N N . SER B 1 147 ? -25.922 -3.758 -8.297 1 70.56 147 SER B N 1
ATOM 3370 C CA . SER B 1 147 ? -26.922 -4.273 -7.363 1 70.56 147 SER B CA 1
ATOM 3371 C C . SER B 1 147 ? -27.625 -5.504 -7.926 1 70.56 147 SER B C 1
ATOM 3373 O O . SER B 1 147 ? -28 -5.527 -9.102 1 70.56 147 SER B O 1
ATOM 3375 N N . GLY B 1 148 ? -27.469 -6.621 -7.254 1 63.78 148 GLY B N 1
ATOM 3376 C CA . GLY B 1 148 ? -28.125 -7.844 -7.703 1 63.78 148 GLY B CA 1
ATOM 3377 C C . GLY B 1 148 ? -27.141 -8.906 -8.148 1 63.78 148 GLY B C 1
ATOM 3378 O O . GLY B 1 148 ? -27.5 -10.078 -8.273 1 63.78 148 GLY B O 1
ATOM 3379 N N . GLY B 1 149 ? -25.984 -8.414 -8.602 1 69.94 149 GLY B N 1
ATOM 3380 C CA . GLY B 1 149 ? -25 -9.43 -8.938 1 69.94 149 GLY B CA 1
ATOM 3381 C C . GLY B 1 149 ? -24.516 -10.219 -7.73 1 69.94 149 GLY B C 1
ATOM 3382 O O . GLY B 1 149 ? -24.922 -9.938 -6.602 1 69.94 149 GLY B O 1
ATOM 3383 N N . GLU B 1 150 ? -23.938 -11.32 -7.98 1 86 150 GLU B N 1
ATOM 3384 C CA . GLU B 1 150 ? -23.453 -12.156 -6.891 1 86 150 GLU B CA 1
ATOM 3385 C C . GLU B 1 150 ? -22.266 -11.5 -6.18 1 86 150 GLU B C 1
ATOM 3387 O O . GLU B 1 150 ? -21.125 -11.586 -6.645 1 86 150 GLU B O 1
ATOM 3392 N N . ALA B 1 151 ? -22.594 -10.805 -5.148 1 94.62 151 ALA B N 1
ATOM 3393 C CA . ALA B 1 151 ? -21.562 -10.141 -4.34 1 94.62 151 ALA B CA 1
ATOM 3394 C C . ALA B 1 151 ? -20.922 -11.117 -3.365 1 94.62 151 ALA B C 1
ATOM 3396 O O . ALA B 1 151 ? -21.594 -11.992 -2.811 1 94.62 151 ALA B O 1
ATOM 3397 N N . LEU B 1 152 ? -19.641 -10.992 -3.285 1 96.62 152 LEU B N 1
ATOM 3398 C CA . LEU B 1 152 ? -18.922 -11.734 -2.252 1 96.62 152 LEU B CA 1
ATOM 3399 C C . LEU B 1 152 ? -19.156 -11.109 -0.879 1 96.62 152 LEU B C 1
ATOM 3401 O O . LEU B 1 152 ? -19.25 -11.82 0.123 1 96.62 152 LEU B O 1
ATOM 3405 N N . PHE B 1 153 ? -19.203 -9.734 -0.826 1 95.69 153 PHE B N 1
ATOM 3406 C CA . PHE B 1 153 ? -19.531 -9 0.391 1 95.69 153 PHE B CA 1
ATOM 3407 C C . PHE B 1 153 ? -20 -7.59 0.064 1 95.69 153 PHE B C 1
ATOM 3409 O O . PHE B 1 153 ? -19.797 -7.109 -1.054 1 95.69 153 PHE B O 1
ATOM 3416 N N . THR B 1 154 ? -20.688 -7.016 0.95 1 95.62 154 THR B N 1
ATOM 3417 C CA . THR B 1 154 ? -21.125 -5.629 0.887 1 95.62 154 THR B CA 1
ATOM 3418 C C . THR B 1 154 ? -20.672 -4.859 2.121 1 95.62 154 THR B C 1
ATOM 3420 O O . THR B 1 154 ? -20.672 -5.395 3.232 1 95.62 154 THR B O 1
ATOM 3423 N N . GLU B 1 155 ? -20.281 -3.611 1.862 1 95.31 155 GLU B N 1
ATOM 3424 C CA . GLU B 1 155 ? -19.812 -2.816 2.994 1 95.31 155 GLU B CA 1
ATOM 3425 C C . GLU B 1 155 ? -20.156 -1.342 2.812 1 95.31 155 GLU B C 1
ATOM 3427 O O . GLU B 1 155 ? -20.438 -0.899 1.699 1 95.31 155 GLU B O 1
ATOM 3432 N N . ALA B 1 156 ? -20.125 -0.696 3.951 1 96.44 156 ALA B N 1
ATOM 3433 C CA . ALA B 1 156 ? -20.312 0.753 3.965 1 96.44 156 ALA B CA 1
ATOM 3434 C C . ALA B 1 156 ? -18.953 1.475 3.973 1 96.44 156 ALA B C 1
ATOM 3436 O O . ALA B 1 156 ? -17.922 0.851 4.176 1 96.44 156 ALA B O 1
ATOM 3437 N N . TYR B 1 157 ? -19.062 2.721 3.605 1 97.75 157 TYR B N 1
ATOM 3438 C CA . TYR B 1 157 ? -17.938 3.627 3.83 1 97.75 157 TYR B CA 1
ATOM 3439 C C . TYR B 1 157 ? -18 4.23 5.227 1 97.75 157 TYR B C 1
ATOM 3441 O O . TYR B 1 157 ? -19.078 4.332 5.824 1 97.75 157 TYR B O 1
ATOM 3449 N N . ALA B 1 158 ? -16.859 4.605 5.73 1 97.88 158 ALA B N 1
ATOM 3450 C CA . ALA B 1 158 ? -16.766 5.227 7.051 1 97.88 158 ALA B CA 1
ATOM 3451 C C . ALA B 1 158 ? -15.695 6.316 7.066 1 97.88 158 ALA B C 1
ATOM 3453 O O . ALA B 1 158 ? -14.828 6.352 6.191 1 97.88 158 ALA B O 1
ATOM 3454 N N . LEU B 1 159 ? -15.867 7.188 7.98 1 98.31 159 LEU B N 1
ATOM 3455 C CA . LEU B 1 159 ? -14.82 8.164 8.242 1 98.31 159 LEU B CA 1
ATOM 3456 C C . LEU B 1 159 ? -13.656 7.531 9 1 98.31 159 LEU B C 1
ATOM 3458 O O . LEU B 1 159 ? -13.844 6.988 10.094 1 98.31 159 LEU B O 1
ATOM 3462 N N . ALA B 1 160 ? -12.492 7.559 8.43 1 98.31 160 ALA B N 1
ATOM 3463 C CA . ALA B 1 160 ? -11.289 7.031 9.062 1 98.31 160 ALA B CA 1
ATOM 3464 C C . ALA B 1 160 ? -10.516 8.133 9.781 1 98.31 160 ALA B C 1
ATOM 3466 O O . ALA B 1 160 ? -10.141 9.141 9.172 1 98.31 160 ALA B O 1
ATOM 3467 N N . LEU B 1 161 ? -10.312 7.938 11.039 1 97.81 161 LEU B N 1
ATOM 3468 C CA . LEU B 1 161 ? -9.609 8.867 11.922 1 97.81 161 LEU B CA 1
ATOM 3469 C C . LEU B 1 161 ? -8.445 8.188 12.617 1 97.81 161 LEU B C 1
ATOM 3471 O O . LEU B 1 161 ? -8.469 6.969 12.836 1 97.81 161 LEU B O 1
ATOM 3475 N N . PRO B 1 162 ? -7.387 9.008 12.875 1 97.19 162 PRO B N 1
ATOM 3476 C CA . PRO B 1 162 ? -6.406 8.391 13.773 1 97.19 162 PRO B CA 1
ATOM 3477 C C . PRO B 1 162 ? -7 8.039 15.141 1 97.19 162 PRO B C 1
ATOM 3479 O O . PRO B 1 162 ? -7.918 8.711 15.609 1 97.19 162 PRO B O 1
ATOM 3482 N N . ALA B 1 163 ? -6.465 7.02 15.789 1 93.88 163 ALA B N 1
ATOM 3483 C CA . ALA B 1 163 ? -7.02 6.477 17.031 1 93.88 163 ALA B CA 1
ATOM 3484 C C . ALA B 1 163 ? -6.996 7.52 18.141 1 93.88 163 ALA B C 1
ATOM 3486 O O . ALA B 1 163 ? -7.809 7.465 19.062 1 93.88 163 ALA B O 1
ATOM 3487 N N . ASP B 1 164 ? -6.129 8.461 18.031 1 92.56 164 ASP B N 1
ATOM 3488 C CA . ASP B 1 164 ? -6.004 9.469 19.078 1 92.56 164 ASP B CA 1
ATOM 3489 C C . ASP B 1 164 ? -6.785 10.734 18.719 1 92.56 164 ASP B C 1
ATOM 3491 O O . ASP B 1 164 ? -6.668 11.758 19.406 1 92.56 164 ASP B O 1
ATOM 3495 N N . HIS B 1 165 ? -7.543 10.703 17.672 1 93.25 165 HIS B N 1
ATOM 3496 C CA . HIS B 1 165 ? -8.398 11.828 17.297 1 93.25 165 HIS B CA 1
ATOM 3497 C C . HIS B 1 165 ? -9.43 12.117 18.391 1 93.25 165 HIS B C 1
ATOM 3499 O O . HIS B 1 165 ? -9.984 11.188 18.984 1 93.25 165 HIS B O 1
ATOM 3505 N N . PRO B 1 166 ? -9.766 13.312 18.609 1 91.94 166 PRO B N 1
ATOM 3506 C CA . PRO B 1 166 ? -10.75 13.656 19.641 1 91.94 166 PRO B CA 1
ATOM 3507 C C . PRO B 1 166 ? -12.094 12.977 19.438 1 91.94 166 PRO B C 1
ATOM 3509 O O . PRO B 1 166 ? -12.805 12.695 20.406 1 91.94 166 PRO B O 1
ATOM 3512 N N . LEU B 1 167 ? -12.422 12.656 18.203 1 94.94 167 LEU B N 1
ATOM 3513 C CA . LEU B 1 167 ? -13.727 12.094 17.891 1 94.94 167 LEU B CA 1
ATOM 3514 C C . LEU B 1 167 ? -13.625 10.586 17.672 1 94.94 167 LEU B C 1
ATOM 3516 O O . LEU B 1 167 ? -14.602 9.945 17.266 1 94.94 167 LEU B O 1
ATOM 3520 N N . ALA B 1 168 ? -12.484 9.836 17.75 1 93.44 168 ALA B N 1
ATOM 3521 C CA . ALA B 1 168 ? -12.227 8.438 17.422 1 93.44 168 ALA B CA 1
ATOM 3522 C C . ALA B 1 168 ? -13.172 7.512 18.188 1 93.44 168 ALA B C 1
ATOM 3524 O O . ALA B 1 168 ? -13.508 6.43 17.719 1 93.44 168 ALA B O 1
ATOM 3525 N N . GLY B 1 169 ? -13.805 7.867 19.234 1 90 169 GLY B N 1
ATOM 3526 C CA . GLY B 1 169 ? -14.664 7.012 20.031 1 90 169 GLY B CA 1
ATOM 3527 C C . GLY B 1 169 ? -16.125 7.117 19.656 1 90 169 GLY B C 1
ATOM 3528 O O . GLY B 1 169 ? -16.953 6.34 20.125 1 90 169 GLY B O 1
ATOM 3529 N N . ARG B 1 170 ? -16.406 7.938 18.719 1 93.81 170 ARG B N 1
ATOM 3530 C CA . ARG B 1 170 ? -17.781 8.148 18.297 1 93.81 170 ARG B CA 1
ATOM 3531 C C . ARG B 1 170 ? -18.203 7.109 17.25 1 93.81 170 ARG B C 1
ATOM 3533 O O . ARG B 1 170 ? -17.406 6.746 16.375 1 93.81 170 ARG B O 1
ATOM 3540 N N . ALA B 1 171 ? -19.438 6.668 17.391 1 94.44 171 ALA B N 1
ATOM 3541 C CA . ALA B 1 171 ? -19.969 5.727 16.406 1 94.44 171 ALA B CA 1
ATOM 3542 C C . ALA B 1 171 ? -20.344 6.441 15.117 1 94.44 171 ALA B C 1
ATOM 3544 O O . ALA B 1 171 ? -20.266 5.863 14.031 1 94.44 171 ALA B O 1
ATOM 3545 N N . GLU B 1 172 ? -20.797 7.66 15.281 1 97.12 172 GLU B N 1
ATOM 3546 C CA . GLU B 1 172 ? -21.25 8.477 14.164 1 97.12 172 GLU B CA 1
ATOM 3547 C C . GLU B 1 172 ? -20.781 9.922 14.305 1 97.12 172 GLU B C 1
ATOM 3549 O O . GLU B 1 172 ? -20.781 10.469 15.406 1 97.12 172 GLU B O 1
ATOM 3554 N N . ILE B 1 173 ? -20.375 10.531 13.156 1 97.69 173 ILE B N 1
ATOM 3555 C CA . ILE B 1 173 ? -19.828 11.883 13.164 1 97.69 173 ILE B CA 1
ATOM 3556 C C . ILE B 1 173 ? -20.438 12.688 12.016 1 97.69 173 ILE B C 1
ATOM 3558 O O . ILE B 1 173 ? -20.531 12.195 10.891 1 97.69 173 ILE B O 1
ATOM 3562 N N . GLY B 1 174 ? -20.875 13.883 12.289 1 96.38 174 GLY B N 1
ATOM 3563 C CA . GLY B 1 174 ? -21.359 14.766 11.242 1 96.38 174 GLY B CA 1
ATOM 3564 C C . GLY B 1 174 ? -20.25 15.461 10.484 1 96.38 174 GLY B C 1
ATOM 3565 O O . GLY B 1 174 ? -19.172 15.695 11.031 1 96.38 174 GLY B O 1
ATOM 3566 N N . ALA B 1 175 ? -20.578 15.789 9.227 1 94.44 175 ALA B N 1
ATOM 3567 C CA . ALA B 1 175 ? -19.594 16.453 8.375 1 94.44 175 ALA B CA 1
ATOM 3568 C C . ALA B 1 175 ? -19.141 17.766 9.008 1 94.44 175 ALA B C 1
ATOM 3570 O O . ALA B 1 175 ? -17.953 18.141 8.898 1 94.44 175 ALA B O 1
ATOM 3571 N N . ASP B 1 176 ? -20.016 18.453 9.609 1 90.69 176 ASP B N 1
ATOM 3572 C CA . ASP B 1 176 ? -19.719 19.75 10.211 1 90.69 176 ASP B CA 1
ATOM 3573 C C . ASP B 1 176 ? -18.734 19.609 11.367 1 90.69 176 ASP B C 1
ATOM 3575 O O . ASP B 1 176 ? -17.938 20.516 11.617 1 90.69 176 ASP B O 1
ATOM 3579 N N . GLU B 1 177 ? -18.766 18.438 12.031 1 93 177 GLU B N 1
ATOM 3580 C CA . GLU B 1 177 ? -17.922 18.203 13.195 1 93 177 GLU B CA 1
ATOM 3581 C C . GLU B 1 177 ? -16.453 18.031 12.773 1 93 177 GLU B C 1
ATOM 3583 O O . GLU B 1 177 ? -15.555 18.141 13.609 1 93 177 GLU B O 1
ATOM 3588 N N . VAL B 1 178 ? -16.25 17.812 11.453 1 95.19 178 VAL B N 1
ATOM 3589 C CA . VAL B 1 178 ? -14.883 17.594 11 1 95.19 178 VAL B CA 1
ATOM 3590 C C . VAL B 1 178 ? -14.516 18.656 9.953 1 95.19 178 VAL B C 1
ATOM 3592 O O . VAL B 1 178 ? -13.602 18.438 9.156 1 95.19 178 VAL B O 1
ATOM 3595 N N . ALA B 1 179 ? -15.195 19.719 9.914 1 89.56 179 ALA B N 1
ATOM 3596 C CA . ALA B 1 179 ? -14.992 20.781 8.922 1 89.56 179 ALA B CA 1
ATOM 3597 C C . ALA B 1 179 ? -13.609 21.391 9.055 1 89.56 179 ALA B C 1
ATOM 3599 O O . ALA B 1 179 ? -13.039 21.875 8.07 1 89.56 179 ALA B O 1
ATOM 3600 N N . GLY B 1 180 ? -13.078 21.359 10.219 1 90.25 180 GLY B N 1
ATOM 3601 C CA . GLY B 1 180 ? -11.773 21.953 10.469 1 90.25 180 GLY B CA 1
ATOM 3602 C C . GLY B 1 180 ? -10.625 21 10.25 1 90.25 180 GLY B C 1
ATOM 3603 O O . GLY B 1 180 ? -9.461 21.391 10.258 1 90.25 180 GLY B O 1
ATOM 3604 N N . ASP B 1 181 ? -10.961 19.75 10.047 1 93.94 181 ASP B N 1
ATOM 3605 C CA . ASP B 1 181 ? -9.922 18.734 9.867 1 93.94 181 ASP B CA 1
ATOM 3606 C C . ASP B 1 181 ? -9.328 18.812 8.461 1 93.94 181 ASP B C 1
ATOM 3608 O O . ASP B 1 181 ? -10 19.234 7.516 1 93.94 181 ASP B O 1
ATOM 3612 N N . THR B 1 182 ? -8.039 18.453 8.383 1 95.31 182 THR B N 1
ATOM 3613 C CA . THR B 1 182 ? -7.402 18.203 7.094 1 95.31 182 THR B CA 1
ATOM 3614 C C . THR B 1 182 ? -7.859 16.859 6.52 1 95.31 182 THR B C 1
ATOM 3616 O O . THR B 1 182 ? -8.125 15.914 7.266 1 95.31 182 THR B O 1
ATOM 3619 N N . MET B 1 183 ? -7.918 16.859 5.184 1 97.19 183 MET B N 1
ATOM 3620 C CA . MET B 1 183 ? -8.438 15.625 4.594 1 97.19 183 MET B CA 1
ATOM 3621 C C . MET B 1 183 ? -7.453 15.062 3.572 1 97.19 183 MET B C 1
ATOM 3623 O O . MET B 1 183 ? -6.617 15.789 3.039 1 97.19 183 MET B O 1
ATOM 3627 N N . ILE B 1 184 ? -7.574 13.789 3.387 1 98.44 184 ILE B N 1
ATOM 3628 C CA . ILE B 1 184 ? -6.816 13.039 2.389 1 98.44 184 ILE B CA 1
ATOM 3629 C C . ILE B 1 184 ? -7.746 12.602 1.257 1 98.44 184 ILE B C 1
ATOM 3631 O O . ILE B 1 184 ? -8.852 12.109 1.505 1 98.44 184 ILE B O 1
ATOM 3635 N N . VAL B 1 185 ? -7.301 12.781 0.037 1 97.81 185 VAL B N 1
ATOM 3636 C CA . VAL B 1 185 ? -8.094 12.367 -1.117 1 97.81 185 VAL B CA 1
ATOM 3637 C C . VAL B 1 185 ? -7.59 11.023 -1.634 1 97.81 185 VAL B C 1
ATOM 3639 O O . VAL B 1 185 ? -6.41 10.875 -1.957 1 97.81 185 VAL B O 1
ATOM 3642 N N . ARG B 1 186 ? -8.492 10.094 -1.663 1 98.12 186 ARG B N 1
ATOM 3643 C CA . ARG B 1 186 ? -8.234 8.812 -2.322 1 98.12 186 ARG B CA 1
ATOM 3644 C C . ARG B 1 186 ? -8.68 8.852 -3.779 1 98.12 186 ARG B C 1
ATOM 3646 O O . ARG B 1 186 ? -9.852 8.641 -4.078 1 98.12 186 ARG B O 1
ATOM 3653 N N . ARG B 1 187 ? -7.773 8.953 -4.637 1 96.31 187 ARG B N 1
ATOM 3654 C CA . ARG B 1 187 ? -8.062 9.328 -6.02 1 96.31 187 ARG B CA 1
ATOM 3655 C C . ARG B 1 187 ? -8.805 8.219 -6.746 1 96.31 187 ARG B C 1
ATOM 3657 O O . ARG B 1 187 ? -9.57 8.477 -7.672 1 96.31 187 ARG B O 1
ATOM 3664 N N . HIS B 1 188 ? -8.609 7 -6.332 1 96.25 188 HIS B N 1
ATOM 3665 C CA . HIS B 1 188 ? -9.234 5.891 -7.043 1 96.25 188 HIS B CA 1
ATOM 3666 C C . HIS B 1 188 ? -10.461 5.379 -6.293 1 96.25 188 HIS B C 1
ATOM 3668 O O . HIS B 1 188 ? -10.992 4.312 -6.617 1 96.25 188 HIS B O 1
ATOM 3674 N N . CYS B 1 189 ? -10.859 6.098 -5.352 1 97.5 189 CYS B N 1
ATOM 3675 C CA . CYS B 1 189 ? -12.047 5.73 -4.59 1 97.5 189 CYS B CA 1
ATOM 3676 C C . CYS B 1 189 ? -13.289 5.75 -5.473 1 97.5 189 CYS B C 1
ATOM 3678 O O . CYS B 1 189 ? -13.594 6.766 -6.098 1 97.5 189 CYS B O 1
ATOM 3680 N N . GLU B 1 190 ? -14.031 4.672 -5.48 1 96.56 190 GLU B N 1
ATOM 3681 C CA . GLU B 1 190 ? -15.234 4.566 -6.301 1 96.56 190 GLU B CA 1
ATOM 3682 C C . GLU B 1 190 ? -16.281 5.578 -5.859 1 96.56 190 GLU B C 1
ATOM 3684 O O . GLU B 1 190 ? -17.078 6.055 -6.676 1 96.56 190 GLU B O 1
ATOM 3689 N N . ALA B 1 191 ? -16.297 5.949 -4.602 1 97.69 191 ALA B N 1
ATOM 3690 C CA . ALA B 1 191 ? -17.328 6.824 -4.055 1 97.69 191 ALA B CA 1
ATOM 3691 C C . ALA B 1 191 ? -16.844 8.273 -3.996 1 97.69 191 ALA B C 1
ATOM 3693 O O . ALA B 1 191 ? -17.484 9.117 -3.367 1 97.69 191 ALA B O 1
ATOM 3694 N N . LEU B 1 192 ? -15.703 8.57 -4.598 1 97.62 192 LEU B N 1
ATOM 3695 C CA . LEU B 1 192 ? -15.094 9.891 -4.469 1 97.62 192 LEU B CA 1
ATOM 3696 C C . LEU B 1 192 ? -16.078 10.984 -4.883 1 97.62 192 LEU B C 1
ATOM 3698 O O . LEU B 1 192 ? -16.25 11.977 -4.164 1 97.62 192 LEU B O 1
ATOM 3702 N N . PRO B 1 193 ? -16.828 10.867 -6.039 1 97 193 PRO B N 1
ATOM 3703 C CA . PRO B 1 193 ? -17.781 11.922 -6.398 1 97 193 PRO B CA 1
ATOM 3704 C C . PRO B 1 193 ? -18.875 12.102 -5.352 1 97 193 PRO B C 1
ATOM 3706 O O . PRO B 1 193 ? -19.25 13.234 -5.035 1 97 193 PRO B O 1
ATOM 3709 N N . ASP B 1 194 ? -19.391 11.023 -4.812 1 97.94 194 ASP B N 1
ATOM 3710 C CA . ASP B 1 194 ? -20.438 11.078 -3.791 1 97.94 194 ASP B CA 1
ATOM 3711 C C . ASP B 1 194 ? -19.922 11.742 -2.518 1 97.94 194 ASP B C 1
ATOM 3713 O O . ASP B 1 194 ? -20.609 12.562 -1.91 1 97.94 194 ASP B O 1
ATOM 3717 N N . ILE B 1 195 ? -18.719 11.406 -2.117 1 98 195 ILE B N 1
ATOM 3718 C CA . ILE B 1 195 ? -18.094 11.961 -0.921 1 98 195 ILE B CA 1
ATOM 3719 C C . ILE B 1 195 ? -17.891 13.461 -1.099 1 98 195 ILE B C 1
ATOM 3721 O O . ILE B 1 195 ? -18.219 14.25 -0.205 1 98 195 ILE B O 1
ATOM 3725 N N . SER B 1 196 ? -17.328 13.805 -2.244 1 96.56 196 SER B N 1
ATOM 3726 C CA . SER B 1 196 ? -17.094 15.211 -2.539 1 96.56 196 SER B CA 1
ATOM 3727 C C . SER B 1 196 ? -18.391 16.016 -2.49 1 96.56 196 SER B C 1
ATOM 3729 O O . SER B 1 196 ? -18.453 17.062 -1.83 1 96.56 196 SER B O 1
ATOM 3731 N N . ARG B 1 197 ? -19.422 15.531 -3.133 1 95.62 197 ARG B N 1
ATOM 3732 C CA . ARG B 1 197 ? -20.719 16.203 -3.146 1 95.62 197 ARG B CA 1
ATOM 3733 C C . ARG B 1 197 ? -21.297 16.297 -1.739 1 95.62 197 ARG B C 1
ATOM 3735 O O . ARG B 1 197 ? -21.875 17.328 -1.374 1 95.62 197 ARG B O 1
ATOM 3742 N N . PHE B 1 198 ? -21.125 15.289 -1 1 97.06 198 PHE B N 1
ATOM 3743 C CA . PHE B 1 198 ? -21.656 15.219 0.357 1 97.06 198 PHE B CA 1
ATOM 3744 C C . PHE B 1 198 ? -21.078 16.344 1.218 1 97.06 198 PHE B C 1
ATOM 3746 O O . PHE B 1 198 ? -21.812 17.062 1.878 1 97.06 198 PHE B O 1
ATOM 3753 N N . PHE B 1 199 ? -19.797 16.5 1.211 1 95.44 199 PHE B N 1
ATOM 3754 C CA . PHE B 1 199 ? -19.141 17.516 2.021 1 95.44 199 PHE B CA 1
ATOM 3755 C C . PHE B 1 199 ? -19.391 18.906 1.465 1 95.44 199 PHE B C 1
ATOM 3757 O O . PHE B 1 199 ? -19.703 19.844 2.217 1 95.44 199 PHE B O 1
ATOM 3764 N N . THR B 1 200 ? -19.312 19.062 0.153 1 91.62 200 THR B N 1
ATOM 3765 C CA . THR B 1 200 ? -19.484 20.359 -0.472 1 91.62 200 THR B CA 1
ATOM 3766 C C . THR B 1 200 ? -20.906 20.891 -0.259 1 91.62 200 THR B C 1
ATOM 3768 O O . THR B 1 200 ? -21.109 22.078 -0.015 1 91.62 200 THR B O 1
ATOM 3771 N N . ALA B 1 201 ? -21.906 20.016 -0.334 1 92.06 201 ALA B N 1
ATOM 3772 C CA . ALA B 1 201 ? -23.312 20.391 -0.141 1 92.06 201 ALA B CA 1
ATOM 3773 C C . ALA B 1 201 ? -23.547 20.891 1.283 1 92.06 201 ALA B C 1
ATOM 3775 O O . ALA B 1 201 ? -24.531 21.578 1.545 1 92.06 201 ALA B O 1
ATOM 3776 N N . ARG B 1 202 ? -22.641 20.562 2.121 1 92.19 202 ARG B N 1
ATOM 3777 C CA . ARG B 1 202 ? -22.797 20.938 3.525 1 92.19 202 ARG B CA 1
ATOM 3778 C C . ARG B 1 202 ? -21.828 22.062 3.896 1 92.19 202 ARG B C 1
ATOM 3780 O O . ARG B 1 202 ? -21.625 22.344 5.078 1 92.19 202 ARG B O 1
ATOM 3787 N N . GLY B 1 203 ? -21.172 22.547 2.838 1 88.88 203 GLY B N 1
ATOM 3788 C CA . GLY B 1 203 ? -20.312 23.703 3.002 1 88.88 203 GLY B CA 1
ATOM 3789 C C . GLY B 1 203 ? -18.953 23.375 3.586 1 88.88 203 GLY B C 1
ATOM 3790 O O . GLY B 1 203 ? -18.25 24.25 4.082 1 88.88 203 GLY B O 1
ATOM 3791 N N . VAL B 1 204 ? -18.625 22.156 3.633 1 89.44 204 VAL B N 1
ATOM 3792 C CA . VAL B 1 204 ? -17.344 21.734 4.168 1 89.44 204 VAL B CA 1
ATOM 3793 C C . VAL B 1 204 ? -16.312 21.641 3.039 1 89.44 204 VAL B C 1
ATOM 3795 O O . VAL B 1 204 ? -16.484 20.891 2.084 1 89.44 204 VAL B O 1
ATOM 3798 N N . ARG B 1 205 ? -15.258 22.453 3.094 1 87.06 205 ARG B N 1
ATOM 3799 C CA . ARG B 1 205 ? -14.164 22.484 2.127 1 87.06 205 ARG B CA 1
ATOM 3800 C C . ARG B 1 205 ? -12.812 22.406 2.826 1 87.06 205 ARG B C 1
ATOM 3802 O O . ARG B 1 205 ? -12.094 23.391 2.926 1 87.06 205 ARG B O 1
ATOM 3809 N N . PRO B 1 206 ? -12.484 21.266 3.186 1 90.38 206 PRO B N 1
ATOM 3810 C CA . PRO B 1 206 ? -11.266 21.109 3.988 1 90.38 206 PRO B CA 1
ATOM 3811 C C . PRO B 1 206 ? -9.992 21.281 3.17 1 90.38 206 PRO B C 1
ATOM 3813 O O . PRO B 1 206 ? -10.031 21.203 1.938 1 90.38 206 PRO B O 1
ATOM 3816 N N . PHE B 1 207 ? -8.945 21.625 3.928 1 89.56 207 PHE B N 1
ATOM 3817 C CA . PHE B 1 207 ? -7.621 21.562 3.328 1 89.56 207 PHE B CA 1
ATOM 3818 C C . PHE B 1 207 ? -7.25 20.125 2.99 1 89.56 207 PHE B C 1
ATOM 3820 O O . PHE B 1 207 ? -7.422 19.219 3.814 1 89.56 207 PHE B O 1
ATOM 3827 N N . MET B 1 208 ? -6.766 19.922 1.709 1 94.5 208 MET B N 1
ATOM 3828 C CA . MET B 1 208 ? -6.34 18.594 1.28 1 94.5 208 MET B CA 1
ATOM 3829 C C . MET B 1 208 ? -4.832 18.422 1.457 1 94.5 208 MET B C 1
ATOM 3831 O O . MET B 1 208 ? -4.047 19 0.714 1 94.5 208 MET B O 1
ATOM 3835 N N . ALA B 1 209 ? -4.488 17.578 2.369 1 97 209 ALA B N 1
ATOM 3836 C CA . ALA B 1 209 ? -3.08 17.438 2.73 1 97 209 ALA B CA 1
ATOM 3837 C C . ALA B 1 209 ? -2.369 16.453 1.796 1 97 209 ALA B C 1
ATOM 3839 O O . ALA B 1 209 ? -1.141 16.484 1.687 1 97 209 ALA B O 1
ATOM 3840 N N . ALA B 1 210 ? -3.146 15.594 1.179 1 97.94 210 ALA B N 1
ATOM 3841 C CA . ALA B 1 210 ? -2.549 14.617 0.275 1 97.94 210 ALA B CA 1
ATOM 3842 C C . ALA B 1 210 ? -3.59 14.039 -0.681 1 97.94 210 ALA B C 1
ATOM 3844 O O . ALA B 1 210 ? -4.777 13.984 -0.353 1 97.94 210 ALA B O 1
ATOM 3845 N N . ARG B 1 211 ? -3.119 13.695 -1.831 1 95.56 211 ARG B N 1
ATOM 3846 C CA . ARG B 1 211 ? -3.844 12.898 -2.814 1 95.56 211 ARG B CA 1
ATOM 3847 C C . ARG B 1 211 ? -3.062 11.641 -3.189 1 95.56 211 ARG B C 1
ATOM 3849 O O . ARG B 1 211 ? -1.864 11.711 -3.473 1 95.56 211 ARG B O 1
ATOM 3856 N N . THR B 1 212 ? -3.748 10.523 -3.074 1 97 212 THR B N 1
ATOM 3857 C CA . THR B 1 212 ? -3.025 9.281 -3.311 1 97 212 THR B CA 1
ATOM 3858 C C . THR B 1 212 ? -3.904 8.281 -4.051 1 97 212 THR B C 1
ATOM 3860 O O . THR B 1 212 ? -5.129 8.312 -3.928 1 97 212 THR B O 1
ATOM 3863 N N . THR B 1 213 ? -3.238 7.418 -4.812 1 95.69 213 THR B N 1
ATOM 3864 C CA . THR B 1 213 ? -3.906 6.285 -5.445 1 95.69 213 THR B CA 1
ATOM 3865 C C . THR B 1 213 ? -3.645 4.996 -4.668 1 95.69 213 THR B C 1
ATOM 3867 O O . THR B 1 213 ? -4.043 3.914 -5.098 1 95.69 213 THR B O 1
ATOM 3870 N N . ASN B 1 214 ? -2.934 5.074 -3.633 1 96.88 214 ASN B N 1
ATOM 3871 C CA . ASN B 1 214 ? -2.518 3.959 -2.785 1 96.88 214 ASN B CA 1
ATOM 3872 C C . ASN B 1 214 ? -3.201 4.004 -1.423 1 96.88 214 ASN B C 1
ATOM 3874 O O . ASN B 1 214 ? -2.836 4.812 -0.566 1 96.88 214 ASN B O 1
ATOM 3878 N N . ASP B 1 215 ? -4.074 3.066 -1.194 1 97.62 215 ASP B N 1
ATOM 3879 C CA . ASP B 1 215 ? -4.879 3.127 0.023 1 97.62 215 ASP B CA 1
ATOM 3880 C C . ASP B 1 215 ? -4.047 2.756 1.248 1 97.62 215 ASP B C 1
ATOM 3882 O O . ASP B 1 215 ? -4.367 3.158 2.367 1 97.62 215 ASP B O 1
ATOM 3886 N N . GLU B 1 216 ? -2.967 1.996 1.064 1 96.88 216 GLU B N 1
ATOM 3887 C CA . GLU B 1 216 ? -2.072 1.752 2.191 1 96.88 216 GLU B CA 1
ATOM 3888 C C . GLU B 1 216 ? -1.39 3.041 2.643 1 96.88 216 GLU B C 1
ATOM 3890 O O . GLU B 1 216 ? -1.193 3.26 3.84 1 96.88 216 GLU B O 1
ATOM 3895 N N . ARG B 1 217 ? -1.028 3.834 1.724 1 97.5 217 ARG B N 1
ATOM 3896 C CA . ARG B 1 217 ? -0.472 5.141 2.066 1 97.5 217 ARG B CA 1
ATOM 3897 C C . ARG B 1 217 ? -1.528 6.035 2.707 1 97.5 217 ARG B C 1
ATOM 3899 O O . ARG B 1 217 ? -1.242 6.754 3.666 1 97.5 217 ARG B O 1
ATOM 3906 N N . ALA B 1 218 ? -2.723 6.008 2.146 1 98.25 218 ALA B N 1
ATOM 3907 C CA . ALA B 1 218 ? -3.801 6.77 2.77 1 98.25 218 ALA B CA 1
ATOM 3908 C C . ALA B 1 218 ? -3.941 6.414 4.246 1 98.25 218 ALA B C 1
ATOM 3910 O O . ALA B 1 218 ? -4.078 7.301 5.094 1 98.25 218 ALA B O 1
ATOM 3911 N N . LEU B 1 219 ? -3.869 5.137 4.539 1 98.12 219 LEU B N 1
ATOM 3912 C CA . LEU B 1 219 ? -3.979 4.676 5.918 1 98.12 219 LEU B CA 1
ATOM 3913 C C . LEU B 1 219 ? -2.826 5.215 6.762 1 98.12 219 LEU B C 1
ATOM 3915 O O . LEU B 1 219 ? -3.031 5.633 7.902 1 98.12 219 LEU B O 1
ATOM 3919 N N . ALA B 1 220 ? -1.659 5.172 6.207 1 97.94 220 ALA B N 1
ATOM 3920 C CA . ALA B 1 220 ? -0.494 5.711 6.906 1 97.94 220 ALA B CA 1
ATOM 3921 C C . ALA B 1 220 ? -0.669 7.195 7.199 1 97.94 220 ALA B C 1
ATOM 3923 O O . ALA B 1 220 ? -0.309 7.668 8.281 1 97.94 220 ALA B O 1
ATOM 3924 N N . TYR B 1 221 ? -1.198 7.926 6.207 1 98.38 221 TYR B N 1
ATOM 3925 C CA . TYR B 1 221 ? -1.463 9.352 6.383 1 98.38 221 TYR B CA 1
ATOM 3926 C C . TYR B 1 221 ? -2.459 9.586 7.512 1 98.38 221 TYR B C 1
ATOM 3928 O O . TYR B 1 221 ? -2.258 10.469 8.352 1 98.38 221 TYR B O 1
ATOM 3936 N N . VAL B 1 222 ? -3.479 8.773 7.559 1 98.31 222 VAL B N 1
ATOM 3937 C CA . VAL B 1 222 ? -4.496 8.898 8.602 1 98.31 222 VAL B CA 1
ATOM 3938 C C . VAL B 1 222 ? -3.895 8.555 9.961 1 98.31 222 VAL B C 1
ATOM 3940 O O . VAL B 1 222 ? -3.992 9.336 10.906 1 98.31 222 VAL B O 1
ATOM 3943 N N . ARG B 1 223 ? -3.227 7.438 10.055 1 97.62 223 ARG B N 1
ATOM 3944 C CA . ARG B 1 223 ? -2.684 6.941 11.312 1 97.62 223 ARG B CA 1
ATOM 3945 C C . ARG B 1 223 ? -1.69 7.934 11.906 1 97.62 223 ARG B C 1
ATOM 3947 O O . ARG B 1 223 ? -1.605 8.078 13.133 1 97.62 223 ARG B O 1
ATOM 3954 N N . SER B 1 224 ? -0.996 8.602 11.078 1 96.88 224 SER B N 1
ATOM 3955 C CA . SER B 1 224 ? 0.046 9.516 11.531 1 96.88 224 SER B CA 1
ATOM 3956 C C . SER B 1 224 ? -0.536 10.875 11.891 1 96.88 224 SER B C 1
ATOM 3958 O O . SER B 1 224 ? 0.173 11.742 12.414 1 96.88 224 SER B O 1
ATOM 3960 N N . GLY B 1 225 ? -1.796 11.125 11.516 1 95.94 225 GLY B N 1
ATOM 3961 C CA . GLY B 1 225 ? -2.469 12.359 11.883 1 95.94 225 GLY B CA 1
ATOM 3962 C C . GLY B 1 225 ? -2.379 13.43 10.82 1 95.94 225 GLY B C 1
ATOM 3963 O O . GLY B 1 225 ? -2.732 14.586 11.062 1 95.94 225 GLY B O 1
ATOM 3964 N N . LEU B 1 226 ? -1.898 13.078 9.648 1 97.31 226 LEU B N 1
ATOM 3965 C CA . LEU B 1 226 ? -1.824 14.055 8.578 1 97.31 226 LEU B CA 1
ATOM 3966 C C . LEU B 1 226 ? -3.211 14.586 8.227 1 97.31 226 LEU B C 1
ATOM 3968 O O . LEU B 1 226 ? -3.363 15.758 7.875 1 97.31 226 LEU B O 1
ATOM 3972 N N . GLY B 1 227 ? -4.141 13.688 8.242 1 97.56 227 GLY B N 1
ATOM 3973 C CA . GLY B 1 227 ? -5.52 14.023 7.926 1 97.56 227 GLY B CA 1
ATOM 3974 C C . GLY B 1 227 ? -6.477 12.859 8.102 1 97.56 227 GLY B C 1
ATOM 3975 O O . GLY B 1 227 ? -6.062 11.758 8.484 1 97.56 227 GLY B O 1
ATOM 3976 N N . ILE B 1 228 ? -7.754 13.125 7.852 1 98.38 228 ILE B N 1
ATOM 3977 C CA . ILE B 1 228 ? -8.789 12.102 7.895 1 98.38 228 ILE B CA 1
ATOM 3978 C C . ILE B 1 228 ? -9.32 11.844 6.484 1 98.38 228 ILE B C 1
ATOM 3980 O O . ILE B 1 228 ? -9 12.578 5.551 1 98.38 228 ILE B O 1
ATOM 3984 N N . THR B 1 229 ? -10.07 10.766 6.309 1 98.56 229 THR B N 1
ATOM 3985 C CA . THR B 1 229 ? -10.641 10.477 4.996 1 98.56 229 THR B CA 1
ATOM 3986 C C . THR B 1 229 ? -11.844 9.555 5.117 1 98.56 229 THR B C 1
ATOM 3988 O O . THR B 1 229 ? -12.164 9.078 6.211 1 98.56 229 THR B O 1
ATOM 3991 N N . VAL B 1 230 ? -12.602 9.43 4.062 1 98.5 230 VAL B N 1
ATOM 3992 C CA . VAL B 1 230 ? -13.688 8.461 3.963 1 98.5 230 VAL B CA 1
ATOM 3993 C C . VAL B 1 230 ? -13.227 7.238 3.176 1 98.5 230 VAL B C 1
ATOM 3995 O O . VAL B 1 230 ? -12.703 7.367 2.066 1 98.5 230 VAL B O 1
ATOM 3998 N N . MET B 1 231 ? -13.383 6.09 3.795 1 97.94 231 MET B N 1
ATOM 3999 C CA . MET B 1 231 ? -12.906 4.883 3.125 1 97.94 231 MET B CA 1
ATOM 4000 C C . MET B 1 231 ? -13.773 3.68 3.484 1 97.94 231 MET B C 1
ATOM 4002 O O . MET B 1 231 ? -14.531 3.725 4.453 1 97.94 231 MET B O 1
ATOM 4006 N N . PRO B 1 232 ? -13.711 2.586 2.635 1 97.81 232 PRO B N 1
ATOM 4007 C CA . PRO B 1 232 ? -14.461 1.368 2.949 1 97.81 232 PRO B CA 1
ATOM 4008 C C . PRO B 1 232 ? -14.062 0.758 4.293 1 97.81 232 PRO B C 1
ATOM 4010 O O . PRO B 1 232 ? -12.883 0.8 4.668 1 97.81 232 PRO B O 1
ATOM 4013 N N . ARG B 1 233 ? -14.953 0.08 4.914 1 97 233 ARG B N 1
ATOM 4014 C CA . ARG B 1 233 ? -14.766 -0.47 6.254 1 97 233 ARG B CA 1
ATOM 4015 C C . ARG B 1 233 ? -13.742 -1.602 6.238 1 97 233 ARG B C 1
ATOM 4017 O O . ARG B 1 233 ? -13.164 -1.937 7.277 1 97 233 ARG B O 1
ATOM 4024 N N . CYS B 1 234 ? -13.516 -2.197 5.086 1 97.12 234 CYS B N 1
ATOM 4025 C CA . CYS B 1 234 ? -12.562 -3.301 5.008 1 97.12 234 CYS B CA 1
ATOM 4026 C C . CYS B 1 234 ? -11.156 -2.83 5.355 1 97.12 234 CYS B C 1
ATOM 4028 O O . CYS B 1 234 ? -10.258 -3.646 5.594 1 97.12 234 CYS B O 1
ATOM 4030 N N . PHE B 1 235 ? -10.945 -1.533 5.441 1 97.25 235 PHE B N 1
ATOM 4031 C CA . PHE B 1 235 ? -9.625 -1.003 5.758 1 97.25 235 PHE B CA 1
ATOM 4032 C C . PHE B 1 235 ? -9.484 -0.748 7.254 1 97.25 235 PHE B C 1
ATOM 4034 O O . PHE B 1 235 ? -8.469 -0.222 7.707 1 97.25 235 PHE B O 1
ATOM 4041 N N . ALA B 1 236 ? -10.492 -1.091 8.016 1 95 236 ALA B N 1
ATOM 4042 C CA . ALA B 1 236 ? -10.391 -0.975 9.469 1 95 236 ALA B CA 1
ATOM 4043 C C . ALA B 1 236 ? -9.188 -1.755 9.992 1 95 236 ALA B C 1
ATOM 4045 O O . ALA B 1 236 ? -8.891 -2.848 9.508 1 95 236 ALA B O 1
ATOM 4046 N N . GLY B 1 237 ? -8.516 -1.209 10.93 1 92.19 237 GLY B N 1
ATOM 4047 C CA . GLY B 1 237 ? -7.344 -1.854 11.508 1 92.19 237 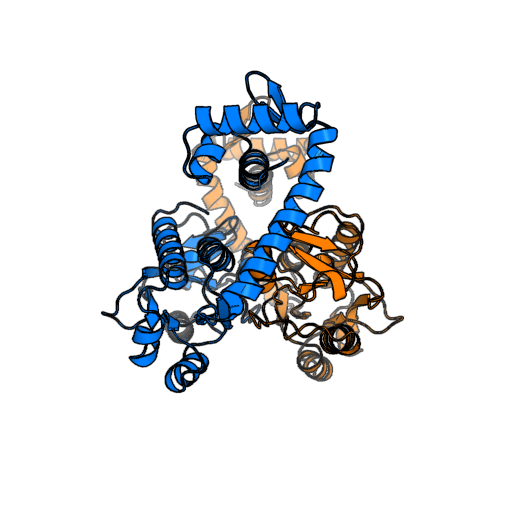GLY B CA 1
ATOM 4048 C C . GLY B 1 237 ? -6.727 -1.065 12.648 1 92.19 237 GLY B C 1
ATOM 4049 O O . GLY B 1 237 ? -7.297 -0.067 13.094 1 92.19 237 GLY B O 1
ATOM 4050 N N . ASP B 1 238 ? -5.527 -1.487 12.945 1 90.38 238 ASP B N 1
ATOM 4051 C CA . ASP B 1 238 ? -4.863 -0.897 14.109 1 90.38 238 ASP B CA 1
ATOM 4052 C C . ASP B 1 238 ? -4.531 0.572 13.859 1 90.38 238 ASP B C 1
ATOM 4054 O O . ASP B 1 238 ? -4.09 0.939 12.766 1 90.38 238 ASP B O 1
ATOM 4058 N N . GLY B 1 239 ? -4.852 1.335 14.844 1 94.5 239 GLY B N 1
ATOM 4059 C CA . GLY B 1 239 ? -4.488 2.742 14.805 1 94.5 239 GLY B CA 1
ATOM 4060 C C . GLY B 1 239 ? -5.484 3.594 14.039 1 94.5 239 GLY B C 1
ATOM 4061 O O . GLY B 1 239 ? -5.297 4.805 13.898 1 94.5 239 GLY B O 1
ATOM 4062 N N . ILE B 1 240 ? -6.527 2.957 13.562 1 96.25 240 ILE B N 1
ATOM 4063 C CA . ILE B 1 240 ? -7.523 3.672 12.773 1 96.25 240 ILE B CA 1
ATOM 4064 C C . ILE B 1 240 ? -8.898 3.523 13.422 1 96.25 240 ILE B C 1
ATOM 4066 O O . ILE B 1 240 ? -9.359 2.406 13.672 1 96.25 240 ILE B O 1
ATOM 4070 N N . ALA B 1 241 ? -9.531 4.586 13.742 1 96.38 241 ALA B N 1
ATOM 4071 C CA . ALA B 1 241 ? -10.93 4.602 14.156 1 96.38 241 ALA B CA 1
ATOM 4072 C C . ALA B 1 241 ? -11.852 4.82 12.961 1 96.38 241 ALA B C 1
ATOM 4074 O O . ALA B 1 241 ? -11.57 5.648 12.094 1 96.38 241 ALA B O 1
ATOM 4075 N N . MET B 1 242 ? -12.914 4.117 12.898 1 96.75 242 MET B N 1
ATOM 4076 C CA . MET B 1 242 ? -13.883 4.227 11.812 1 96.75 242 MET B CA 1
ATOM 4077 C C . MET B 1 242 ? -15.258 4.613 12.359 1 96.75 242 MET B C 1
ATOM 4079 O O . MET B 1 242 ? -15.844 3.889 13.164 1 96.75 242 MET B O 1
ATOM 4083 N N . ALA B 1 243 ? -15.75 5.703 11.906 1 97.62 243 ALA B N 1
ATOM 4084 C CA . ALA B 1 243 ? -17.062 6.176 12.336 1 97.62 243 ALA B CA 1
ATOM 4085 C C . ALA B 1 243 ? -17.984 6.375 11.133 1 97.62 243 ALA B C 1
ATOM 4087 O O . ALA B 1 243 ? -17.547 6.793 10.062 1 97.62 243 ALA B O 1
ATOM 4088 N N . ALA B 1 244 ? -19.188 6.09 11.359 1 97.69 244 ALA B N 1
ATOM 4089 C CA . ALA B 1 244 ? -20.156 6.391 10.312 1 97.69 244 ALA B CA 1
ATOM 4090 C C . ALA B 1 244 ? -20.297 7.895 10.102 1 97.69 244 ALA B C 1
ATOM 4092 O O . ALA B 1 244 ? -20.172 8.672 11.055 1 97.69 244 ALA B O 1
ATOM 4093 N N . LEU B 1 245 ? -20.406 8.312 8.859 1 97.31 245 LEU B N 1
ATOM 4094 C CA . LEU B 1 245 ? -20.719 9.703 8.523 1 97.31 245 LEU B CA 1
ATOM 4095 C C . LEU B 1 245 ? -22.219 9.93 8.484 1 97.31 245 LEU B C 1
ATOM 4097 O O . LEU B 1 245 ? -22.938 9.328 7.676 1 97.31 245 LEU B O 1
ATOM 4101 N N . THR B 1 246 ? -22.672 10.82 9.336 1 96.94 246 THR B N 1
ATOM 4102 C CA . THR B 1 246 ? -24.109 11.062 9.453 1 96.94 246 THR B CA 1
ATOM 4103 C C . THR B 1 246 ? -24.688 11.492 8.117 1 96.94 246 THR B C 1
ATOM 4105 O O . THR B 1 246 ? -24.266 12.5 7.547 1 96.94 246 THR B O 1
ATOM 4108 N N . GLY B 1 247 ? -25.672 10.727 7.66 1 96.88 247 GLY B N 1
ATOM 4109 C CA . GLY B 1 247 ? -26.375 11.086 6.434 1 96.88 247 GLY B CA 1
ATOM 4110 C C . GLY B 1 247 ? -25.719 10.516 5.188 1 96.88 247 GLY B C 1
ATOM 4111 O O . GLY B 1 247 ? -26.203 10.719 4.074 1 96.88 247 GLY B O 1
ATOM 4112 N N . PHE B 1 248 ? -24.578 9.883 5.293 1 97.62 248 PHE B N 1
ATOM 4113 C CA . PHE B 1 248 ? -23.891 9.25 4.172 1 97.62 248 PHE B CA 1
ATOM 4114 C C . PHE B 1 248 ? -24.141 7.746 4.168 1 97.62 248 PHE B C 1
ATOM 4116 O O . PHE B 1 248 ? -23.531 7.004 4.941 1 97.62 248 PHE B O 1
ATOM 4123 N N . SER B 1 249 ? -24.922 7.195 3.26 1 95.88 249 SER B N 1
ATOM 4124 C CA . SER B 1 249 ? -25.375 5.809 3.293 1 95.88 249 SER B CA 1
ATOM 4125 C C . SER B 1 249 ? -24.859 5.027 2.086 1 95.88 249 SER B C 1
ATOM 4127 O O . SER B 1 249 ? -25.359 3.939 1.788 1 95.88 249 SER B O 1
ATOM 4129 N N . VAL B 1 250 ? -23.938 5.59 1.398 1 96.38 250 VAL B N 1
ATOM 4130 C CA . VAL B 1 250 ? -23.391 4.914 0.226 1 96.38 250 VAL B CA 1
ATOM 4131 C C . VAL B 1 250 ? -22.734 3.598 0.646 1 96.38 250 VAL B C 1
ATOM 4133 O O . VAL B 1 250 ? -22.016 3.547 1.643 1 96.38 250 VAL B O 1
ATOM 4136 N N . THR B 1 251 ? -23.031 2.52 -0.058 1 95.56 251 THR B N 1
ATOM 4137 C CA . THR B 1 251 ? -22.438 1.206 0.126 1 95.56 251 THR B CA 1
ATOM 4138 C C . THR B 1 251 ? -21.844 0.693 -1.185 1 95.56 251 THR B C 1
ATOM 4140 O O . THR B 1 251 ? -22.109 1.246 -2.252 1 95.56 251 THR B O 1
ATOM 4143 N N . ARG B 1 252 ? -20.984 -0.243 -1.036 1 95.56 252 ARG B N 1
ATOM 4144 C CA . ARG B 1 252 ? -20.5 -0.941 -2.225 1 95.56 252 ARG B CA 1
ATOM 4145 C C . ARG B 1 252 ? -20.594 -2.453 -2.045 1 95.56 252 ARG B C 1
ATOM 4147 O O . ARG B 1 252 ? -20.453 -2.959 -0.927 1 95.56 252 ARG B O 1
ATOM 4154 N N . SER B 1 253 ? -20.859 -3.076 -3.178 1 96.44 253 SER B N 1
ATOM 4155 C CA . SER B 1 253 ? -20.828 -4.531 -3.262 1 96.44 253 SER B CA 1
ATOM 4156 C C . SER B 1 253 ? -19.672 -5.012 -4.125 1 96.44 253 SER B C 1
ATOM 4158 O O . SER B 1 253 ? -19.531 -4.59 -5.273 1 96.44 253 SER B O 1
ATOM 4160 N N . ILE B 1 254 ? -18.859 -5.859 -3.508 1 97.56 254 ILE B N 1
ATOM 4161 C CA . ILE B 1 254 ? -17.688 -6.363 -4.199 1 97.56 254 ILE B CA 1
ATOM 4162 C C . ILE B 1 254 ? -17.922 -7.809 -4.625 1 97.56 254 ILE B C 1
ATOM 4164 O O . ILE B 1 254 ? -18.422 -8.617 -3.85 1 97.56 254 ILE B O 1
ATOM 4168 N N . GLY B 1 255 ? -17.609 -8.078 -5.832 1 97.44 255 GLY B N 1
ATOM 4169 C CA . GLY B 1 255 ? -17.703 -9.422 -6.391 1 97.44 255 GLY B CA 1
ATOM 4170 C C . GLY B 1 255 ? -16.938 -9.586 -7.688 1 97.44 255 GLY B C 1
ATOM 4171 O O . GLY B 1 255 ? -16.109 -8.742 -8.031 1 97.44 255 GLY B O 1
ATOM 4172 N N . PHE B 1 256 ? -17.188 -10.75 -8.328 1 97 256 PHE B N 1
ATOM 4173 C CA . PHE B 1 256 ? -16.531 -11.023 -9.602 1 97 256 PHE B CA 1
ATOM 4174 C C . PHE B 1 256 ? -17.438 -10.609 -10.766 1 97 256 PHE B C 1
ATOM 4176 O O . PHE B 1 256 ? -18.641 -10.844 -10.734 1 97 256 PHE B O 1
ATOM 4183 N N . THR B 1 257 ? -16.891 -9.914 -11.711 1 95.88 257 THR B N 1
ATOM 4184 C CA . THR B 1 257 ? -17.5 -9.727 -13.023 1 95.88 257 THR B CA 1
ATOM 4185 C C . THR B 1 257 ? -16.859 -10.656 -14.055 1 95.88 257 THR B C 1
ATOM 4187 O O . THR B 1 257 ? -15.641 -10.68 -14.211 1 95.88 257 THR B O 1
ATOM 4190 N N . LEU B 1 258 ? -17.672 -11.461 -14.703 1 92.94 258 LEU B N 1
ATOM 4191 C CA . LEU B 1 258 ? -17.234 -12.422 -15.711 1 92.94 258 LEU B CA 1
ATOM 4192 C C . LEU B 1 258 ? -18.031 -12.234 -17 1 92.94 258 LEU B C 1
ATOM 4194 O O . LEU B 1 258 ? -19.141 -11.727 -16.984 1 92.94 258 LEU B O 1
ATOM 4198 N N . ASP B 1 259 ? -17.391 -12.539 -18.078 1 87.81 259 ASP B N 1
ATOM 4199 C CA . ASP B 1 259 ? -18.156 -12.727 -19.312 1 87.81 259 ASP B CA 1
ATOM 4200 C C . ASP B 1 259 ? -18.297 -14.211 -19.641 1 87.81 259 ASP B C 1
ATOM 4202 O O . ASP B 1 259 ? -17.922 -15.07 -18.844 1 87.81 259 ASP B O 1
ATOM 4206 N N . ALA B 1 260 ? -19 -14.539 -20.719 1 83.12 260 ALA B N 1
ATOM 4207 C CA . ALA B 1 260 ? -19.281 -15.922 -21.078 1 83.12 260 ALA B CA 1
ATOM 4208 C C . ALA B 1 260 ? -18 -16.719 -21.25 1 83.12 260 ALA B C 1
ATOM 4210 O O . ALA B 1 260 ? -17.891 -17.859 -20.781 1 83.12 260 ALA B O 1
ATOM 4211 N N . ASP B 1 261 ? -17.047 -16.188 -21.906 1 83.69 261 ASP B N 1
ATOM 4212 C CA . ASP B 1 261 ? -15.773 -16.875 -22.141 1 83.69 261 ASP B CA 1
ATOM 4213 C C . ASP B 1 261 ? -15.023 -17.109 -20.844 1 83.69 261 ASP B C 1
ATOM 4215 O O . ASP B 1 261 ? -14.492 -18.203 -20.609 1 83.69 261 ASP B O 1
ATOM 4219 N N . GLY B 1 262 ? -15.031 -16.125 -20.062 1 84.88 262 GLY B N 1
ATOM 4220 C CA . GLY B 1 262 ? -14.406 -16.266 -18.75 1 84.88 262 GLY B CA 1
ATOM 4221 C C . GLY B 1 262 ? -15.055 -17.344 -17.906 1 84.88 262 GLY B C 1
ATOM 4222 O O . GLY B 1 262 ? -14.367 -18.125 -17.25 1 84.88 262 GLY B O 1
ATOM 4223 N N . THR B 1 263 ? -16.344 -17.344 -17.891 1 86.5 263 THR B N 1
ATOM 4224 C CA . THR B 1 263 ? -17.078 -18.359 -17.156 1 86.5 263 THR B CA 1
ATOM 4225 C C . THR B 1 263 ? -16.641 -19.766 -17.609 1 86.5 263 THR B C 1
ATOM 4227 O O . THR B 1 263 ? -16.453 -20.656 -16.766 1 86.5 263 THR B O 1
ATOM 4230 N N . GLY B 1 264 ? -16.531 -19.906 -18.859 1 86.56 264 GLY B N 1
ATOM 4231 C CA . GLY B 1 264 ? -16.078 -21.188 -19.391 1 86.56 264 GLY B CA 1
ATOM 4232 C C . GLY B 1 264 ? -14.672 -21.547 -18.969 1 86.56 264 GLY B C 1
ATOM 4233 O O . GLY B 1 264 ? -14.406 -22.672 -18.547 1 86.56 264 GLY B O 1
ATOM 4234 N N . ARG B 1 265 ? -13.805 -20.641 -19.078 1 86.31 265 ARG B N 1
ATOM 4235 C CA . ARG B 1 265 ? -12.398 -20.859 -18.766 1 86.31 265 ARG B CA 1
ATOM 4236 C C . ARG B 1 265 ? -12.203 -21.156 -17.281 1 86.31 265 ARG B C 1
ATOM 4238 O O . ARG B 1 265 ? -11.289 -21.891 -16.891 1 86.31 265 ARG B O 1
ATOM 4245 N N . LEU B 1 266 ? -13.062 -20.609 -16.469 1 92.69 266 LEU B N 1
ATOM 4246 C CA . LEU B 1 266 ? -12.875 -20.703 -15.031 1 92.69 266 LEU B CA 1
ATOM 4247 C C . LEU B 1 266 ? -13.719 -21.828 -14.445 1 92.69 266 LEU B C 1
ATOM 4249 O O . LEU B 1 266 ? -13.664 -22.094 -13.242 1 92.69 266 LEU B O 1
ATOM 4253 N N . ARG B 1 267 ? -14.422 -22.453 -15.297 1 86.88 267 ARG B N 1
ATOM 4254 C CA . ARG B 1 267 ? -15.242 -23.562 -14.828 1 86.88 267 ARG B CA 1
ATOM 4255 C C . ARG B 1 267 ? -14.391 -24.609 -14.117 1 86.88 267 ARG B C 1
ATOM 4257 O O . ARG B 1 267 ? -13.336 -25 -14.617 1 86.88 267 ARG B O 1
ATOM 4264 N N . ASP B 1 268 ? -14.648 -24.969 -12.93 1 89.06 268 ASP B N 1
ATOM 4265 C CA . ASP B 1 268 ? -14.023 -26 -12.117 1 89.06 268 ASP B CA 1
ATOM 4266 C C . ASP B 1 268 ? -12.609 -25.609 -11.719 1 89.06 268 ASP B C 1
ATOM 4268 O O . ASP B 1 268 ? -11.773 -26.469 -11.445 1 89.06 268 ASP B O 1
ATOM 4272 N N . SER B 1 269 ? -12.352 -24.344 -11.867 1 94.44 269 SER B N 1
ATOM 4273 C CA . SER B 1 269 ? -11.055 -23.875 -11.391 1 94.44 269 SER B CA 1
ATOM 4274 C C . SER B 1 269 ? -11.016 -23.828 -9.867 1 94.44 269 SER B C 1
ATOM 4276 O O . SER B 1 269 ? -11.711 -23.016 -9.242 1 94.44 269 SER B O 1
ATOM 4278 N N . ALA B 1 270 ? -10.18 -24.578 -9.266 1 93.69 270 ALA B N 1
ATOM 4279 C CA . ALA B 1 270 ? -10.031 -24.594 -7.812 1 93.69 270 ALA B CA 1
ATOM 4280 C C . ALA B 1 270 ? -9.375 -23.297 -7.324 1 93.69 270 ALA B C 1
ATOM 4282 O O . ALA B 1 270 ? -9.719 -22.781 -6.254 1 93.69 270 ALA B O 1
ATOM 4283 N N . ALA B 1 271 ? -8.461 -22.766 -8.078 1 95.62 271 ALA B N 1
ATOM 4284 C CA . ALA B 1 271 ? -7.781 -21.516 -7.723 1 95.62 271 ALA B CA 1
ATOM 4285 C C . ALA B 1 271 ? -8.766 -20.344 -7.688 1 95.62 271 ALA B C 1
ATOM 4287 O O . ALA B 1 271 ? -8.766 -19.562 -6.734 1 95.62 271 ALA B O 1
ATOM 4288 N N . PHE B 1 272 ? -9.633 -20.312 -8.703 1 97.19 272 PHE B N 1
ATOM 4289 C CA . PHE B 1 272 ? -10.625 -19.234 -8.773 1 97.19 272 PHE B CA 1
ATOM 4290 C C . PHE B 1 272 ? -11.602 -19.328 -7.609 1 97.19 272 PHE B C 1
ATOM 4292 O O . PHE B 1 272 ? -11.898 -18.328 -6.965 1 97.19 272 PHE B O 1
ATOM 4299 N N . ALA B 1 273 ? -12.008 -20.484 -7.344 1 95.62 273 ALA B N 1
ATOM 4300 C CA . ALA B 1 273 ? -12.938 -20.703 -6.238 1 95.62 273 ALA B CA 1
ATOM 4301 C C . ALA B 1 273 ? -12.297 -20.344 -4.898 1 95.62 273 ALA B C 1
ATOM 4303 O O . ALA B 1 273 ? -12.906 -19.672 -4.07 1 95.62 273 ALA B O 1
ATOM 4304 N N . GLY B 1 274 ? -11.125 -20.828 -4.695 1 97.06 274 GLY B N 1
ATOM 4305 C CA . GLY B 1 274 ? -10.422 -20.531 -3.459 1 97.06 274 GLY B CA 1
ATOM 4306 C C . GLY B 1 274 ? -10.172 -19.047 -3.256 1 97.06 274 GLY B C 1
ATOM 4307 O O . GLY B 1 274 ? -10.297 -18.547 -2.141 1 97.06 274 GLY B O 1
ATOM 4308 N N . PHE B 1 275 ? -9.766 -18.375 -4.328 1 98.19 275 PHE B N 1
ATOM 4309 C CA . PHE B 1 275 ? -9.547 -16.938 -4.289 1 98.19 275 PHE B CA 1
ATOM 4310 C C . PHE B 1 275 ? -10.812 -16.203 -3.848 1 98.19 275 PHE B C 1
ATOM 4312 O O . PHE B 1 275 ? -10.766 -15.375 -2.934 1 98.19 275 PHE B O 1
ATOM 4319 N N . GLY B 1 276 ? -11.891 -16.5 -4.434 1 97.56 276 GLY B N 1
ATOM 4320 C CA . GLY B 1 276 ? -13.172 -15.898 -4.094 1 97.56 276 GLY B CA 1
ATOM 4321 C C . GLY B 1 276 ? -13.609 -16.203 -2.67 1 97.56 276 GLY B C 1
ATOM 4322 O O . GLY B 1 276 ? -14.086 -15.305 -1.964 1 97.56 276 GLY B O 1
ATOM 4323 N N . ASP B 1 277 ? -13.453 -17.406 -2.246 1 96.81 277 ASP B N 1
ATOM 4324 C CA . ASP B 1 277 ? -13.844 -17.797 -0.897 1 96.81 277 ASP B CA 1
ATOM 4325 C C . ASP B 1 277 ? -13.062 -17.016 0.156 1 96.81 277 ASP B C 1
ATOM 4327 O O . ASP B 1 277 ? -13.625 -16.609 1.176 1 96.81 277 ASP B O 1
ATOM 4331 N N . ALA B 1 278 ? -11.828 -16.844 -0.078 1 97.81 278 ALA B N 1
ATOM 4332 C CA . ALA B 1 278 ? -10.992 -16.094 0.857 1 97.81 278 ALA B CA 1
ATOM 4333 C C . ALA B 1 278 ? -11.477 -14.648 0.983 1 97.81 278 ALA B C 1
ATOM 4335 O O . ALA B 1 278 ? -11.523 -14.102 2.086 1 97.81 278 ALA B O 1
ATOM 4336 N N . ILE B 1 279 ? -11.812 -14.055 -0.135 1 98 279 ILE B N 1
ATOM 4337 C CA . ILE B 1 279 ? -12.305 -12.688 -0.117 1 98 279 ILE B CA 1
ATOM 4338 C C . ILE B 1 279 ? -13.641 -12.625 0.625 1 98 279 ILE B C 1
ATOM 4340 O O . ILE B 1 279 ? -13.867 -11.727 1.437 1 98 279 ILE B O 1
ATOM 4344 N N . ARG B 1 280 ? -14.461 -13.562 0.329 1 96.31 280 ARG B N 1
ATOM 4345 C CA . ARG B 1 280 ? -15.75 -13.633 1.009 1 96.31 280 ARG B CA 1
ATOM 4346 C C . ARG B 1 280 ? -15.57 -13.727 2.52 1 96.31 280 ARG B C 1
ATOM 4348 O O . ARG B 1 280 ? -16.234 -13.016 3.277 1 96.31 280 ARG B O 1
ATOM 4355 N N . HIS B 1 281 ? -14.719 -14.578 2.932 1 95.5 281 HIS B N 1
ATOM 4356 C CA . HIS B 1 281 ? -14.445 -14.773 4.352 1 95.5 281 HIS B CA 1
ATOM 4357 C C . HIS B 1 281 ? -13.914 -13.5 4.992 1 95.5 281 HIS B C 1
ATOM 4359 O O . HIS B 1 281 ? -14.328 -13.133 6.098 1 95.5 281 HIS B O 1
ATOM 4365 N N . SER B 1 282 ? -13.023 -12.828 4.293 1 95.38 282 SER B N 1
ATOM 4366 C CA . SER B 1 282 ? -12.492 -11.562 4.789 1 95.38 282 SER B CA 1
ATOM 4367 C C . SER B 1 282 ? -13.594 -10.523 4.934 1 95.38 282 SER B C 1
ATOM 4369 O O . SER B 1 282 ? -13.602 -9.75 5.898 1 95.38 282 SER B O 1
ATOM 4371 N N . GLY B 1 283 ? -14.469 -10.484 3.965 1 94.19 283 GLY B N 1
ATOM 4372 C CA . GLY B 1 283 ? -15.594 -9.57 4.031 1 94.19 283 GLY B CA 1
ATOM 4373 C C . GLY B 1 283 ? -16.5 -9.82 5.223 1 94.19 283 GLY B C 1
ATOM 4374 O O . GLY B 1 283 ? -16.969 -8.883 5.867 1 94.19 283 GLY B O 1
ATOM 4375 N N . GLU B 1 284 ? -16.719 -11.055 5.516 1 87.56 284 GLU B N 1
ATOM 4376 C CA . GLU B 1 284 ? -17.562 -11.453 6.641 1 87.56 284 GLU B CA 1
ATOM 4377 C C . GLU B 1 284 ? -16.922 -11.07 7.973 1 87.56 284 GLU B C 1
ATOM 4379 O O . GLU B 1 284 ? -17.609 -10.633 8.898 1 87.56 284 GLU B O 1
ATOM 4384 N N . ARG B 1 285 ? -15.664 -11.195 8.039 1 83.75 285 ARG B N 1
ATOM 4385 C CA . ARG B 1 285 ? -14.922 -10.867 9.258 1 83.75 285 ARG B CA 1
ATOM 4386 C C . ARG B 1 285 ? -14.906 -9.359 9.492 1 83.75 285 ARG B C 1
ATOM 4388 O O . ARG B 1 285 ? -14.977 -8.898 10.633 1 83.75 285 ARG B O 1
ATOM 4395 N N . SER B 1 286 ? -14.727 -8.664 8.477 1 82.75 286 SER B N 1
ATOM 4396 C CA . SER B 1 286 ? -14.703 -7.211 8.57 1 82.75 286 SER B CA 1
ATOM 4397 C C . SER B 1 286 ? -16.031 -6.664 9.094 1 82.75 286 SER B C 1
ATOM 4399 O O . SER B 1 286 ? -16.047 -5.707 9.875 1 82.75 286 SER B O 1
ATOM 4401 N N . HIS B 1 287 ? -17.078 -7.25 8.727 1 73.75 287 HIS B N 1
ATOM 4402 C CA . HIS B 1 287 ? -18.391 -6.832 9.172 1 73.75 287 HIS B CA 1
ATOM 4403 C C . HIS B 1 287 ? -18.594 -7.16 10.648 1 73.75 287 HIS B C 1
ATOM 4405 O O . HIS B 1 287 ? -19.312 -6.438 11.359 1 73.75 287 HIS B O 1
ATOM 4411 N N . ALA B 1 288 ? -17.906 -8.234 11.039 1 62.84 288 ALA B N 1
ATOM 4412 C CA . ALA B 1 288 ? -18.078 -8.688 12.422 1 62.84 288 ALA B CA 1
ATOM 4413 C C . ALA B 1 288 ? -17.156 -7.918 13.359 1 62.84 288 ALA B C 1
ATOM 4415 O O . ALA B 1 288 ? -17.25 -8.062 14.586 1 62.84 288 ALA B O 1
ATOM 4416 N N . GLY B 1 289 ? -16.438 -6.902 12.898 1 58.28 289 GLY B N 1
ATOM 4417 C CA . GLY B 1 289 ? -15.531 -6.125 13.719 1 58.28 289 GLY B CA 1
ATOM 4418 C C . GLY B 1 289 ? -14.289 -6.902 14.125 1 58.28 289 GLY B C 1
ATOM 4419 O O . GLY B 1 289 ? -13.617 -6.539 15.086 1 58.28 289 GLY B O 1
ATOM 4420 N N . VAL B 1 290 ? -14.023 -8.016 13.578 1 44.97 290 VAL B N 1
ATOM 4421 C CA . VAL B 1 290 ? -12.891 -8.852 13.953 1 44.97 290 VAL B CA 1
ATOM 4422 C C . VAL B 1 290 ? -11.664 -8.438 13.141 1 44.97 290 VAL B C 1
ATOM 4424 O O . VAL B 1 290 ? -11.711 -8.383 11.914 1 44.97 290 VAL B O 1
ATOM 4427 N N . SER B 1 291 ? -10.68 -7.738 13.688 1 49.28 291 SER B N 1
ATOM 4428 C CA . SER B 1 291 ? -9.461 -7.262 13.047 1 49.28 291 SER B CA 1
ATOM 4429 C C . SER B 1 291 ? -8.602 -8.422 12.562 1 49.28 291 SER B C 1
ATOM 4431 O O . SER B 1 291 ? -8.461 -9.43 13.258 1 49.28 291 SER B O 1
ATOM 4433 N N . LEU B 1 292 ? -8.188 -8.508 11.281 1 45.59 292 LEU B N 1
ATOM 4434 C CA . LEU B 1 292 ? -7.301 -9.531 10.75 1 45.59 292 LEU B CA 1
ATOM 4435 C C . LEU B 1 292 ? -5.863 -9.289 11.188 1 45.59 292 LEU B C 1
ATOM 4437 O O . LEU B 1 292 ? -5.453 -8.141 11.375 1 45.59 292 LEU B O 1
#

Foldseek 3Di:
DDDLVLLQLLLLCVVVFDLCRSCVVSVHHSVVSVVSQVVVCVVVVHHQWDDDPPTTDGDPVVVVVNVVSVVVVVVVVVVCCVVVVVPPAQEAEEEEEQQADPVLLVQLQVLLPPLSHHYHYHYDACVVVVVCQVVVVHLKYWFFDDDPPDFLAKWDKWKKAFCPDPCLPAQEDELVNCLAWEEEAQPRDPCRVVVVCRNVVVVRDHHHQYYDVHVVVVNVCRLVRVTMYIGTLLPDAPRIRTHHYPPGGDMTTIDMDGDPVSCVSCVPRSSVVSSSVSSSVSNVCSVVVNHD/DQDLVLLQLLLLCVVVFDLCRSCVVSVHHSVVSVVSQVVVCVVVVHHQWDDDPPTTDGDPVVVVVNVVSVVVVVVVVVVCCVVVVVPPAQEAEEEEEQQADPVLLVQLQVLLPPLSHHYHYHYDAPVVVVVCQVVVVHLKYWFFDDDPPDFLAKWDKWKKAFCPDPCLPAQEDELVNCLAWEEEAQPRDPCRVVVVCRNVVVVRDHHHQYYDVHVVVVNVCRLVRVTMYIGTLLPDAPRIRTHHYPPGGDMTTIDMDGDPVSCVSCVPRSSVVSSSNSSSVSNVCSVVVNHD

Radius of gyration: 27.69 Å; Cα contacts (8 Å, |Δi|>4): 1029; chains: 2; bounding box: 55×83×70 Å

Solvent-accessible surface area (backbone atoms only — not comparable to full-atom values): 31193 Å² total; per-residue (Å²): 134,88,55,69,68,44,47,53,49,48,50,30,29,67,73,56,49,29,62,60,56,17,11,58,72,70,72,47,52,44,68,57,41,51,52,38,48,51,50,49,24,58,75,65,70,43,65,39,62,45,80,52,103,85,49,62,41,70,31,75,60,22,54,56,46,49,55,54,44,53,54,50,52,51,49,50,51,47,50,46,44,62,65,54,42,73,62,74,66,55,72,46,31,36,28,34,40,67,88,56,55,44,68,54,52,20,49,12,51,41,49,24,64,89,58,70,53,44,64,32,44,40,68,38,51,70,86,61,40,52,60,35,41,75,70,61,74,29,35,33,31,44,34,80,45,62,93,85,53,75,54,51,36,72,44,45,48,20,35,36,29,18,54,83,40,94,64,35,86,38,69,61,42,48,66,77,80,49,38,85,42,36,27,44,43,53,72,70,45,88,56,43,70,59,52,52,49,57,35,49,78,69,70,34,78,51,55,69,25,31,55,39,76,45,61,66,45,51,48,24,38,17,51,37,60,66,20,29,37,77,42,55,50,75,67,62,44,91,52,44,20,69,18,38,39,62,92,58,80,65,65,49,32,35,19,68,50,66,52,75,66,24,50,60,72,49,56,90,36,58,36,61,51,30,28,51,49,40,46,27,52,50,43,55,34,44,75,69,69,52,74,129,133,88,52,70,69,42,49,53,49,51,51,31,28,68,72,57,47,29,61,59,57,16,9,57,72,71,72,48,52,42,68,58,41,51,51,39,47,52,50,48,23,57,76,65,72,43,65,40,59,46,81,50,103,87,51,61,41,71,32,75,60,23,54,56,47,50,57,54,44,53,53,50,52,52,49,50,52,47,48,47,42,61,67,53,43,72,62,74,64,54,74,47,30,37,26,32,40,68,89,58,54,44,68,53,53,20,49,12,50,42,50,25,64,89,58,72,52,43,65,32,44,41,68,37,50,68,87,62,40,51,60,34,41,75,70,60,75,28,35,32,32,44,34,81,43,63,92,84,52,75,54,52,37,73,45,46,50,20,35,36,28,17,54,83,41,94,64,35,85,38,68,60,43,48,65,77,81,48,38,85,41,36,26,44,43,54,72,72,45,89,55,42,69,62,51,50,48,56,36,49,77,69,70,36,76,51,55,70,27,31,55,39,76,44,60,66,44,51,48,24,38,16,49,36,59,63,21,31,37,76,40,56,51,76,68,61,44,90,54,45,20,71,17,38,39,62,93,59,79,65,65,50,31,33,19,68,50,64,51,75,67,24,49,60,73,49,57,91,36,58,38,61,51,30,28,50,50,39,43,24,50,52,42,54,35,43,74,68,70,52,75,129

Secondary structure (DSSP, 8-state):
---HHHHHHHHHHHHHSSHHHHHHHHTS-HHHHHHHHHHHHHHHTS--EEEETTEEEE-HHHHHHHHHHHHHHHHHHHHHHHHGGGS---EEEEEE-SSS-HHHHHHHHHTTTTS--EEEEEE--HHHHHHHHHTTS-SEEEEE--TTS-EEEEEEEEEEEETTSTTTT-SEE-GGGGTTS-EEEETT-TTHHHHHHHHHHTT----EEEEES-HHHHHHHHHTTS-BEEEEGGG--TTEEEEEETT---EEEEEEE--HHHHHHHTT-HHHHHHHHHHHHHHHHHHTT---/---HHHHHHHHHHHHHSSHHHHHHHHTS-HHHHHHHHHHHHHHHTS--EEEETTEEEE-HHHHHHHHHHHHHHHHHHHHHHHHGGGS---EEEEEE-SSS-HHHHHHHHHTTTTS--EEEEEE--HHHHHHHHHTTS-SEEEEE--TTS-EEEEEEEEEEEETTSTTTT-SEE-GGGGTTS-EEEETT-TTHHHHHHHHHTTT----EEEEES-HHHHHHHHHTTS-BEEEEGGG--TTEEEEEETT---EEEEEEE--HHHHHHHTT-HHHHHHHHHHHHHHHHHHTT---

Organism: NCBI:txid2759526

Sequence (584 aa):
MIDRYLLRYFLAVVDHGNFSRAAQHCRVTQPTLSVGIAKLETLLERPLFLRSNRRVELTAAGTRFAAHARRIEAEFAEAERAVLEDAPRRLVRIGIVPTLPAAWIEQAIAATRGTGERIELVEGRMRDLSPMLDRGRIDAILGPVASGGEALFTEAYALALPADHPLAGRAEIGADEVAGDTMIVRRHCEALPDISRFFTARGVRPFMAARTTNDERALAYVRSGLGITVMPRCFAGDGIAMAALTGFSVTRSIGFTLDADGTGRLRDSAAFAGFGDAIRHSGERSHAGVSLMIDRYLLRYFLAVVDHGNFSRAAQHCRVTQPTLSVGIAKLETLLERPLFLRSNRRVELTAAGTRFAAHARRIEAEFAEAERAVLEDAPRRLVRIGIVPTLPAAWIEQAIAATRGTGERIELVEGRMRDLSPMLDRGRIDAILGPVASGGEALFTEAYALALPADHPLAGRAEIGADEVAGDTMIVRRHCEALPDISRFFTARGVRPFMAARTTNDERALAYVRSGLGITVMPRCFAGDGIAMAALTGFSVTRSIGFTLDADGTGRLRDSAAFAGFGDAIRHSGERSHAGVSL

pLDDT: mean 89.06, std 12.39, range [42.06, 98.56]

Nearest PDB structures (foldseek):
  6g1b-assembly1_J-2  TM=4.922E-01  e=4.656E-19  Corynebacterium glutamicum
  7d98-assembly1_P  TM=4.884E-01  e=6.072E-17  Cupriavidus necator
  6xtv-assembly1_B  TM=5.000E-01  e=4.015E-14  Corynebacterium glutamicum MB001
  6xtu-assembly1_B  TM=4.945E-01  e=3.946E-13  Corynebacterium glutamicum MB001
  3t1b-assembly1_B  TM=4.315E-01  e=6.661E-12  Vibrio cholerae